Protein AF-A0A1G9BZ89-F1 (afdb_monomer_lite)

Organism: NCBI:txid246191

Sequence (480 aa):
MNKTFTPQNSADNIVSTTLSEKSFNQFIQHQGKTLTTPQHLSPFINVDRQKYFEWEQKNSFNKSFLDDFKKRMDSATYAKMRGGISHTLLTAQRSFPAYKFLVKEFINDEWTSAVSPHKAFHRDHIVHQPMTAYVAMVLLGGVREDHGSNKNFNLNLLSKAATQLKEATDCQYLRDYMKELRFPKQIYQGNFPQSLYEQCVKESTYLASLFHDIGYPYQFVGKIQNNLRDHSQVLVSLDSLAGSIGKAYKNRLVFHPLDGYRTHSRSAPSTWKDKYFEIIKEGLRSTHGMHSALNFLFLNDRIRKFPDDPDQSPLSRFCLEWAAKAILMHDMCGLYIGRDKKGKIEIKHKHLRIRFRTSPLSYILALADCIQNFGRVNAKFSKIKRMSEQDKTKEEILQIQYGSKCSKVELEFDTKSKELTIVSYYPNIGDVIENNTKYMPEQERLFFNPDFGYLDSEGTGISRILLRAKHDPDHTPASP

pLDDT: mean 80.55, std 15.73, range [31.78, 98.44]

Secondary structure (DSSP, 8-state):
-----PPPPGGGGEEEEEEEHHHHHHHHHGGGS------SSSS---B-HHHHHHHHHHS---HHHHHHHHHTS-HHHHHHHHHHHHHHHHHHHHH-TTHHHHHHHHSSHHHHHHT-TTSSSEE-STTHHHHHHHHHHHHTT-----S--SS-----HHHHHHHHHHH-GGGHHHHHHHHHTT--HHHHTT-S-HHHHHHHHHHHHHHHHHHTTTTHHHHHHHHHHHHHGGG-TTSPPHHHHHHHHHHHHTTSGGGGGGGTT-TT-TTSGGGGTHHHHHHHHHHHHH-HHHHHHHHHHHHHHHHB-TTT-TTS-HHHHHHHHHHHHHHHHHT-HHHHEEE-TTS-EEES-GGGSEETTT-HHHHHHHHHHHHTTTT--EEEEEEEEEEPTTT--EEEEEEEEEE-S--EEEEEEETTT-EEEEEEEESSHHHHHHIIIIIHHHHIIIII-TTT-SEE-TTTT--EEEEEEEE-TT-PPPP-

Radius of gyration: 23.55 Å; chains: 1; bounding box: 79×56×77 Å

Structure (mmCIF, N/CA/C/O backbone):
data_AF-A0A1G9BZ89-F1
#
_entry.id   AF-A0A1G9BZ89-F1
#
loop_
_atom_site.group_PDB
_atom_site.id
_atom_site.type_symbol
_atom_site.label_atom_id
_atom_site.label_alt_id
_atom_site.label_comp_id
_atom_site.label_asym_id
_atom_site.label_entity_id
_atom_site.label_seq_id
_atom_site.pdbx_PDB_ins_code
_atom_site.Cartn_x
_atom_site.Cartn_y
_atom_site.Cartn_z
_atom_site.occupancy
_atom_site.B_iso_or_equiv
_atom_site.auth_seq_id
_atom_site.auth_comp_id
_atom_site.auth_asym_id
_atom_site.auth_atom_id
_atom_site.pdbx_PDB_model_num
ATOM 1 N N . MET A 1 1 ? -31.617 18.877 -47.805 1.00 38.66 1 MET A N 1
ATOM 2 C CA . MET A 1 1 ? -30.391 19.379 -47.145 1.00 38.66 1 MET A CA 1
ATOM 3 C C . MET A 1 1 ? -29.980 18.377 -46.077 1.00 38.66 1 MET A C 1
ATOM 5 O O . MET A 1 1 ? -30.557 18.372 -44.998 1.00 38.66 1 MET A O 1
ATOM 9 N N . ASN A 1 2 ? -29.045 17.485 -46.407 1.00 31.81 2 ASN A N 1
ATOM 10 C CA . ASN A 1 2 ? -28.503 16.501 -45.470 1.00 31.81 2 ASN A CA 1
ATOM 11 C C . ASN A 1 2 ? -27.456 17.183 -44.586 1.00 31.81 2 ASN A C 1
ATOM 13 O O . ASN A 1 2 ? -26.423 17.618 -45.088 1.00 31.81 2 ASN A O 1
ATOM 17 N N . LYS A 1 3 ? -27.729 17.291 -43.281 1.00 34.47 3 LYS A N 1
ATOM 18 C CA . LYS A 1 3 ? -26.711 17.655 -42.291 1.00 34.47 3 LYS A CA 1
ATOM 19 C C . LYS A 1 3 ? -25.835 16.432 -42.044 1.00 34.47 3 LYS A C 1
ATOM 21 O O . LYS A 1 3 ? -26.260 15.470 -41.411 1.00 34.47 3 LYS A O 1
ATOM 26 N N . THR A 1 4 ? -24.623 16.482 -42.572 1.00 33.66 4 THR A N 1
ATOM 27 C CA . THR A 1 4 ? -23.523 15.580 -42.243 1.00 33.66 4 THR A CA 1
ATOM 28 C C . THR A 1 4 ? -23.238 15.687 -40.746 1.00 33.66 4 THR A C 1
ATOM 30 O O . THR A 1 4 ? -22.888 16.753 -40.245 1.00 33.66 4 THR A O 1
ATOM 33 N N . PHE A 1 5 ? -23.436 14.587 -40.023 1.00 36.03 5 PHE A N 1
ATOM 34 C CA . PHE A 1 5 ? -23.057 14.454 -38.621 1.00 36.03 5 PHE A CA 1
ATOM 35 C C . PHE A 1 5 ? -21.545 14.208 -38.578 1.00 36.03 5 PHE A C 1
ATOM 37 O O . PHE A 1 5 ? -21.079 13.109 -38.873 1.00 36.03 5 PHE A O 1
ATOM 44 N N . THR A 1 6 ? -20.760 15.236 -38.274 1.00 35.91 6 THR A N 1
ATOM 45 C CA . THR A 1 6 ? -19.340 15.074 -37.955 1.00 35.91 6 THR A CA 1
ATOM 46 C C . THR A 1 6 ? -19.241 14.505 -36.536 1.00 35.91 6 THR A C 1
ATOM 48 O O . THR A 1 6 ? -19.781 15.120 -35.612 1.00 35.91 6 THR A O 1
ATOM 51 N N . PRO A 1 7 ? -18.587 13.351 -36.307 1.00 40.19 7 PRO A N 1
ATOM 52 C CA . PRO A 1 7 ? -18.352 12.867 -34.954 1.00 40.19 7 PRO A CA 1
ATOM 53 C C . PRO A 1 7 ? -17.439 13.870 -34.241 1.00 40.19 7 PRO A C 1
ATOM 55 O O . PRO A 1 7 ? -16.323 14.123 -34.691 1.00 40.19 7 PRO A O 1
ATOM 58 N N . GLN A 1 8 ? -17.906 14.459 -33.140 1.00 40.53 8 GLN A N 1
ATOM 59 C CA . GLN A 1 8 ? -17.029 15.181 -32.220 1.00 40.53 8 GLN A CA 1
ATOM 60 C C . GLN A 1 8 ? -15.954 14.212 -31.708 1.00 40.53 8 GLN A C 1
ATOM 62 O O . GLN A 1 8 ? -16.275 13.147 -31.177 1.00 40.53 8 GLN A O 1
ATOM 67 N N . ASN A 1 9 ? -14.686 14.578 -31.909 1.00 44.44 9 ASN A N 1
ATOM 68 C CA . ASN A 1 9 ? -13.512 13.807 -31.506 1.00 44.44 9 ASN A CA 1
ATOM 69 C C . ASN A 1 9 ? -13.589 13.389 -30.025 1.00 44.44 9 ASN A C 1
ATOM 71 O O . ASN A 1 9 ? -13.800 14.211 -29.137 1.00 44.44 9 ASN A O 1
ATOM 75 N N . SER A 1 10 ? -13.343 12.107 -29.748 1.00 53.56 10 SER A N 1
ATOM 76 C CA . SER A 1 10 ? -13.301 11.514 -28.401 1.00 53.56 10 SER A CA 1
ATOM 77 C C . SER A 1 10 ? -12.213 12.091 -27.479 1.00 53.56 10 SER A C 1
ATOM 79 O O . SER A 1 10 ? -12.256 11.858 -26.272 1.00 53.56 10 SER A O 1
ATOM 81 N N . ALA A 1 11 ? -11.263 12.860 -28.020 1.00 59.75 11 ALA A N 1
ATOM 82 C CA . ALA A 1 11 ? -10.130 13.429 -27.291 1.00 59.75 11 ALA A CA 1
ATOM 83 C C . ALA A 1 11 ? -10.524 14.483 -26.235 1.00 59.75 11 ALA A C 1
ATOM 85 O O . ALA A 1 11 ? -9.769 14.724 -25.295 1.00 59.75 11 ALA A O 1
ATOM 86 N N . ASP A 1 12 ? -11.718 15.080 -26.325 1.00 69.38 12 ASP A N 1
ATOM 87 C CA . ASP A 1 12 ? -12.123 16.148 -25.404 1.00 69.38 12 ASP A CA 1
ATOM 88 C C . ASP A 1 12 ? -12.528 15.667 -23.998 1.00 69.38 12 ASP A C 1
ATOM 90 O O . ASP A 1 12 ? -12.602 16.486 -23.081 1.00 69.38 12 ASP A O 1
ATOM 94 N N . ASN A 1 13 ? -12.722 14.363 -23.775 1.00 86.06 13 ASN A N 1
ATOM 95 C CA . ASN A 1 13 ? -13.182 13.841 -22.477 1.00 86.06 13 ASN A CA 1
ATOM 96 C C . ASN A 1 13 ? -12.074 13.244 -21.600 1.00 86.06 13 ASN A C 1
ATOM 98 O O . ASN A 1 13 ? -12.343 12.912 -20.443 1.00 86.06 13 ASN A O 1
ATOM 102 N N . ILE A 1 14 ? -10.853 13.110 -22.120 1.00 88.25 14 ILE A N 1
ATOM 103 C CA . ILE A 1 14 ? -9.741 12.481 -21.404 1.00 88.25 14 ILE A CA 1
ATOM 104 C C . ILE A 1 14 ? -8.934 13.553 -20.669 1.00 88.25 14 ILE A C 1
ATOM 106 O O . ILE A 1 14 ? -8.550 14.571 -21.247 1.00 88.25 14 ILE A O 1
ATOM 110 N N . VAL A 1 15 ? -8.682 13.316 -19.383 1.00 90.44 15 VAL A N 1
ATOM 111 C CA . VAL A 1 15 ? -7.711 14.069 -18.578 1.00 90.44 15 VAL A CA 1
ATOM 112 C C . VAL A 1 15 ? -6.565 13.137 -18.213 1.00 90.44 15 VAL A C 1
ATOM 114 O O . VAL A 1 15 ? -6.821 11.976 -17.889 1.00 90.44 15 VAL A O 1
ATOM 117 N N . SER A 1 16 ? -5.317 13.605 -18.256 1.00 90.38 16 SER A N 1
ATOM 118 C CA . SER A 1 16 ? -4.170 12.749 -17.945 1.00 90.38 16 SER A CA 1
ATOM 119 C C . SER A 1 16 ? -3.099 13.412 -17.084 1.00 90.38 16 SER A C 1
ATOM 121 O O . SER A 1 16 ? -3.037 14.634 -16.955 1.00 90.38 16 SER A O 1
ATOM 123 N N . THR A 1 17 ? -2.283 12.582 -16.435 1.00 90.44 17 THR A N 1
ATOM 124 C CA . THR A 1 17 ? -1.066 12.996 -15.724 1.00 90.44 17 THR A CA 1
ATOM 125 C C . THR A 1 17 ? 0.039 11.966 -15.938 1.00 90.44 17 THR A C 1
ATOM 127 O O . THR A 1 17 ? -0.235 10.769 -16.053 1.00 90.44 17 THR A O 1
ATOM 130 N N . THR A 1 18 ? 1.290 12.427 -16.003 1.00 92.25 18 THR A N 1
ATOM 131 C CA . THR A 1 18 ? 2.466 11.569 -16.185 1.00 92.25 18 THR A CA 1
ATOM 132 C C . THR A 1 18 ? 3.258 11.465 -14.889 1.00 92.25 18 THR A C 1
ATOM 134 O O . THR A 1 18 ? 3.741 12.453 -14.346 1.00 92.25 18 THR A O 1
ATOM 137 N N . LEU A 1 19 ? 3.458 10.236 -14.434 1.00 92.25 19 LEU A N 1
ATOM 138 C CA . LEU A 1 19 ? 4.263 9.878 -13.279 1.00 92.25 19 LEU A CA 1
ATOM 139 C C . LEU A 1 19 ? 5.609 9.334 -13.761 1.00 92.25 19 LEU A C 1
ATOM 141 O O . LEU A 1 19 ? 5.677 8.402 -14.562 1.00 92.25 19 LEU A O 1
ATOM 145 N N . SER A 1 20 ? 6.697 9.931 -13.293 1.00 91.69 20 SER A N 1
ATOM 146 C CA . SER A 1 20 ? 8.055 9.583 -13.703 1.00 91.69 20 SER A CA 1
ATOM 147 C C . SER A 1 20 ? 9.039 9.834 -12.567 1.00 91.69 20 SER A C 1
ATOM 149 O O . SER A 1 20 ? 8.721 10.482 -11.570 1.00 91.69 20 SER A O 1
ATOM 151 N N . GLU A 1 21 ? 10.278 9.372 -12.726 1.00 87.56 21 GLU A N 1
ATOM 152 C CA . GLU A 1 21 ? 11.345 9.724 -11.786 1.00 87.56 21 GLU A CA 1
ATOM 153 C C . GLU A 1 21 ? 11.575 11.240 -11.722 1.00 87.56 21 GLU A C 1
ATOM 155 O O . GLU A 1 21 ? 11.815 11.783 -10.647 1.00 87.56 21 GLU A O 1
ATOM 160 N N . LYS A 1 22 ? 11.425 11.948 -12.849 1.00 87.00 22 LYS A N 1
ATOM 161 C CA . LYS A 1 22 ? 11.526 13.410 -12.893 1.00 87.00 22 LYS A CA 1
ATOM 162 C C . LYS A 1 22 ? 10.439 14.073 -12.044 1.00 87.00 22 LYS A C 1
ATOM 164 O O . LYS A 1 22 ? 10.764 14.930 -11.225 1.00 87.00 22 LYS A O 1
ATOM 169 N N . SER A 1 23 ? 9.179 13.670 -12.209 1.00 85.00 23 SER A N 1
ATOM 170 C CA . SER A 1 23 ? 8.065 14.251 -11.448 1.00 85.00 23 SER A CA 1
ATOM 171 C C . SER A 1 23 ? 8.120 13.864 -9.963 1.00 85.00 23 SER A C 1
ATOM 173 O O . SER A 1 23 ? 7.835 14.691 -9.099 1.00 85.00 23 SER A O 1
ATOM 175 N N . PHE A 1 24 ? 8.603 12.659 -9.636 1.00 85.88 24 PHE A N 1
ATOM 176 C CA . PHE A 1 24 ? 8.917 12.264 -8.260 1.00 85.88 24 PHE A CA 1
ATOM 177 C C . PHE A 1 24 ? 10.043 13.115 -7.649 1.00 85.88 24 PHE A C 1
ATOM 179 O O . PHE A 1 24 ? 9.909 13.605 -6.529 1.00 85.88 24 PHE A O 1
ATOM 186 N N . ASN A 1 25 ? 11.134 13.345 -8.385 1.00 82.00 25 ASN A N 1
ATOM 187 C CA . ASN A 1 25 ? 12.241 14.182 -7.921 1.00 82.00 25 ASN A CA 1
ATOM 188 C C . ASN A 1 25 ? 11.784 15.627 -7.670 1.00 82.00 25 ASN A C 1
ATOM 190 O O . ASN A 1 25 ? 12.161 16.228 -6.667 1.00 82.00 25 ASN A O 1
ATOM 194 N N . GLN A 1 26 ? 10.904 16.160 -8.519 1.00 78.12 26 GLN A N 1
ATOM 195 C CA . GLN A 1 26 ? 10.253 17.450 -8.281 1.00 78.12 26 GLN A CA 1
ATOM 196 C C . GLN A 1 26 ? 9.372 17.419 -7.024 1.00 78.12 26 GLN A C 1
ATOM 198 O O . GLN A 1 26 ? 9.438 18.343 -6.213 1.00 78.12 26 GLN A O 1
ATOM 203 N N . PHE A 1 27 ? 8.609 16.342 -6.812 1.00 76.06 27 PHE A N 1
ATOM 204 C CA . PHE A 1 27 ? 7.799 16.142 -5.609 1.00 76.06 27 PHE A CA 1
ATOM 205 C C . PHE A 1 27 ? 8.629 16.053 -4.320 1.00 76.06 27 PHE A C 1
ATOM 207 O O . PHE A 1 27 ? 8.157 16.456 -3.269 1.00 76.06 27 PHE A O 1
ATOM 214 N N . ILE A 1 28 ? 9.869 15.575 -4.347 1.00 72.38 28 ILE A N 1
ATOM 215 C CA . ILE A 1 28 ? 10.716 15.598 -3.140 1.00 72.38 28 ILE A CA 1
ATOM 216 C C . ILE A 1 28 ? 11.499 16.922 -2.981 1.00 72.38 28 ILE A C 1
ATOM 218 O O . ILE A 1 28 ? 11.950 17.224 -1.875 1.00 72.38 28 ILE A O 1
ATOM 222 N N . GLN A 1 29 ? 11.628 17.737 -4.042 1.00 64.00 29 GLN A N 1
ATOM 223 C CA . GLN A 1 29 ? 12.457 18.965 -4.096 1.00 64.00 29 GLN A CA 1
ATOM 224 C C . GLN A 1 29 ? 11.689 20.307 -4.145 1.00 64.00 29 GLN A C 1
ATOM 226 O O . GLN A 1 29 ? 12.321 21.363 -4.223 1.00 64.00 29 GLN A O 1
ATOM 231 N N . HIS A 1 30 ? 10.356 20.301 -4.181 1.00 44.97 30 HIS A N 1
ATOM 232 C CA . HIS A 1 30 ? 9.550 21.445 -4.636 1.00 44.97 30 HIS A CA 1
ATOM 233 C C . HIS A 1 30 ? 9.907 22.801 -3.983 1.00 44.97 30 HIS A C 1
ATOM 235 O O . HIS A 1 30 ? 9.807 22.990 -2.773 1.00 44.97 30 HIS A O 1
ATOM 241 N N . GLN A 1 31 ? 10.274 23.760 -4.849 1.00 39.88 31 GLN A N 1
ATOM 242 C CA . GLN A 1 31 ? 10.635 25.164 -4.568 1.00 39.88 31 GLN A CA 1
ATOM 243 C C . GLN A 1 31 ? 11.983 25.417 -3.864 1.00 39.88 31 GLN A C 1
ATOM 245 O O . GLN A 1 31 ? 12.123 26.400 -3.136 1.00 39.88 31 GLN A O 1
ATOM 250 N N . GLY A 1 32 ? 12.992 24.553 -4.039 1.00 38.00 32 GLY A N 1
ATOM 251 C CA . GLY A 1 32 ? 14.298 24.754 -3.382 1.00 38.00 32 GLY A CA 1
ATOM 252 C C . GLY A 1 32 ? 14.231 24.624 -1.853 1.00 38.00 32 GLY A C 1
ATOM 253 O O . GLY A 1 32 ? 15.196 24.915 -1.150 1.00 38.00 32 GLY A O 1
ATOM 254 N N . LYS A 1 33 ? 13.085 24.158 -1.347 1.00 38.38 33 LYS A N 1
ATOM 255 C CA . LYS A 1 33 ? 12.837 23.721 0.020 1.00 38.38 33 LYS A CA 1
ATOM 256 C C . LYS A 1 33 ? 12.517 22.231 -0.061 1.00 38.38 33 LYS A C 1
ATOM 258 O O . LYS A 1 33 ? 11.732 21.811 -0.901 1.00 38.38 33 LYS A O 1
ATOM 263 N N . THR A 1 34 ? 13.130 21.416 0.788 1.00 45.25 34 THR A N 1
ATOM 264 C CA . THR A 1 34 ? 12.801 19.987 0.898 1.00 45.25 34 THR A CA 1
ATOM 265 C C . THR A 1 34 ? 11.292 19.840 1.123 1.00 45.25 34 THR A C 1
ATOM 267 O O . THR A 1 34 ? 10.780 20.409 2.092 1.00 45.25 34 THR A O 1
ATOM 270 N N . LEU A 1 35 ? 10.565 19.144 0.235 1.00 50.41 35 LEU A N 1
ATOM 271 C CA . LEU A 1 35 ? 9.102 19.111 0.319 1.00 50.41 35 LEU A CA 1
ATOM 272 C C . LEU A 1 35 ? 8.653 18.391 1.595 1.00 50.41 35 LEU A C 1
ATOM 274 O O . LEU A 1 35 ? 9.148 17.327 1.977 1.00 50.41 35 LEU A O 1
ATOM 278 N N . THR A 1 36 ? 7.706 19.054 2.246 1.00 55.81 36 THR A N 1
ATOM 279 C CA . THR A 1 36 ? 6.980 18.708 3.454 1.00 55.81 36 THR A CA 1
ATOM 280 C C . THR A 1 36 ? 6.145 17.450 3.251 1.00 55.81 36 THR A C 1
ATOM 282 O O . THR A 1 36 ? 5.102 17.441 2.597 1.00 55.81 36 THR A O 1
ATOM 285 N N . THR A 1 37 ? 6.583 16.379 3.904 1.00 61.94 37 THR A N 1
ATOM 286 C CA . THR A 1 37 ? 5.712 15.278 4.321 1.00 61.94 37 THR A CA 1
ATOM 287 C C . THR A 1 37 ? 4.413 15.851 4.910 1.00 61.94 37 THR A C 1
ATOM 289 O O . THR A 1 37 ? 4.459 16.932 5.510 1.00 61.94 37 THR A O 1
ATOM 292 N N . PRO A 1 38 ? 3.241 15.202 4.754 1.00 62.97 38 PRO A N 1
ATOM 293 C CA . PRO A 1 38 ? 2.048 15.616 5.485 1.00 62.97 38 PRO A CA 1
ATOM 294 C C . PRO A 1 38 ? 2.385 15.760 6.978 1.00 62.97 38 PRO A C 1
ATOM 296 O O . PRO A 1 38 ? 2.878 14.824 7.601 1.00 62.97 38 PRO A O 1
ATOM 299 N N . GLN A 1 39 ? 2.211 16.972 7.501 1.00 64.19 39 GLN A N 1
ATOM 300 C CA . GLN A 1 39 ? 2.596 17.385 8.859 1.00 64.19 39 GLN A CA 1
ATOM 301 C C . GLN A 1 39 ? 1.429 18.093 9.553 1.00 64.19 39 GLN A C 1
ATOM 303 O O . GLN A 1 39 ? 1.631 18.935 10.426 1.00 64.19 39 GLN A O 1
ATOM 308 N N . HIS A 1 40 ? 0.205 17.801 9.119 1.00 63.28 40 HIS A N 1
ATOM 309 C CA . HIS A 1 40 ? -0.981 18.496 9.604 1.00 63.28 40 HIS A CA 1
ATOM 310 C C . HIS A 1 40 ? -1.281 18.120 11.062 1.00 63.28 40 HIS A C 1
ATOM 312 O O . HIS A 1 40 ? -1.831 18.938 11.792 1.00 63.28 40 HIS A O 1
ATOM 318 N N . LEU A 1 41 ? -0.856 16.930 11.505 1.00 57.47 41 LEU A N 1
ATOM 319 C CA . LEU A 1 41 ? -1.036 16.387 12.848 1.00 57.47 41 LEU A CA 1
ATOM 320 C C . LEU A 1 41 ? 0.343 16.122 13.500 1.00 57.47 41 LEU A C 1
ATOM 322 O O . LEU A 1 41 ? 0.820 14.991 13.579 1.00 57.47 41 LEU A O 1
ATOM 326 N N . SER A 1 42 ? 1.024 17.180 13.961 1.00 57.22 42 SER A N 1
ATOM 327 C CA . SER A 1 42 ? 2.330 17.093 14.648 1.00 57.22 42 SER A CA 1
ATOM 328 C C . SER A 1 42 ? 2.244 17.492 16.136 1.00 57.22 42 SER A C 1
ATOM 330 O O . SER A 1 42 ? 1.642 18.525 16.425 1.00 57.22 42 SER A O 1
ATOM 332 N N . PRO A 1 43 ? 2.903 16.769 17.074 1.00 57.03 43 PRO A N 1
ATOM 333 C CA . PRO A 1 43 ? 3.630 15.517 16.862 1.00 57.03 43 PRO A CA 1
ATOM 334 C C . PRO A 1 43 ? 2.670 14.335 16.688 1.00 57.03 43 PRO A C 1
ATOM 336 O O . PRO A 1 43 ? 1.784 14.100 17.509 1.00 57.03 43 PRO A O 1
ATOM 339 N N . PHE A 1 44 ? 2.887 13.559 15.626 1.00 62.59 44 PHE A N 1
ATOM 340 C CA . PHE A 1 44 ? 2.029 12.427 15.294 1.00 62.59 44 PHE A CA 1
ATOM 341 C C . PHE A 1 44 ? 2.180 11.269 16.292 1.00 62.59 44 PHE A C 1
ATOM 343 O O . PHE A 1 44 ? 1.232 10.518 16.470 1.00 62.59 44 PHE A O 1
ATOM 350 N N . ILE A 1 45 ? 3.320 11.116 16.985 1.00 67.94 45 ILE A N 1
ATOM 351 C CA . ILE A 1 45 ? 3.522 10.101 18.039 1.00 67.94 45 ILE A CA 1
ATOM 352 C C . ILE A 1 45 ? 4.234 10.706 19.254 1.00 67.94 45 ILE A C 1
ATOM 354 O O . ILE A 1 45 ? 5.267 11.355 19.108 1.00 67.94 45 ILE A O 1
ATOM 358 N N . ASN A 1 46 ? 3.726 10.425 20.461 1.00 70.62 46 ASN A N 1
ATOM 359 C CA . ASN A 1 46 ? 4.438 10.689 21.713 1.00 70.62 46 ASN A CA 1
ATOM 360 C C . ASN A 1 46 ? 5.364 9.503 22.049 1.00 70.62 46 ASN A C 1
ATOM 362 O O . ASN A 1 46 ? 4.895 8.379 22.263 1.00 70.62 46 ASN A O 1
ATOM 366 N N . VAL A 1 47 ? 6.675 9.743 22.033 1.00 75.12 47 VAL A N 1
ATOM 367 C CA . VAL A 1 47 ? 7.716 8.718 22.205 1.00 75.12 47 VAL A CA 1
ATOM 368 C C . VAL A 1 47 ? 8.120 8.613 23.673 1.00 75.12 47 VAL A C 1
ATOM 370 O O . VAL A 1 47 ? 8.372 9.619 24.338 1.00 75.12 47 VAL A O 1
ATOM 373 N N . ASP A 1 48 ? 8.252 7.386 24.165 1.00 77.69 48 ASP A N 1
ATOM 374 C CA . ASP A 1 48 ? 8.929 7.110 25.426 1.00 77.69 48 ASP A CA 1
ATOM 375 C C . ASP A 1 48 ? 10.443 7.290 25.231 1.00 77.69 48 ASP A C 1
ATOM 377 O O . ASP A 1 48 ? 11.114 6.455 24.619 1.00 77.69 48 ASP A O 1
ATOM 381 N N . ARG A 1 49 ? 10.977 8.420 25.713 1.00 82.25 49 ARG A N 1
ATOM 382 C CA . ARG A 1 49 ? 12.387 8.794 25.522 1.00 82.25 49 ARG A CA 1
ATOM 383 C C . ARG A 1 49 ? 13.354 7.760 26.094 1.00 82.25 49 ARG A C 1
ATOM 385 O O . ARG A 1 49 ? 14.401 7.544 25.491 1.00 82.25 49 ARG A O 1
ATOM 392 N N . GLN A 1 50 ? 13.012 7.130 27.218 1.00 82.50 50 GLN A N 1
ATOM 393 C CA . GLN A 1 50 ? 13.879 6.134 27.838 1.00 82.50 50 GLN A CA 1
ATOM 394 C C . GLN A 1 50 ? 13.926 4.869 26.979 1.00 82.50 50 GLN A C 1
ATOM 396 O O . GLN A 1 50 ? 15.012 4.459 26.572 1.00 82.50 50 GLN A O 1
ATOM 401 N N . LYS A 1 51 ? 12.762 4.311 26.614 1.00 80.00 51 LYS A N 1
ATOM 402 C CA . LYS A 1 51 ? 12.703 3.131 25.730 1.00 80.00 51 LYS A CA 1
ATOM 403 C C . LYS A 1 51 ? 13.390 3.392 24.392 1.00 80.00 51 LYS A C 1
ATOM 405 O O . LYS A 1 51 ? 14.093 2.524 23.879 1.00 80.00 51 LYS A O 1
ATOM 410 N N . TYR A 1 52 ? 13.199 4.589 23.834 1.00 81.12 52 TYR A N 1
ATOM 411 C CA . TYR A 1 52 ? 13.856 5.009 22.601 1.00 81.12 52 TYR A CA 1
ATOM 412 C C . TYR A 1 52 ? 15.383 5.016 22.750 1.00 81.12 52 TYR A C 1
ATOM 414 O O . TYR A 1 52 ? 16.072 4.440 21.911 1.00 81.12 52 TYR A O 1
ATOM 422 N N . PHE A 1 53 ? 15.914 5.619 23.817 1.00 81.81 53 PHE A N 1
ATOM 423 C CA . PHE A 1 53 ? 17.356 5.692 24.060 1.00 81.81 53 PHE A CA 1
ATOM 424 C C . PHE A 1 53 ? 17.979 4.309 24.305 1.00 81.81 53 PHE A C 1
ATOM 426 O O . PHE A 1 53 ? 19.014 3.987 23.724 1.00 81.81 53 PHE A O 1
ATOM 433 N N . GLU A 1 54 ? 17.318 3.450 25.087 1.00 80.69 54 GLU A N 1
ATOM 434 C CA . GLU A 1 54 ? 17.742 2.059 25.306 1.00 80.69 54 GLU A CA 1
ATOM 435 C C . GLU A 1 54 ? 17.820 1.262 23.992 1.00 80.69 54 GLU A C 1
ATOM 437 O O . GLU A 1 54 ? 18.725 0.447 23.795 1.00 80.69 54 GLU A O 1
ATOM 442 N N . TRP A 1 55 ? 16.877 1.493 23.075 1.00 74.62 55 TRP A N 1
ATOM 443 C CA . TRP A 1 55 ? 16.895 0.886 21.744 1.00 74.62 55 TRP A CA 1
ATOM 444 C C . TRP A 1 55 ? 17.965 1.484 20.830 1.00 74.62 55 TRP A C 1
ATOM 446 O O . TRP A 1 55 ? 18.603 0.744 20.078 1.00 74.62 55 TRP A O 1
ATOM 456 N N . GLU A 1 56 ? 18.191 2.794 20.902 1.00 79.50 56 GLU A N 1
ATOM 457 C CA . GLU A 1 56 ? 19.204 3.494 20.112 1.00 79.50 56 GLU A CA 1
ATOM 458 C C . GLU A 1 56 ? 20.621 3.026 20.436 1.00 79.50 56 GLU A C 1
ATOM 460 O O . GLU A 1 56 ? 21.410 2.796 19.517 1.00 79.50 56 GLU A O 1
ATOM 465 N N . GLN A 1 57 ? 20.924 2.802 21.716 1.00 77.88 57 GLN A N 1
ATOM 466 C CA . GLN A 1 57 ? 22.216 2.262 22.139 1.00 77.88 57 GLN A CA 1
ATOM 467 C C . GLN A 1 57 ? 22.489 0.870 21.554 1.00 77.88 57 GLN A C 1
ATOM 469 O O . GLN A 1 57 ? 23.616 0.579 21.156 1.00 77.88 57 GLN A O 1
ATOM 474 N N . LYS A 1 58 ? 21.459 0.021 21.455 1.00 71.69 58 LYS A N 1
ATOM 475 C CA . LYS A 1 58 ? 21.581 -1.350 20.931 1.00 71.69 58 LYS A CA 1
ATOM 476 C C . LYS A 1 58 ? 21.689 -1.413 19.405 1.00 71.69 58 LYS A C 1
ATOM 478 O O . LYS A 1 58 ? 22.269 -2.358 18.888 1.00 71.69 58 LYS A O 1
ATOM 483 N N . ASN A 1 59 ? 21.143 -0.423 18.693 1.00 68.81 59 ASN A N 1
ATOM 484 C CA . ASN A 1 59 ? 20.935 -0.478 17.238 1.00 68.81 59 ASN A CA 1
ATOM 485 C C . ASN A 1 59 ? 21.523 0.742 16.503 1.00 68.81 59 ASN A C 1
ATOM 487 O O . ASN A 1 59 ? 20.965 1.213 15.510 1.00 68.81 59 ASN A O 1
ATOM 491 N N . SER A 1 60 ? 22.622 1.309 17.011 1.00 63.72 60 SER A N 1
ATOM 492 C CA . SER A 1 60 ? 23.156 2.582 16.512 1.00 63.72 60 SER A CA 1
ATOM 493 C C . SER A 1 60 ? 23.484 2.545 15.013 1.00 63.72 60 SER A C 1
ATOM 495 O O . SER A 1 60 ? 24.101 1.611 14.501 1.00 63.72 60 SER A O 1
ATOM 497 N N . PHE A 1 61 ? 23.078 3.584 14.281 1.00 65.69 61 PHE A N 1
ATOM 498 C CA . PHE A 1 61 ? 23.391 3.754 12.862 1.00 65.69 61 PHE A CA 1
ATOM 499 C C . PHE A 1 61 ? 24.827 4.289 12.711 1.00 65.69 61 PHE A C 1
ATOM 501 O O . PHE A 1 61 ? 25.124 5.354 13.242 1.00 65.69 61 PHE A O 1
ATOM 508 N N . ASN A 1 62 ? 25.727 3.579 12.017 1.00 66.38 62 ASN A N 1
ATOM 509 C CA . ASN A 1 62 ? 27.139 3.971 11.893 1.00 66.38 62 ASN A CA 1
ATOM 510 C C . ASN A 1 62 ? 27.491 4.382 10.457 1.00 66.38 62 ASN A C 1
ATOM 512 O O . ASN A 1 62 ? 26.894 3.921 9.490 1.00 66.38 62 ASN A O 1
ATOM 516 N N . LYS A 1 63 ? 28.479 5.270 10.325 1.00 71.56 63 LYS A N 1
ATOM 517 C CA . LYS A 1 63 ? 28.943 5.801 9.035 1.00 71.56 63 LYS A CA 1
ATOM 518 C C . LYS A 1 63 ? 29.469 4.705 8.098 1.00 71.56 63 LYS A C 1
ATOM 520 O O . LYS A 1 63 ? 29.216 4.773 6.900 1.00 71.56 63 LYS A O 1
ATOM 525 N N . SER A 1 64 ? 30.108 3.673 8.653 1.00 73.94 64 SER A N 1
ATOM 526 C CA . SER A 1 64 ? 30.655 2.548 7.884 1.00 73.94 64 SER A CA 1
ATOM 527 C C . SER A 1 64 ? 29.598 1.834 7.042 1.00 73.94 64 SER A C 1
ATOM 529 O O . SER A 1 64 ? 29.885 1.445 5.918 1.00 73.94 64 SER A O 1
ATOM 531 N N . PHE A 1 65 ? 28.356 1.745 7.529 1.00 73.62 65 PHE A N 1
ATOM 532 C CA . PHE A 1 65 ? 27.247 1.173 6.773 1.00 73.62 65 PHE A CA 1
ATOM 533 C C . PHE A 1 65 ? 26.978 1.923 5.455 1.00 73.62 65 PHE A C 1
ATOM 535 O O . PHE A 1 65 ? 26.833 1.297 4.409 1.00 73.62 65 PHE A O 1
ATOM 542 N N . LEU A 1 66 ? 26.940 3.263 5.480 1.00 73.38 66 LEU A N 1
ATOM 543 C CA . LEU A 1 66 ? 26.725 4.062 4.266 1.00 73.38 66 LEU A CA 1
ATOM 544 C C . LEU A 1 66 ? 27.917 3.983 3.310 1.00 73.38 66 LEU A C 1
ATOM 546 O O . LEU A 1 66 ? 27.725 3.981 2.094 1.00 73.38 66 LEU A O 1
ATOM 550 N N . ASP A 1 67 ? 29.130 3.910 3.857 1.00 78.56 67 ASP A N 1
ATOM 551 C CA . ASP A 1 67 ? 30.345 3.756 3.061 1.00 78.56 67 ASP A CA 1
ATOM 552 C C . ASP A 1 67 ? 30.356 2.401 2.336 1.00 78.56 67 ASP A C 1
ATOM 554 O O . ASP A 1 67 ? 30.691 2.343 1.153 1.00 78.56 67 ASP A O 1
ATOM 558 N N . ASP A 1 68 ? 29.928 1.324 2.999 1.00 73.06 68 ASP A N 1
ATOM 559 C CA . ASP A 1 68 ? 29.804 0.001 2.381 1.00 73.06 68 ASP A CA 1
ATOM 560 C C . ASP A 1 68 ? 28.647 -0.064 1.384 1.00 73.06 68 ASP A C 1
ATOM 562 O O . ASP A 1 68 ? 28.816 -0.598 0.288 1.00 73.06 68 ASP A O 1
ATOM 566 N N . PHE A 1 69 ? 27.509 0.556 1.699 1.00 74.62 69 PHE A N 1
ATOM 567 C CA . PHE A 1 69 ? 26.378 0.666 0.779 1.00 74.62 69 PHE A CA 1
ATOM 568 C C . PHE A 1 69 ? 26.765 1.390 -0.523 1.00 74.62 69 PHE A C 1
ATOM 570 O O . PHE A 1 69 ? 26.408 0.942 -1.613 1.00 74.62 69 PHE A O 1
ATOM 577 N N . LYS A 1 70 ? 27.567 2.462 -0.432 1.00 80.25 70 LYS A N 1
ATOM 578 C CA . LYS A 1 70 ? 28.070 3.209 -1.597 1.00 80.25 70 LYS A CA 1
ATOM 579 C C . LYS A 1 70 ? 28.964 2.368 -2.512 1.00 80.25 70 LYS A C 1
ATOM 581 O O . LYS A 1 70 ? 28.923 2.559 -3.721 1.00 80.25 70 LYS A O 1
ATOM 586 N N . LYS A 1 71 ? 29.766 1.448 -1.967 1.00 77.44 71 LYS A N 1
ATOM 587 C CA . LYS A 1 71 ? 30.702 0.618 -2.757 1.00 77.44 71 LYS A CA 1
ATOM 588 C C . LYS A 1 71 ? 30.003 -0.411 -3.659 1.00 77.44 71 LYS A C 1
ATOM 590 O O . LYS A 1 71 ? 30.653 -0.971 -4.534 1.00 77.44 71 LYS A O 1
ATOM 595 N N . ARG A 1 72 ? 28.715 -0.696 -3.436 1.00 71.44 72 ARG A N 1
ATOM 596 C CA . ARG A 1 72 ? 27.996 -1.841 -4.035 1.00 71.44 72 ARG A CA 1
ATOM 597 C C . ARG A 1 72 ? 27.227 -1.520 -5.316 1.00 71.44 72 ARG A C 1
ATOM 599 O O . ARG A 1 72 ? 26.687 -2.422 -5.957 1.00 71.44 72 ARG A O 1
ATOM 606 N N . MET A 1 73 ? 27.137 -0.248 -5.681 1.00 76.69 73 MET A N 1
ATOM 607 C CA . MET A 1 73 ? 26.353 0.207 -6.825 1.00 76.69 73 MET A CA 1
ATOM 608 C C . MET A 1 73 ? 27.015 1.405 -7.496 1.00 76.69 73 MET A C 1
ATOM 610 O O . MET A 1 73 ? 27.888 2.052 -6.919 1.00 76.69 73 MET A O 1
ATOM 614 N N . ASP A 1 74 ? 26.597 1.693 -8.724 1.00 76.81 74 ASP A N 1
ATOM 615 C CA . ASP A 1 74 ? 27.032 2.894 -9.423 1.00 76.81 74 ASP A CA 1
ATOM 616 C C . ASP A 1 74 ? 26.550 4.171 -8.704 1.00 76.81 74 ASP A C 1
ATOM 618 O O . ASP A 1 74 ? 25.639 4.161 -7.865 1.00 76.81 74 ASP A O 1
ATOM 622 N N . SER A 1 75 ? 27.180 5.299 -9.035 1.00 80.00 75 SER A N 1
ATOM 623 C CA . SER A 1 75 ? 26.921 6.582 -8.375 1.00 80.00 75 SER A CA 1
ATOM 624 C C . SER A 1 75 ? 25.471 7.056 -8.521 1.00 80.00 75 SER A C 1
ATOM 626 O O . SER A 1 75 ? 24.942 7.664 -7.586 1.00 80.00 75 SER A O 1
ATOM 628 N N . ALA A 1 76 ? 24.825 6.783 -9.661 1.00 79.94 76 ALA A N 1
ATOM 629 C CA . ALA A 1 76 ? 23.456 7.214 -9.927 1.00 79.94 76 ALA A CA 1
ATOM 630 C C . ALA A 1 76 ? 22.455 6.404 -9.089 1.00 79.94 76 ALA A C 1
ATOM 632 O O . ALA A 1 76 ? 21.615 6.978 -8.388 1.00 79.94 76 ALA A O 1
ATOM 633 N N . THR A 1 77 ? 22.608 5.079 -9.073 1.00 77.31 77 THR A N 1
ATOM 634 C CA . THR A 1 77 ? 21.810 4.166 -8.248 1.00 77.31 77 THR A CA 1
ATOM 635 C C . THR A 1 77 ? 21.987 4.478 -6.761 1.00 77.31 77 THR A C 1
ATOM 637 O O . THR A 1 77 ? 20.995 4.581 -6.034 1.00 77.31 77 THR A O 1
ATOM 640 N N . TYR A 1 78 ? 23.219 4.738 -6.306 1.00 80.75 78 TYR A N 1
ATOM 641 C CA . TYR A 1 78 ? 23.480 5.137 -4.918 1.00 80.75 78 TYR A CA 1
ATOM 642 C C . TYR A 1 78 ? 22.784 6.445 -4.544 1.00 80.75 78 TYR A C 1
ATOM 644 O O . TYR A 1 78 ? 22.134 6.523 -3.498 1.00 80.75 78 TYR A O 1
ATOM 652 N N . ALA A 1 79 ? 22.897 7.477 -5.386 1.00 80.81 79 ALA A N 1
ATOM 653 C CA . ALA A 1 79 ? 22.263 8.769 -5.132 1.00 80.81 79 ALA A CA 1
ATOM 654 C C . ALA A 1 79 ? 20.741 8.625 -4.976 1.00 80.81 79 ALA A C 1
ATOM 656 O O . ALA A 1 79 ? 20.154 9.193 -4.049 1.00 80.81 79 ALA A O 1
ATOM 657 N N . LYS A 1 80 ? 20.127 7.799 -5.825 1.00 78.38 80 LYS A N 1
ATOM 658 C CA . LYS A 1 80 ? 18.696 7.498 -5.796 1.00 78.38 80 LYS A CA 1
ATOM 659 C C . LYS A 1 80 ? 18.269 6.760 -4.528 1.00 78.38 80 LYS A C 1
ATOM 661 O O . LYS A 1 80 ? 17.369 7.227 -3.827 1.00 78.38 80 LYS A O 1
ATOM 666 N N . MET A 1 81 ? 18.950 5.665 -4.183 1.00 79.56 81 MET A N 1
ATOM 667 C CA . MET A 1 81 ? 18.690 4.909 -2.950 1.00 79.56 81 MET A CA 1
ATOM 668 C C . MET A 1 81 ? 18.843 5.800 -1.716 1.00 79.56 81 MET A C 1
ATOM 670 O O . MET A 1 81 ? 17.954 5.860 -0.867 1.00 79.56 81 MET A O 1
ATOM 674 N N . ARG A 1 82 ? 19.941 6.563 -1.640 1.00 79.69 82 ARG A N 1
ATOM 675 C CA . ARG A 1 82 ? 20.190 7.514 -0.551 1.00 79.69 82 ARG A CA 1
ATOM 676 C C . ARG A 1 82 ? 19.075 8.554 -0.440 1.00 79.69 82 ARG A C 1
ATOM 678 O O . ARG A 1 82 ? 18.680 8.882 0.680 1.00 79.69 82 ARG A O 1
ATOM 685 N N . GLY A 1 83 ? 18.572 9.065 -1.564 1.00 78.88 83 GLY A N 1
ATOM 686 C CA . GLY A 1 83 ? 17.427 9.977 -1.601 1.00 78.88 83 GLY A CA 1
ATOM 687 C C . GLY A 1 83 ? 16.174 9.356 -0.980 1.00 78.88 83 GLY A C 1
ATOM 688 O O . GLY A 1 83 ? 15.588 9.949 -0.072 1.00 78.88 83 GLY A O 1
ATOM 689 N N . GLY A 1 84 ? 15.823 8.132 -1.391 1.00 79.69 84 GLY A N 1
ATOM 690 C CA . GLY A 1 84 ? 14.683 7.386 -0.843 1.00 79.69 84 GLY A CA 1
ATOM 691 C C . GLY A 1 84 ? 14.799 7.121 0.664 1.00 79.69 84 GLY A C 1
ATOM 692 O O . GLY A 1 84 ? 13.865 7.402 1.422 1.00 79.69 84 GLY A O 1
ATOM 693 N N . ILE A 1 85 ? 15.978 6.685 1.124 1.00 79.00 85 ILE A N 1
ATOM 694 C CA . ILE A 1 85 ? 16.283 6.486 2.553 1.00 79.00 85 ILE A CA 1
ATOM 695 C C . ILE A 1 85 ? 16.121 7.795 3.320 1.00 79.00 85 ILE A C 1
ATOM 697 O O . ILE A 1 85 ? 15.465 7.826 4.360 1.00 79.00 85 ILE A O 1
ATOM 701 N N . SER A 1 86 ? 16.709 8.879 2.809 1.00 78.50 86 SER A N 1
ATOM 702 C CA . SER A 1 86 ? 16.698 10.182 3.480 1.00 78.50 86 SER A CA 1
ATOM 703 C C . SER A 1 86 ? 15.274 10.706 3.625 1.00 78.50 86 SER A C 1
ATOM 705 O O . SER A 1 86 ? 14.885 11.129 4.710 1.00 78.50 86 SER A O 1
ATOM 707 N N . HIS A 1 87 ? 14.472 10.614 2.564 1.00 80.44 87 HIS A N 1
ATOM 708 C CA . HIS A 1 87 ? 13.068 11.013 2.585 1.00 80.44 87 HIS A CA 1
ATOM 709 C C . HIS A 1 87 ? 12.245 10.193 3.595 1.00 80.44 87 HIS A C 1
ATOM 711 O O . HIS A 1 87 ? 11.488 10.745 4.402 1.00 80.44 87 HIS A O 1
ATOM 717 N N . THR A 1 88 ? 12.439 8.873 3.602 1.00 82.25 88 THR A N 1
ATOM 718 C CA . THR A 1 88 ? 11.741 7.973 4.527 1.00 82.25 88 THR A CA 1
ATOM 719 C C . THR A 1 88 ? 12.148 8.249 5.975 1.00 82.25 88 THR A C 1
ATOM 721 O O . THR A 1 88 ? 11.279 8.397 6.830 1.00 82.25 88 THR A O 1
ATOM 724 N N . LEU A 1 89 ? 13.446 8.418 6.257 1.00 78.12 89 LEU A N 1
ATOM 725 C CA . LEU A 1 89 ? 13.964 8.761 7.586 1.00 78.12 89 LEU A CA 1
ATOM 726 C C . LEU A 1 89 ? 13.453 10.117 8.088 1.00 78.12 89 LEU A C 1
ATOM 728 O O . LEU A 1 89 ? 13.039 10.209 9.243 1.00 78.12 89 LEU A O 1
ATOM 732 N N . LEU A 1 90 ? 13.447 11.150 7.238 1.00 77.31 90 LEU A N 1
ATOM 733 C CA . LEU A 1 90 ? 12.922 12.476 7.590 1.00 77.31 90 LEU A CA 1
ATOM 734 C C . LEU A 1 90 ? 11.448 12.408 8.001 1.00 77.31 90 LEU A C 1
ATOM 736 O O . LEU A 1 90 ? 11.040 13.063 8.961 1.00 77.31 90 LEU A O 1
ATOM 740 N N . THR A 1 91 ? 10.657 11.588 7.305 1.00 76.62 91 THR A N 1
ATOM 741 C CA . THR A 1 91 ? 9.263 11.334 7.686 1.00 76.62 91 THR A CA 1
ATOM 742 C C . THR A 1 91 ? 9.192 10.555 8.999 1.00 76.62 91 THR A C 1
ATOM 744 O O . THR A 1 91 ? 8.526 10.971 9.949 1.00 76.62 91 THR A O 1
ATOM 747 N N . ALA A 1 92 ? 9.914 9.436 9.063 1.00 78.19 92 ALA A N 1
ATOM 748 C CA . ALA A 1 92 ? 9.864 8.486 10.160 1.00 78.19 92 ALA A CA 1
ATOM 749 C C . ALA A 1 92 ? 10.239 9.117 11.503 1.00 78.19 92 ALA A C 1
ATOM 751 O O . ALA A 1 92 ? 9.597 8.825 12.503 1.00 78.19 92 ALA A O 1
ATOM 752 N N . GLN A 1 93 ? 11.203 10.041 11.541 1.00 74.25 93 GLN A N 1
ATOM 753 C CA . GLN A 1 93 ? 11.585 10.748 12.770 1.00 74.25 93 GLN A CA 1
ATOM 754 C C . GLN A 1 93 ? 10.406 11.400 13.509 1.00 74.25 93 GLN A C 1
ATOM 756 O O . GLN A 1 93 ? 10.488 11.598 14.718 1.00 74.25 93 GLN A O 1
ATOM 761 N N . ARG A 1 94 ? 9.317 11.732 12.807 1.00 71.69 94 ARG A N 1
ATOM 762 C CA . ARG A 1 94 ? 8.145 12.402 13.389 1.00 71.69 94 ARG A CA 1
ATOM 763 C C . ARG A 1 94 ? 6.960 11.468 13.596 1.00 71.69 94 ARG A C 1
ATOM 765 O O . ARG A 1 94 ? 6.195 11.651 14.539 1.00 71.69 94 ARG A O 1
ATOM 772 N N . SER A 1 95 ? 6.793 10.500 12.701 1.00 73.44 95 SER A N 1
ATOM 773 C CA . SER A 1 95 ? 5.577 9.691 12.614 1.00 73.44 95 SER A CA 1
ATOM 774 C C . SER A 1 95 ? 5.789 8.197 12.815 1.00 73.44 95 SER A C 1
ATOM 776 O O . SER A 1 95 ? 4.818 7.487 13.043 1.00 73.44 95 SER A O 1
ATOM 778 N N . PHE A 1 96 ? 7.027 7.711 12.736 1.00 78.56 96 PHE A N 1
ATOM 779 C CA . PHE A 1 96 ? 7.391 6.333 13.047 1.00 78.56 96 PHE A CA 1
ATOM 780 C C . PHE A 1 96 ? 8.879 6.210 13.445 1.00 78.56 96 PHE A C 1
ATOM 782 O O . PHE A 1 96 ? 9.680 5.624 12.710 1.00 78.56 96 PHE A O 1
ATOM 789 N N . PRO A 1 97 ? 9.301 6.763 14.602 1.00 77.56 97 PRO A N 1
ATOM 790 C CA . PRO A 1 97 ? 10.727 6.892 14.928 1.00 77.56 97 PRO A CA 1
ATOM 791 C C . PRO A 1 97 ? 11.466 5.554 15.032 1.00 77.56 97 PRO A C 1
ATOM 793 O O . PRO A 1 97 ? 12.677 5.499 14.822 1.00 77.56 97 PRO A O 1
ATOM 796 N N . ALA A 1 98 ? 10.737 4.462 15.288 1.00 77.56 98 ALA A N 1
ATOM 797 C CA . ALA A 1 98 ? 11.298 3.118 15.377 1.00 77.56 98 ALA A CA 1
ATOM 798 C C . ALA A 1 98 ? 11.926 2.638 14.059 1.00 77.56 98 ALA A C 1
ATOM 800 O O . ALA A 1 98 ? 12.815 1.789 14.088 1.00 77.56 98 ALA A O 1
ATOM 801 N N . TYR A 1 99 ? 11.533 3.212 12.914 1.00 78.19 99 TYR A N 1
ATOM 802 C CA . TYR A 1 99 ? 12.140 2.901 11.620 1.00 78.19 99 TYR A CA 1
ATOM 803 C C . TYR A 1 99 ? 13.661 3.111 11.619 1.00 78.19 99 TYR A C 1
ATOM 805 O O . TYR A 1 99 ? 14.381 2.339 10.991 1.00 78.19 99 TYR A O 1
ATOM 813 N N . LYS A 1 100 ? 14.174 4.100 12.371 1.00 76.12 100 LYS A N 1
ATOM 814 C CA . LYS A 1 100 ? 15.617 4.382 12.470 1.00 76.12 100 LYS A CA 1
ATOM 815 C C . LYS A 1 100 ? 16.426 3.147 12.884 1.00 76.12 100 LYS A C 1
ATOM 817 O O . LYS A 1 100 ? 17.533 2.956 12.388 1.00 76.12 100 LYS A O 1
ATOM 822 N N . PHE A 1 101 ? 15.872 2.322 13.769 1.00 73.12 101 PHE A N 1
ATOM 823 C CA . PHE A 1 101 ? 16.536 1.130 14.305 1.00 73.12 101 PHE A CA 1
ATOM 824 C C . PHE A 1 101 ? 16.521 -0.044 13.336 1.00 73.12 101 PHE A C 1
ATOM 826 O O . PHE A 1 101 ? 17.315 -0.965 13.466 1.00 73.12 101 PHE A O 1
ATOM 833 N N . LEU A 1 102 ? 15.624 0.005 12.360 1.00 72.44 102 LEU A N 1
ATOM 834 C CA . LEU A 1 102 ? 15.478 -1.030 11.364 1.00 72.44 102 LEU A CA 1
ATOM 835 C C . LEU A 1 102 ? 16.315 -0.776 10.118 1.00 72.44 102 LEU A C 1
ATOM 837 O O . LEU A 1 102 ? 16.737 -1.725 9.481 1.00 72.44 102 LEU A O 1
ATOM 841 N N . VAL A 1 103 ? 16.574 0.484 9.764 1.00 71.06 103 VAL A N 1
ATOM 842 C CA . VAL A 1 103 ? 17.171 0.866 8.470 1.00 71.06 103 VAL A CA 1
ATOM 843 C C . VAL A 1 103 ? 18.379 0.012 8.061 1.00 71.06 103 VAL A C 1
ATOM 845 O O . VAL A 1 103 ? 18.508 -0.316 6.891 1.00 71.06 103 VAL A O 1
ATOM 848 N N . LYS A 1 104 ? 19.235 -0.405 8.998 1.00 68.69 104 LYS A N 1
ATOM 849 C CA . LYS A 1 104 ? 20.371 -1.296 8.705 1.00 68.69 104 LYS A CA 1
ATOM 850 C C . LYS A 1 104 ? 19.962 -2.706 8.275 1.00 68.69 104 LYS A C 1
ATOM 852 O O . LYS A 1 104 ? 20.519 -3.229 7.319 1.00 68.69 104 LYS A O 1
ATOM 857 N N . GLU A 1 105 ? 18.984 -3.288 8.958 1.00 66.06 105 GLU A N 1
ATOM 858 C CA . GLU A 1 105 ? 18.447 -4.623 8.671 1.00 66.06 105 GLU A CA 1
ATOM 859 C C . GLU A 1 105 ? 17.669 -4.655 7.348 1.00 66.06 105 GLU A C 1
ATOM 861 O O . GLU A 1 105 ? 17.601 -5.680 6.680 1.00 66.06 105 GLU A O 1
ATOM 866 N N . PHE A 1 106 ? 17.094 -3.519 6.947 1.00 64.38 106 PHE A N 1
ATOM 867 C CA . PHE A 1 106 ? 16.338 -3.386 5.696 1.00 64.38 106 PHE A CA 1
ATOM 868 C C . PHE A 1 106 ? 17.200 -3.021 4.494 1.00 64.38 106 PHE A C 1
ATOM 870 O O . PHE A 1 106 ? 16.726 -3.070 3.368 1.00 64.38 106 PHE A O 1
ATOM 877 N N . ILE A 1 107 ? 18.447 -2.613 4.710 1.00 63.41 107 ILE A N 1
ATOM 878 C CA . ILE A 1 107 ? 19.343 -2.139 3.653 1.00 63.41 107 ILE A CA 1
ATOM 879 C C . ILE A 1 107 ? 20.645 -2.948 3.737 1.00 63.41 107 ILE A C 1
ATOM 881 O O . ILE A 1 107 ? 21.747 -2.416 3.692 1.00 63.41 107 ILE A O 1
ATOM 885 N N . ASN A 1 108 ? 20.536 -4.263 3.906 1.00 56.16 108 ASN A N 1
ATOM 886 C CA . ASN A 1 108 ? 21.675 -5.174 3.836 1.00 56.16 108 ASN A CA 1
ATOM 887 C C . ASN A 1 108 ? 21.652 -5.973 2.516 1.00 56.16 108 ASN A C 1
ATOM 889 O O . ASN A 1 108 ? 20.644 -6.007 1.807 1.00 56.16 108 ASN A O 1
ATOM 893 N N . ASP A 1 109 ? 22.788 -6.581 2.153 1.00 46.88 109 ASP A N 1
ATOM 894 C CA . ASP A 1 109 ? 22.915 -7.366 0.910 1.00 46.88 109 ASP A CA 1
ATOM 895 C C . ASP A 1 109 ? 21.968 -8.556 0.888 1.00 46.88 109 ASP A C 1
ATOM 897 O O . ASP A 1 109 ? 21.508 -8.977 -0.168 1.00 46.88 109 ASP A O 1
ATOM 901 N N . GLU A 1 110 ? 21.657 -9.093 2.062 1.00 47.56 110 GLU A N 1
ATOM 902 C CA . GLU A 1 110 ? 20.684 -10.158 2.228 1.00 47.56 110 GLU A CA 1
ATOM 903 C C . GLU A 1 110 ? 19.295 -9.669 1.839 1.00 47.56 110 GLU A C 1
ATOM 905 O O . GLU A 1 110 ? 18.589 -10.385 1.165 1.00 47.56 110 GLU A O 1
ATOM 910 N N . TRP A 1 111 ? 18.895 -8.436 2.122 1.00 50.88 111 TRP A N 1
ATOM 911 C CA . TRP A 1 111 ? 17.589 -7.936 1.710 1.00 50.88 111 TRP A CA 1
ATOM 912 C C . TRP A 1 111 ? 17.485 -7.699 0.198 1.00 50.88 111 TRP A C 1
ATOM 914 O O . TRP A 1 111 ? 16.488 -8.073 -0.424 1.00 50.88 111 TRP A O 1
ATOM 924 N N . THR A 1 112 ? 18.530 -7.157 -0.433 1.00 48.66 112 THR A N 1
ATOM 925 C CA . THR A 1 112 ? 18.548 -7.010 -1.897 1.00 48.66 112 THR A CA 1
ATOM 926 C C . THR A 1 112 ? 18.657 -8.361 -2.608 1.00 48.66 112 THR A C 1
ATOM 928 O O . THR A 1 112 ? 18.080 -8.510 -3.684 1.00 48.66 112 THR A O 1
ATOM 931 N N . SER A 1 113 ? 19.319 -9.367 -2.018 1.00 42.09 113 SER A N 1
ATOM 932 C CA . SER A 1 113 ? 19.521 -10.703 -2.612 1.00 42.09 113 SER A CA 1
ATOM 933 C C . SER A 1 113 ? 18.452 -11.753 -2.251 1.00 42.09 113 SER A C 1
ATOM 935 O O . SER A 1 113 ? 18.054 -12.539 -3.110 1.00 42.09 113 SER A O 1
ATOM 937 N N . ALA A 1 114 ? 17.925 -11.750 -1.027 1.00 41.50 114 ALA A N 1
ATOM 938 C CA . ALA A 1 114 ? 16.982 -12.735 -0.485 1.00 41.50 114 ALA A CA 1
ATOM 939 C C . ALA A 1 114 ? 15.535 -12.517 -0.933 1.00 41.50 114 ALA A C 1
ATOM 941 O O . ALA A 1 114 ? 14.750 -13.466 -0.988 1.00 41.50 114 ALA A O 1
ATOM 942 N N . VAL A 1 115 ? 15.157 -11.282 -1.273 1.00 45.56 115 VAL A N 1
ATOM 943 C CA . VAL A 1 115 ? 13.753 -10.946 -1.556 1.00 45.56 115 VAL A CA 1
ATOM 944 C C . VAL A 1 115 ? 13.329 -11.322 -2.988 1.00 45.56 115 VAL A C 1
ATOM 946 O O . VAL A 1 115 ? 12.135 -11.325 -3.295 1.00 45.56 115 VAL A O 1
ATOM 949 N N . SER A 1 116 ? 14.239 -11.723 -3.893 1.00 42.31 116 SER A N 1
ATOM 950 C CA . SER A 1 116 ? 13.835 -12.122 -5.259 1.00 42.31 116 SER A CA 1
ATOM 951 C C . SER A 1 116 ? 14.761 -13.069 -6.047 1.00 42.31 116 SER A C 1
ATOM 953 O O . SER A 1 116 ? 15.031 -12.802 -7.212 1.00 42.31 116 SER A O 1
ATOM 955 N N . PRO A 1 117 ? 15.118 -14.267 -5.548 1.00 39.56 117 PRO A N 1
ATOM 956 C CA . PRO A 1 117 ? 15.473 -15.360 -6.462 1.00 39.56 117 PRO A CA 1
ATOM 957 C C . PRO A 1 117 ? 14.246 -15.906 -7.236 1.00 39.56 117 PRO A C 1
ATOM 959 O O . PRO A 1 117 ? 14.390 -16.669 -8.185 1.00 39.56 117 PRO A O 1
ATOM 962 N N . HIS A 1 118 ? 13.016 -15.522 -6.855 1.00 36.56 118 HIS A N 1
ATOM 963 C CA . HIS A 1 118 ? 11.761 -16.056 -7.417 1.00 36.56 118 HIS A CA 1
ATOM 964 C C . HIS A 1 118 ? 11.270 -15.383 -8.710 1.00 36.56 118 HIS A C 1
ATOM 966 O O . HIS A 1 118 ? 10.297 -15.830 -9.317 1.00 36.56 118 HIS A O 1
ATOM 972 N N . LYS A 1 119 ? 11.913 -14.299 -9.133 1.00 41.25 119 LYS A N 1
ATOM 973 C CA . LYS A 1 119 ? 11.708 -13.641 -10.429 1.00 41.25 119 LYS A CA 1
ATOM 974 C C . LYS A 1 119 ? 13.112 -13.512 -11.015 1.00 41.25 119 LYS A C 1
ATOM 976 O O . LYS A 1 119 ? 14.047 -13.372 -10.246 1.00 41.25 119 LYS A O 1
ATOM 981 N N . ALA A 1 120 ? 13.310 -13.582 -12.327 1.00 44.84 120 ALA A N 1
ATOM 982 C CA . ALA A 1 120 ? 14.648 -13.539 -12.945 1.00 44.84 120 ALA A CA 1
ATOM 983 C C . ALA A 1 120 ? 15.419 -12.198 -12.748 1.00 44.84 120 ALA A C 1
ATOM 985 O O . ALA A 1 120 ? 16.227 -11.821 -13.594 1.00 44.84 120 ALA A O 1
ATOM 986 N N . PHE A 1 121 ? 15.095 -11.417 -11.710 1.00 48.34 121 PHE A N 1
ATOM 987 C CA . PHE A 1 121 ? 15.530 -10.054 -11.458 1.00 48.34 121 PHE A CA 1
ATOM 988 C C . PHE A 1 121 ? 15.235 -9.615 -10.008 1.00 48.34 121 PHE A C 1
ATOM 990 O O . PHE A 1 121 ? 14.226 -10.029 -9.431 1.00 48.34 121 PHE A O 1
ATOM 997 N N . HIS A 1 122 ? 16.072 -8.735 -9.444 1.00 57.88 122 HIS A N 1
ATOM 998 C CA . HIS A 1 122 ? 15.926 -8.228 -8.072 1.00 57.88 122 HIS A CA 1
ATOM 999 C C . HIS A 1 122 ? 15.200 -6.882 -8.055 1.00 57.88 122 HIS A C 1
ATOM 1001 O O . HIS A 1 122 ? 15.511 -5.995 -8.851 1.00 57.88 122 HIS A O 1
ATOM 1007 N N . ARG A 1 123 ? 14.223 -6.732 -7.154 1.00 61.94 123 ARG A N 1
ATOM 1008 C CA . ARG A 1 123 ? 13.405 -5.520 -7.010 1.00 61.94 123 ARG A CA 1
ATOM 1009 C C . ARG A 1 123 ? 13.825 -4.759 -5.763 1.00 61.94 123 ARG A C 1
ATOM 1011 O O . ARG A 1 123 ? 13.896 -5.350 -4.693 1.00 61.94 123 ARG A O 1
ATOM 1018 N N . ASP A 1 124 ? 14.043 -3.457 -5.894 1.00 72.06 124 ASP A N 1
ATOM 1019 C CA . ASP A 1 124 ? 14.243 -2.595 -4.733 1.00 72.06 124 ASP A CA 1
ATOM 1020 C C . ASP A 1 124 ? 12.903 -2.219 -4.080 1.00 72.06 124 ASP A C 1
ATOM 1022 O O . ASP A 1 124 ? 11.887 -2.068 -4.775 1.00 72.06 124 ASP A O 1
ATOM 1026 N N . HIS A 1 125 ? 12.911 -2.079 -2.749 1.00 77.69 125 HIS A N 1
ATOM 1027 C CA . HIS A 1 125 ? 11.780 -1.519 -2.003 1.00 77.69 125 HIS A CA 1
ATOM 1028 C C . HIS A 1 125 ? 12.092 -0.171 -1.316 1.00 77.69 125 HIS A C 1
ATOM 1030 O O . HIS A 1 125 ? 11.179 0.480 -0.818 1.00 77.69 125 HIS A O 1
ATOM 1036 N N . ILE A 1 126 ? 13.355 0.279 -1.320 1.00 77.94 126 ILE A N 1
ATOM 1037 C CA . ILE A 1 126 ? 13.815 1.519 -0.664 1.00 77.94 126 ILE A CA 1
ATOM 1038 C C . ILE A 1 126 ? 13.286 2.751 -1.398 1.00 77.94 126 ILE A C 1
ATOM 1040 O O . ILE A 1 126 ? 12.876 3.728 -0.776 1.00 77.94 126 ILE A O 1
ATOM 1044 N N . VAL A 1 127 ? 13.332 2.722 -2.727 1.00 80.94 127 VAL A N 1
ATOM 1045 C CA . VAL A 1 127 ? 12.864 3.790 -3.613 1.00 80.94 127 VAL A CA 1
ATOM 1046 C C . VAL A 1 127 ? 11.392 3.584 -3.961 1.00 80.94 127 VAL A C 1
ATOM 1048 O O . VAL A 1 127 ? 10.646 4.553 -4.088 1.00 80.94 127 VAL A O 1
ATOM 1051 N N . HIS A 1 128 ? 10.956 2.328 -4.045 1.00 87.06 128 HIS A N 1
ATOM 1052 C CA . HIS A 1 128 ? 9.557 1.961 -4.255 1.00 87.06 128 HIS A CA 1
ATOM 1053 C C . HIS A 1 128 ? 8.624 2.601 -3.219 1.00 87.06 128 HIS A C 1
ATOM 1055 O O . HIS A 1 128 ? 7.688 3.290 -3.599 1.00 87.06 128 HIS A O 1
ATOM 1061 N N . GLN A 1 129 ? 8.913 2.459 -1.921 1.00 88.38 129 GLN A N 1
ATOM 1062 C CA . GLN A 1 129 ? 8.094 3.009 -0.833 1.00 88.38 129 GLN A CA 1
ATOM 1063 C C . GLN A 1 129 ? 7.808 4.524 -0.958 1.00 88.38 129 GLN A C 1
ATOM 1065 O O . GLN A 1 129 ? 6.634 4.913 -0.983 1.00 88.38 129 GLN A O 1
ATOM 1070 N N . PRO A 1 130 ? 8.818 5.414 -1.072 1.00 88.56 130 PRO A N 1
ATOM 1071 C CA . PRO A 1 130 ? 8.575 6.844 -1.241 1.00 88.56 130 PRO A CA 1
ATOM 1072 C C . PRO A 1 130 ? 7.936 7.187 -2.591 1.00 88.56 130 PRO A C 1
ATOM 1074 O O . PRO A 1 130 ? 7.127 8.116 -2.649 1.00 88.56 130 PRO A O 1
ATOM 1077 N N . MET A 1 131 ? 8.209 6.429 -3.659 1.00 90.81 131 MET A N 1
ATOM 1078 C CA . MET A 1 131 ? 7.496 6.602 -4.927 1.00 90.81 131 MET A CA 1
ATOM 1079 C C . MET A 1 131 ? 6.016 6.211 -4.810 1.00 90.81 131 MET A C 1
ATOM 1081 O O . MET A 1 131 ? 5.167 6.934 -5.326 1.00 90.81 131 MET A O 1
ATOM 1085 N N . THR A 1 132 ? 5.673 5.141 -4.087 1.00 94.06 132 THR A N 1
ATOM 1086 C CA . THR A 1 132 ? 4.279 4.749 -3.815 1.00 94.06 132 THR A CA 1
ATOM 1087 C C . THR A 1 132 ? 3.576 5.837 -3.008 1.00 94.06 132 THR A C 1
ATOM 1089 O O . THR A 1 132 ? 2.437 6.191 -3.313 1.00 94.06 132 THR A O 1
ATOM 1092 N N . ALA A 1 133 ? 4.266 6.447 -2.037 1.00 92.25 133 ALA A N 1
ATOM 1093 C CA . ALA A 1 133 ? 3.737 7.587 -1.286 1.00 92.25 133 ALA A CA 1
ATOM 1094 C C . ALA A 1 133 ? 3.445 8.793 -2.196 1.00 92.25 133 ALA A C 1
ATOM 1096 O O . ALA A 1 133 ? 2.385 9.408 -2.071 1.00 92.25 133 ALA A O 1
ATOM 1097 N N . TYR A 1 134 ? 4.336 9.098 -3.144 1.00 91.06 134 TYR A N 1
ATOM 1098 C CA . TYR A 1 134 ? 4.101 10.127 -4.161 1.00 91.06 134 TYR A CA 1
ATOM 1099 C C . TYR A 1 134 ? 2.864 9.821 -5.014 1.00 91.06 134 TYR A C 1
ATOM 1101 O O . TYR A 1 134 ? 1.975 10.668 -5.112 1.00 91.06 134 TYR A O 1
ATOM 1109 N N . VAL A 1 135 ? 2.755 8.605 -5.560 1.00 93.81 135 VAL A N 1
ATOM 1110 C CA . VAL A 1 135 ? 1.582 8.183 -6.343 1.00 93.81 135 VAL A CA 1
ATOM 1111 C C . VAL A 1 135 ? 0.300 8.326 -5.524 1.00 93.81 135 VAL A C 1
ATOM 1113 O O . VAL A 1 135 ? -0.677 8.905 -5.998 1.00 93.81 135 VAL A O 1
ATOM 1116 N N . ALA A 1 136 ? 0.306 7.873 -4.269 1.00 94.31 136 ALA A N 1
ATOM 1117 C CA . ALA A 1 136 ? -0.841 8.013 -3.384 1.00 94.31 136 ALA A CA 1
ATOM 1118 C C . ALA A 1 136 ? -1.224 9.489 -3.171 1.00 94.31 136 ALA A C 1
ATOM 1120 O O . ALA A 1 136 ? -2.407 9.827 -3.206 1.00 94.31 136 ALA A O 1
ATOM 1121 N N . MET A 1 137 ? -0.250 10.394 -3.015 1.00 90.81 137 MET A N 1
ATOM 1122 C CA . MET A 1 137 ? -0.525 11.832 -2.903 1.00 90.81 137 MET A CA 1
ATOM 1123 C C . MET A 1 137 ? -1.091 12.434 -4.196 1.00 90.81 137 MET A C 1
ATOM 1125 O O . MET A 1 137 ? -1.957 13.308 -4.110 1.00 90.81 137 MET A O 1
ATOM 1129 N N . VAL A 1 138 ? -0.670 11.959 -5.374 1.00 89.50 138 VAL A N 1
ATOM 1130 C CA . VAL A 1 138 ? -1.280 12.347 -6.659 1.00 89.50 138 VAL A CA 1
ATOM 1131 C C . VAL A 1 138 ? -2.739 11.886 -6.724 1.00 89.50 138 VAL A C 1
ATOM 1133 O O . VAL A 1 138 ? -3.618 12.690 -7.030 1.00 89.50 138 VAL A O 1
ATOM 1136 N N . LEU A 1 139 ? -3.033 10.634 -6.352 1.00 92.94 139 LEU A N 1
ATOM 1137 C CA . LEU A 1 139 ? -4.403 10.095 -6.332 1.00 92.94 139 LEU A CA 1
ATOM 1138 C C . LEU A 1 139 ? -5.334 10.851 -5.365 1.00 92.94 139 LEU A C 1
ATOM 1140 O O . LEU A 1 139 ? -6.528 11.012 -5.633 1.00 92.94 139 LEU A O 1
ATOM 1144 N N . LEU A 1 140 ? -4.789 11.344 -4.250 1.00 91.81 140 LEU A N 1
ATOM 1145 C CA . LEU A 1 140 ? -5.499 12.204 -3.301 1.00 91.81 140 LEU A CA 1
ATOM 1146 C C . LEU A 1 140 ? -5.723 13.640 -3.821 1.00 91.81 140 LEU A C 1
ATOM 1148 O O . LEU A 1 140 ? -6.446 14.397 -3.181 1.00 91.81 140 LEU A O 1
ATOM 1152 N N . GLY A 1 141 ? -5.129 14.034 -4.951 1.00 82.44 141 GLY A N 1
ATOM 1153 C CA . GLY A 1 141 ? -5.198 15.404 -5.477 1.00 82.44 141 GLY A CA 1
ATOM 1154 C C . GLY A 1 141 ? -4.258 16.388 -4.767 1.00 82.44 141 GLY A C 1
ATOM 1155 O O . GLY A 1 141 ? -4.475 17.597 -4.809 1.00 82.44 141 GLY A O 1
ATOM 1156 N N . GLY A 1 142 ? -3.231 15.879 -4.076 1.00 63.78 142 GLY A N 1
ATOM 1157 C CA . GLY A 1 142 ? -2.285 16.673 -3.289 1.00 63.78 142 GLY A CA 1
ATOM 1158 C C . GLY A 1 142 ? -1.147 17.311 -4.090 1.00 63.78 142 GLY A C 1
ATOM 1159 O O . GLY A 1 142 ? -0.471 18.184 -3.551 1.00 63.78 142 GLY A O 1
ATOM 1160 N N . VAL A 1 143 ? -0.935 16.897 -5.342 1.00 57.59 143 VAL A N 1
ATOM 1161 C CA . VAL A 1 143 ? 0.092 17.447 -6.238 1.00 57.59 143 VAL A CA 1
ATOM 1162 C C . VAL A 1 143 ? -0.619 18.238 -7.332 1.00 57.59 143 VAL A C 1
ATOM 1164 O O . VAL A 1 143 ? -1.236 17.654 -8.218 1.00 57.59 143 VAL A O 1
ATOM 1167 N N . ARG A 1 144 ? -0.580 19.570 -7.243 1.00 54.62 144 ARG A N 1
ATOM 1168 C CA . ARG A 1 144 ? -0.958 20.444 -8.358 1.00 54.62 144 ARG A CA 1
ATOM 1169 C C . ARG A 1 144 ? 0.312 20.746 -9.139 1.00 54.62 144 ARG A C 1
ATOM 1171 O O . ARG A 1 144 ? 1.219 21.372 -8.602 1.00 54.62 144 ARG A O 1
ATOM 1178 N N . GLU A 1 145 ? 0.397 20.268 -10.373 1.00 48.72 145 GLU A N 1
ATOM 1179 C CA . GLU A 1 145 ? 1.422 20.748 -11.294 1.00 48.72 145 GLU A CA 1
ATOM 1180 C C . GLU A 1 145 ? 0.985 22.130 -11.794 1.00 48.72 145 GLU A C 1
ATOM 1182 O O . GLU A 1 145 ? 0.003 22.247 -12.521 1.00 48.72 145 GLU A O 1
ATOM 1187 N N . ASP A 1 146 ? 1.707 23.187 -11.415 1.00 43.50 146 ASP A N 1
ATOM 1188 C CA . ASP A 1 146 ? 1.496 24.564 -11.904 1.00 43.50 146 ASP A CA 1
ATOM 1189 C C . ASP A 1 146 ? 1.942 24.748 -13.376 1.00 43.50 146 ASP A C 1
ATOM 1191 O O . ASP A 1 146 ? 2.337 25.830 -13.812 1.00 43.50 146 ASP A O 1
ATOM 1195 N N . HIS A 1 147 ? 1.901 23.691 -14.189 1.00 40.69 147 HIS A N 1
ATOM 1196 C CA . HIS A 1 147 ? 2.380 23.705 -15.568 1.00 40.69 147 HIS A CA 1
ATOM 1197 C C . HIS A 1 147 ? 1.222 23.610 -16.567 1.00 40.69 147 HIS A C 1
ATOM 1199 O O . HIS A 1 147 ? 0.973 22.570 -17.162 1.00 40.69 147 HIS A O 1
ATOM 1205 N N . GLY A 1 148 ? 0.530 24.738 -16.757 1.00 39.25 148 GLY A N 1
ATOM 1206 C CA . GLY A 1 148 ? 0.058 25.242 -18.059 1.00 39.25 148 GLY A CA 1
ATOM 1207 C C . GLY A 1 148 ? -0.842 24.393 -18.975 1.00 39.25 148 GLY A C 1
ATOM 1208 O O . GLY A 1 148 ? -1.181 24.886 -20.048 1.00 39.25 148 GLY A O 1
ATOM 1209 N N . SER A 1 149 ? -1.260 23.174 -18.622 1.00 41.88 149 SER A N 1
ATOM 1210 C CA . SER A 1 149 ? -2.172 22.369 -19.448 1.00 41.88 149 SER A CA 1
ATOM 1211 C C . SER A 1 149 ? -3.594 22.374 -18.874 1.00 41.88 149 SER A C 1
ATOM 1213 O O . SER A 1 149 ? -3.837 22.097 -17.704 1.00 41.88 149 SER A O 1
ATOM 1215 N N . ASN A 1 150 ? -4.555 22.755 -19.713 1.00 42.56 150 ASN A N 1
ATOM 1216 C CA . ASN A 1 150 ? -5.891 23.228 -19.332 1.00 42.56 150 ASN A CA 1
ATOM 1217 C C . ASN A 1 150 ? -6.894 22.138 -18.876 1.00 42.56 150 ASN A C 1
ATOM 1219 O O . ASN A 1 150 ? -8.104 22.346 -18.957 1.00 42.56 150 ASN A O 1
ATOM 1223 N N . LYS A 1 151 ? -6.435 20.980 -18.384 1.00 54.38 151 LYS A N 1
ATOM 1224 C CA . LYS A 1 151 ? -7.287 19.930 -17.791 1.00 54.38 151 LYS A CA 1
ATOM 1225 C C . LYS A 1 151 ? -6.529 19.194 -16.683 1.00 54.38 151 LYS A C 1
ATOM 1227 O O . LYS A 1 151 ? -5.923 18.155 -16.919 1.00 54.38 151 LYS A O 1
ATOM 1232 N N . ASN A 1 152 ? -6.575 19.722 -15.461 1.00 68.00 152 ASN A N 1
ATOM 1233 C CA . ASN A 1 152 ? -5.909 19.095 -14.317 1.00 68.00 152 ASN A CA 1
ATOM 1234 C C . ASN A 1 152 ? -6.552 17.737 -14.001 1.00 68.00 152 ASN A C 1
ATOM 1236 O O . ASN A 1 152 ? -7.694 17.681 -13.535 1.00 68.00 152 ASN A O 1
ATOM 1240 N N . PHE A 1 153 ? -5.818 16.646 -14.233 1.00 74.31 153 PHE A N 1
ATOM 1241 C CA . PHE A 1 153 ? -6.189 15.314 -13.762 1.00 74.31 153 PHE A CA 1
ATOM 1242 C C . PHE A 1 153 ? -6.466 15.362 -12.254 1.00 74.31 153 PHE A C 1
ATOM 1244 O O . PHE A 1 153 ? -5.595 15.713 -11.459 1.00 74.31 153 PHE A O 1
ATOM 1251 N N . ASN A 1 154 ? -7.693 15.033 -11.847 1.00 81.06 154 ASN A N 1
ATOM 1252 C CA . ASN A 1 154 ? -8.066 15.004 -10.439 1.00 81.06 154 ASN A CA 1
ATOM 1253 C C . ASN A 1 154 ? -9.179 13.983 -10.187 1.00 81.06 154 ASN A C 1
ATOM 1255 O O . ASN A 1 154 ? -10.354 14.234 -10.455 1.00 81.06 154 ASN A O 1
ATOM 1259 N N . LEU A 1 155 ? -8.812 12.836 -9.615 1.00 84.38 155 LEU A N 1
ATOM 1260 C CA . LEU A 1 155 ? -9.782 11.843 -9.146 1.00 84.38 155 LEU A CA 1
ATOM 1261 C C . LEU A 1 155 ? -10.459 12.262 -7.828 1.00 84.38 155 LEU A C 1
ATOM 1263 O O . LEU A 1 155 ? -11.516 11.726 -7.482 1.00 84.38 155 LEU A O 1
ATOM 1267 N N . ASN A 1 156 ? -9.864 13.216 -7.104 1.00 86.06 156 ASN A N 1
ATOM 1268 C CA . ASN A 1 156 ? -10.257 13.709 -5.786 1.00 86.06 156 ASN A CA 1
ATOM 1269 C C . ASN A 1 156 ? -10.614 12.578 -4.807 1.00 86.06 156 ASN A C 1
ATOM 1271 O O . ASN A 1 156 ? -11.689 12.570 -4.198 1.00 86.06 156 ASN A O 1
ATOM 1275 N N . LEU A 1 157 ? -9.730 11.579 -4.680 1.00 95.38 157 LEU A N 1
ATOM 1276 C CA . LEU A 1 157 ? -9.977 10.472 -3.752 1.00 95.38 157 LEU A CA 1
ATOM 1277 C C . LEU A 1 157 ? -9.915 10.923 -2.288 1.00 95.38 157 LEU A C 1
ATOM 1279 O O . LEU A 1 157 ? -10.510 10.261 -1.442 1.00 95.38 157 LEU A O 1
ATOM 1283 N N . LEU A 1 158 ? -9.268 12.057 -1.990 1.00 95.19 158 LEU A N 1
ATOM 1284 C CA . LEU A 1 158 ? -9.174 12.616 -0.643 1.00 95.19 158 LEU A CA 1
ATOM 1285 C C . LEU A 1 158 ? -10.536 12.987 -0.071 1.00 95.19 158 LEU A C 1
ATOM 1287 O O . LEU A 1 158 ? -10.942 12.402 0.934 1.00 95.19 158 LEU A O 1
ATOM 1291 N N . SER A 1 159 ? -11.260 13.905 -0.718 1.00 94.50 159 SER A N 1
ATOM 1292 C CA . SER A 1 159 ? -12.567 14.327 -0.212 1.00 94.50 159 SER A CA 1
ATOM 1293 C C . SER A 1 159 ? -13.549 13.156 -0.198 1.00 94.50 159 SER A C 1
ATOM 1295 O O . SER A 1 159 ? -14.294 13.005 0.764 1.00 94.50 159 SER A O 1
ATOM 1297 N N . LYS A 1 160 ? -13.495 12.261 -1.197 1.00 96.06 160 LYS A N 1
ATOM 1298 C CA . LYS A 1 160 ? -14.330 11.048 -1.236 1.00 96.06 160 LYS A CA 1
ATOM 1299 C C . LYS A 1 160 ? -14.048 10.119 -0.052 1.00 96.06 160 LYS A C 1
ATOM 1301 O O . LYS A 1 160 ? -14.985 9.700 0.620 1.00 96.06 160 LYS A O 1
ATOM 1306 N N . ALA A 1 161 ? -12.781 9.821 0.237 1.00 97.25 161 ALA A N 1
ATOM 1307 C CA . ALA A 1 161 ? -12.390 8.964 1.358 1.00 97.25 161 ALA A CA 1
ATOM 1308 C C . ALA A 1 161 ? -12.725 9.602 2.714 1.00 97.25 161 ALA A C 1
ATOM 1310 O O . ALA A 1 161 ? -13.174 8.908 3.628 1.00 97.25 161 ALA A O 1
ATOM 1311 N N . ALA A 1 162 ? -12.553 10.919 2.835 1.00 95.94 162 ALA A N 1
ATOM 1312 C CA . ALA A 1 162 ? -12.930 11.673 4.023 1.00 95.94 162 ALA A CA 1
ATOM 1313 C C . ALA A 1 162 ? -14.450 11.642 4.256 1.00 95.94 162 ALA A C 1
ATOM 1315 O O . ALA A 1 162 ? -14.883 11.402 5.380 1.00 95.94 162 ALA A O 1
ATOM 1316 N N . THR A 1 163 ? -15.261 11.763 3.199 1.00 95.56 163 THR A N 1
ATOM 1317 C CA . THR A 1 163 ? -16.718 11.570 3.276 1.00 95.56 163 THR A CA 1
ATOM 1318 C C . THR A 1 163 ? -17.081 10.144 3.695 1.00 95.56 163 THR A C 1
ATOM 1320 O O . THR A 1 163 ? -17.918 9.969 4.580 1.00 95.56 163 THR A O 1
ATOM 1323 N N . GLN A 1 164 ? -16.415 9.115 3.147 1.00 95.62 164 GLN A N 1
ATOM 1324 C CA . GLN A 1 164 ? -16.643 7.733 3.592 1.00 95.62 164 GLN A CA 1
ATOM 1325 C C . GLN A 1 164 ? -16.398 7.587 5.103 1.00 95.62 164 GLN A C 1
ATOM 1327 O O . GLN A 1 164 ? -17.250 7.073 5.827 1.00 95.62 164 GLN A O 1
ATOM 1332 N N . LEU A 1 165 ? -15.272 8.106 5.601 1.00 94.81 165 LEU A N 1
ATOM 1333 C CA . LEU A 1 165 ? -14.945 8.074 7.026 1.00 94.81 165 LEU A CA 1
ATOM 1334 C C . LEU A 1 165 ? -15.978 8.831 7.880 1.00 94.81 165 LEU A C 1
ATOM 1336 O O . LEU A 1 165 ? -16.424 8.313 8.909 1.00 94.81 165 LEU A O 1
ATOM 1340 N N . LYS A 1 166 ? -16.371 10.030 7.443 1.00 93.88 166 LYS A N 1
ATOM 1341 C CA . LYS A 1 166 ? -17.258 10.937 8.178 1.00 93.88 166 LYS A CA 1
ATOM 1342 C C . LYS A 1 166 ? -18.666 10.374 8.362 1.00 93.88 166 LYS A C 1
ATOM 1344 O O . LYS A 1 166 ? -19.177 10.411 9.477 1.00 93.88 166 LYS A O 1
ATOM 1349 N N . GLU A 1 167 ? -19.280 9.846 7.301 1.00 92.38 167 GLU A N 1
ATOM 1350 C CA . GLU A 1 167 ? -20.731 9.588 7.305 1.00 92.38 167 GLU A CA 1
ATOM 1351 C C . GLU A 1 167 ? -21.178 8.271 6.653 1.00 92.38 167 GLU A C 1
ATOM 1353 O O . GLU A 1 167 ? -22.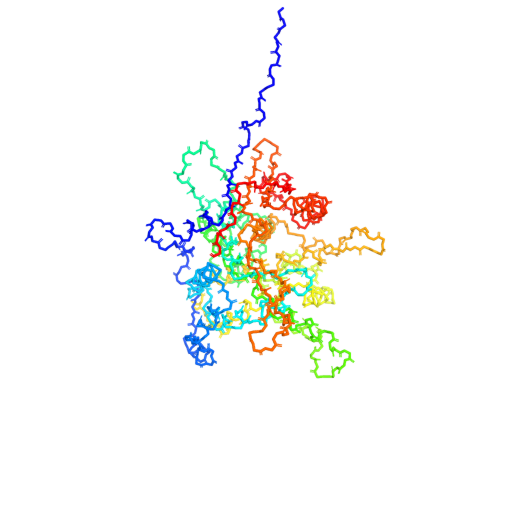298 7.831 6.906 1.00 92.38 167 GLU A O 1
ATOM 1358 N N . ALA A 1 168 ? -20.338 7.571 5.880 1.00 92.50 168 ALA A N 1
ATOM 1359 C CA . ALA A 1 168 ? -20.799 6.360 5.194 1.00 92.50 168 ALA A CA 1
ATOM 1360 C C . ALA A 1 168 ? -21.054 5.193 6.157 1.00 92.50 168 ALA A C 1
ATOM 1362 O O . ALA A 1 168 ? -20.234 4.898 7.033 1.00 92.50 168 ALA A O 1
ATOM 1363 N N . THR A 1 169 ? -22.166 4.483 5.962 1.00 91.81 169 THR A N 1
ATOM 1364 C CA . THR A 1 169 ? -22.566 3.311 6.763 1.00 91.81 169 THR A CA 1
ATOM 1365 C C . THR A 1 169 ? -21.532 2.189 6.708 1.00 91.81 169 THR A C 1
ATOM 1367 O O . THR A 1 169 ? -21.226 1.580 7.729 1.00 91.81 169 THR A O 1
ATOM 1370 N N . ASP A 1 170 ? -20.922 1.972 5.542 1.00 92.06 170 ASP A N 1
ATOM 1371 C CA . ASP A 1 170 ? -19.922 0.920 5.316 1.00 92.06 170 ASP A CA 1
ATOM 1372 C C . ASP A 1 170 ? -18.614 1.165 6.092 1.00 92.06 170 ASP A C 1
ATOM 1374 O O . ASP A 1 170 ? -17.839 0.240 6.326 1.00 92.06 170 ASP A O 1
ATOM 1378 N N . CYS A 1 171 ? -18.384 2.404 6.535 1.00 93.75 171 CYS A N 1
ATOM 1379 C CA . CYS A 1 171 ? -17.255 2.810 7.369 1.00 93.75 171 CYS A CA 1
ATOM 1380 C C . CYS A 1 171 ? -17.630 2.992 8.852 1.00 93.75 171 CYS A C 1
ATOM 1382 O O . CYS A 1 171 ? -16.821 3.516 9.620 1.00 93.75 171 CYS A O 1
ATOM 1384 N N . GLN A 1 172 ? -18.817 2.546 9.292 1.00 91.88 172 GLN A N 1
ATOM 1385 C CA . GLN A 1 172 ? -19.253 2.684 10.690 1.00 91.88 172 GLN A CA 1
ATOM 1386 C C . GLN A 1 172 ? -18.253 2.070 11.680 1.00 91.88 172 GLN A C 1
ATOM 1388 O O . GLN A 1 172 ? -17.978 2.677 12.709 1.00 91.88 172 GLN A O 1
ATOM 1393 N N . TYR A 1 173 ? -17.614 0.950 11.331 1.00 92.62 173 TYR A N 1
ATOM 1394 C CA . TYR A 1 173 ? -16.596 0.316 12.175 1.00 92.62 173 TYR A CA 1
ATOM 1395 C C . TYR A 1 173 ? -15.393 1.227 12.487 1.00 92.62 173 TYR A C 1
ATOM 1397 O O . TYR A 1 173 ? -14.773 1.073 13.536 1.00 92.62 173 TYR A O 1
ATOM 1405 N N . LEU A 1 174 ? -15.044 2.175 11.601 1.00 94.19 174 LEU A N 1
ATOM 1406 C CA . LEU A 1 174 ? -13.977 3.150 11.862 1.00 94.19 174 LEU A CA 1
ATOM 1407 C C . LEU A 1 174 ? -14.411 4.143 12.939 1.00 94.19 174 LEU A C 1
ATOM 1409 O O . LEU A 1 174 ? -13.625 4.467 13.825 1.00 94.19 174 LEU A O 1
ATOM 1413 N N . ARG A 1 175 ? -15.667 4.595 12.881 1.00 92.81 175 ARG A N 1
ATOM 1414 C CA . ARG A 1 175 ? -16.252 5.513 13.867 1.00 92.81 175 ARG A CA 1
ATOM 1415 C C . ARG A 1 175 ? -16.500 4.821 15.206 1.00 92.81 175 ARG A C 1
ATOM 1417 O O . ARG A 1 175 ? -16.221 5.407 16.248 1.00 92.81 175 ARG A O 1
ATOM 1424 N N . ASP A 1 176 ? -16.929 3.562 15.192 1.00 91.56 176 ASP A N 1
ATOM 1425 C CA . ASP A 1 176 ? -17.032 2.738 16.400 1.00 91.56 176 ASP A CA 1
ATOM 1426 C C . ASP A 1 176 ? -15.662 2.584 17.065 1.00 91.56 176 ASP A C 1
ATOM 1428 O O . ASP A 1 176 ? -15.530 2.789 18.270 1.00 91.56 176 ASP A O 1
ATOM 1432 N N . TYR A 1 177 ? -14.618 2.336 16.274 1.00 91.81 177 TYR A N 1
ATOM 1433 C CA . TYR A 1 177 ? -13.258 2.263 16.792 1.00 91.81 177 TYR A CA 1
ATOM 1434 C C . TYR A 1 177 ? -12.759 3.621 17.330 1.00 91.81 177 TYR A C 1
ATOM 1436 O O . TYR A 1 177 ? -12.149 3.677 18.395 1.00 91.81 177 TYR A O 1
ATOM 1444 N N . MET A 1 178 ? -13.081 4.751 16.681 1.00 91.56 178 MET A N 1
ATOM 1445 C CA . MET A 1 178 ? -12.821 6.089 17.250 1.00 91.56 178 MET A CA 1
ATOM 1446 C C . MET A 1 178 ? -13.524 6.290 18.603 1.00 91.56 178 MET A C 1
ATOM 1448 O O . MET A 1 178 ? -12.950 6.872 19.525 1.00 91.56 178 MET A O 1
ATOM 1452 N N . LYS A 1 179 ? -14.757 5.792 18.753 1.00 90.50 179 LYS A N 1
ATOM 1453 C CA . LYS A 1 179 ? -15.486 5.820 20.028 1.00 90.50 179 LYS A CA 1
ATOM 1454 C C . LYS A 1 179 ? -14.785 4.971 21.094 1.00 90.50 179 LYS A C 1
ATOM 1456 O O . LYS A 1 179 ? -14.658 5.430 22.227 1.00 90.50 179 LYS A O 1
ATOM 1461 N N . GLU A 1 180 ? -14.298 3.779 20.748 1.00 88.44 180 GLU A N 1
ATOM 1462 C CA . GLU A 1 180 ? -13.511 2.918 21.651 1.00 88.44 180 GLU A CA 1
ATOM 1463 C C . GLU A 1 180 ? -12.200 3.591 22.094 1.00 88.44 180 GLU A C 1
ATOM 1465 O O . GLU A 1 180 ? -11.803 3.485 23.255 1.00 88.44 180 GLU A O 1
ATOM 1470 N N . LEU A 1 181 ? -11.583 4.374 21.205 1.00 86.56 181 LEU A N 1
ATOM 1471 C CA . LEU A 1 181 ? -10.428 5.224 21.504 1.00 86.56 181 LEU A CA 1
ATOM 1472 C C . LEU A 1 181 ? -10.766 6.498 22.298 1.00 86.56 181 LEU A C 1
ATOM 1474 O O . LEU A 1 181 ? -9.876 7.310 22.543 1.00 86.56 181 LEU A O 1
ATOM 1478 N N . ARG A 1 182 ? -12.024 6.675 22.727 1.00 88.56 182 ARG A N 1
ATOM 1479 C CA . ARG A 1 182 ? -12.505 7.816 23.528 1.00 88.56 182 ARG A CA 1
ATOM 1480 C C . ARG A 1 182 ? -12.388 9.172 22.824 1.00 88.56 182 ARG A C 1
ATOM 1482 O O . ARG A 1 182 ? -12.195 10.195 23.477 1.00 88.56 182 ARG A O 1
ATOM 1489 N N . PHE A 1 183 ? -12.540 9.208 21.500 1.00 87.75 183 PHE A N 1
ATOM 1490 C CA . PHE A 1 183 ? -12.675 10.485 20.795 1.00 87.75 183 PHE A CA 1
ATOM 1491 C C . PHE A 1 183 ? -13.894 11.273 21.309 1.00 87.75 183 PHE A C 1
ATOM 1493 O O . PHE A 1 183 ? -14.899 10.663 21.688 1.00 87.75 183 PHE A O 1
ATOM 1500 N N . PRO A 1 184 ? -13.865 12.620 21.255 1.00 88.12 184 PRO A N 1
ATOM 1501 C CA . PRO A 1 184 ? -15.052 13.439 21.460 1.00 88.12 184 PRO A CA 1
ATOM 1502 C C . PRO A 1 184 ? -16.223 12.967 20.595 1.00 88.12 184 PRO A C 1
ATOM 1504 O O . PRO A 1 184 ? -16.057 12.657 19.411 1.00 88.12 184 PRO A O 1
ATOM 1507 N N . LYS A 1 185 ? -17.426 12.954 21.180 1.00 89.44 185 LYS A N 1
ATOM 1508 C CA . LYS A 1 185 ? -18.653 12.463 20.534 1.00 89.44 185 LYS A CA 1
ATOM 1509 C C . LYS A 1 185 ? -18.919 13.105 19.177 1.00 89.44 185 LYS A C 1
ATOM 1511 O O . LYS A 1 185 ? -19.340 12.427 18.248 1.00 89.44 185 LYS A O 1
ATOM 1516 N N . GLN A 1 186 ? -18.598 14.385 19.041 1.00 88.44 186 GLN A N 1
ATOM 1517 C CA . GLN A 1 186 ? -18.750 15.141 17.805 1.00 88.44 186 GLN A CA 1
ATOM 1518 C C . GLN A 1 186 ? -17.907 14.565 16.653 1.00 88.44 186 GLN A C 1
ATOM 1520 O O . GLN A 1 186 ? -18.348 14.616 15.509 1.00 88.44 186 GLN A O 1
ATOM 1525 N N . ILE A 1 187 ? -16.737 13.976 16.932 1.00 85.50 187 ILE A N 1
ATOM 1526 C CA . ILE A 1 187 ? -15.850 13.425 15.896 1.00 85.50 187 ILE A CA 1
ATOM 1527 C C . ILE A 1 187 ? -16.376 12.083 15.381 1.00 85.50 187 ILE A C 1
ATOM 1529 O O . ILE A 1 187 ? -16.529 11.908 14.176 1.00 85.50 187 ILE A O 1
ATOM 1533 N N . TYR A 1 188 ? -16.709 11.131 16.255 1.00 87.06 188 TYR A N 1
ATOM 1534 C CA . TYR A 1 188 ? -17.203 9.831 15.779 1.00 87.06 188 TYR A CA 1
ATOM 1535 C C . TYR A 1 188 ? -18.672 9.862 15.319 1.00 87.06 188 TYR A C 1
ATOM 1537 O O . TYR A 1 188 ? -19.148 8.887 14.747 1.00 87.06 188 TYR A O 1
ATOM 1545 N N . GLN A 1 189 ? -19.400 10.962 15.542 1.00 87.31 189 GLN A N 1
ATOM 1546 C CA . GLN A 1 189 ? -20.739 11.185 14.976 1.00 87.31 189 GLN A CA 1
ATOM 1547 C C . GLN A 1 189 ? -20.734 11.923 13.628 1.00 87.31 189 GLN A C 1
ATOM 1549 O O . GLN A 1 189 ? -21.806 12.165 13.086 1.00 87.31 189 GLN A O 1
ATOM 1554 N N . GLY A 1 190 ? -19.567 12.290 13.086 1.00 83.31 190 GLY A N 1
ATOM 1555 C CA . GLY A 1 190 ? -19.487 12.979 11.791 1.00 83.31 190 GLY A CA 1
ATOM 1556 C C . GLY A 1 190 ? -19.711 14.496 11.852 1.00 83.31 190 GLY A C 1
ATOM 1557 O O . GLY A 1 190 ? -19.796 15.142 10.811 1.00 83.31 190 GLY A O 1
ATOM 1558 N N . ASN A 1 191 ? -19.774 15.095 13.045 1.00 86.00 191 ASN A N 1
ATOM 1559 C CA . ASN A 1 191 ? -20.082 16.519 13.244 1.00 86.00 191 ASN A CA 1
ATOM 1560 C C . ASN A 1 191 ? -18.837 17.430 13.227 1.00 86.00 191 ASN A C 1
ATOM 1562 O O . ASN A 1 191 ? -18.913 18.588 13.632 1.00 86.00 191 ASN A O 1
ATOM 1566 N N . PHE A 1 192 ? -17.680 16.921 12.800 1.00 83.19 192 PHE A N 1
ATOM 1567 C CA . PHE A 1 192 ? -16.427 17.680 12.718 1.00 83.19 192 PHE A CA 1
ATOM 1568 C C . PHE A 1 192 ? -16.164 18.203 11.290 1.00 83.19 192 PHE A C 1
ATOM 1570 O O . PHE A 1 192 ? -16.702 17.637 10.329 1.00 83.19 192 PHE A O 1
ATOM 1577 N N . PRO A 1 193 ? -15.341 19.260 11.104 1.00 88.44 193 PRO A N 1
ATOM 1578 C CA . PRO A 1 193 ? -15.004 19.760 9.775 1.00 88.44 193 PRO A CA 1
ATOM 1579 C C . PRO A 1 193 ? -14.383 18.691 8.873 1.00 88.44 193 PRO A C 1
ATOM 1581 O O . PRO A 1 193 ? -13.535 17.907 9.301 1.00 88.44 193 PRO A O 1
ATOM 1584 N N . GLN A 1 194 ? -14.767 18.716 7.593 1.00 90.06 194 GLN A N 1
ATOM 1585 C CA . GLN A 1 194 ? -14.254 17.818 6.551 1.00 90.06 194 GLN A CA 1
ATOM 1586 C C . GLN A 1 194 ? -12.719 17.804 6.504 1.00 90.06 194 GLN A C 1
ATOM 1588 O O . GLN A 1 194 ? -12.114 16.747 6.338 1.00 90.06 194 GLN A O 1
ATOM 1593 N N . SER A 1 195 ? -12.095 18.964 6.721 1.00 89.75 195 SER A N 1
ATOM 1594 C CA . SER A 1 195 ? -10.643 19.138 6.704 1.00 89.75 195 SER A CA 1
ATOM 1595 C C . SER A 1 195 ? -9.908 18.235 7.697 1.00 89.75 195 SER A C 1
ATOM 1597 O O . SER A 1 195 ? -8.834 17.743 7.362 1.00 89.75 195 SER A O 1
ATOM 1599 N N . LEU A 1 196 ? -10.474 17.946 8.878 1.00 88.12 196 LEU A N 1
ATOM 1600 C CA . LEU A 1 196 ? -9.835 17.019 9.819 1.00 88.12 196 LEU A CA 1
ATOM 1601 C C . LEU A 1 196 ? -9.812 15.596 9.249 1.00 88.12 196 LEU A C 1
ATOM 1603 O O . LEU A 1 196 ? -8.783 14.925 9.306 1.00 88.12 196 LEU A O 1
ATOM 1607 N N . TYR A 1 197 ? -10.923 15.126 8.678 1.00 91.56 197 TYR A N 1
ATOM 1608 C CA . TYR A 1 197 ? -10.984 13.795 8.069 1.00 91.56 197 TYR A CA 1
ATOM 1609 C C . TYR A 1 197 ? -10.050 13.684 6.862 1.00 91.56 197 TYR A C 1
ATOM 1611 O O . TYR A 1 197 ? -9.389 12.660 6.695 1.00 91.56 197 TYR A O 1
ATOM 1619 N N . GLU A 1 198 ? -9.938 14.742 6.057 1.00 92.69 198 GLU A N 1
ATOM 1620 C CA . GLU A 1 198 ? -8.971 14.809 4.959 1.00 92.69 198 GLU A CA 1
ATOM 1621 C C . GLU A 1 198 ? -7.528 14.717 5.476 1.00 92.69 198 GLU A C 1
ATOM 1623 O O . GLU A 1 198 ? -6.734 13.940 4.946 1.00 92.69 198 GLU A O 1
ATOM 1628 N N . GLN A 1 199 ? -7.185 15.417 6.560 1.00 89.94 199 GLN A N 1
ATOM 1629 C CA . GLN A 1 199 ? -5.871 15.280 7.198 1.00 89.94 199 GLN A CA 1
ATOM 1630 C C . GLN A 1 199 ? -5.626 13.845 7.691 1.00 89.94 199 GLN A C 1
ATOM 1632 O O . GLN A 1 199 ? -4.572 13.280 7.400 1.00 89.94 199 GLN A O 1
ATOM 1637 N N . CYS A 1 200 ? -6.616 13.212 8.337 1.00 91.38 200 CYS A N 1
ATOM 1638 C CA . CYS A 1 200 ? -6.524 11.815 8.780 1.00 91.38 200 CYS A CA 1
ATOM 1639 C C . CYS A 1 200 ? -6.233 10.865 7.613 1.00 91.38 200 CYS A C 1
ATOM 1641 O O . CYS A 1 200 ? -5.335 10.024 7.704 1.00 91.38 200 CYS A O 1
ATOM 1643 N N . VAL A 1 201 ? -6.990 10.998 6.516 1.00 94.50 201 VAL A N 1
ATOM 1644 C CA . VAL A 1 201 ? -6.818 10.195 5.298 1.00 94.50 201 VAL A CA 1
ATOM 1645 C C . VAL A 1 201 ? -5.429 10.420 4.719 1.00 94.50 201 VAL A C 1
ATOM 1647 O O . VAL A 1 201 ? -4.724 9.449 4.446 1.00 94.50 201 VAL A O 1
ATOM 1650 N N . LYS A 1 202 ? -5.022 11.681 4.546 1.00 91.69 202 LYS A N 1
ATOM 1651 C CA . LYS A 1 202 ? -3.749 12.042 3.919 1.00 91.69 202 LYS A CA 1
ATOM 1652 C C . LYS A 1 202 ? -2.563 11.482 4.695 1.00 91.69 202 LYS A C 1
ATOM 1654 O O . LYS A 1 202 ? -1.704 10.838 4.099 1.00 91.69 202 LYS A O 1
ATOM 1659 N N . GLU A 1 203 ? -2.537 11.668 6.010 1.00 89.12 203 GLU A N 1
ATOM 1660 C CA . GLU A 1 203 ? -1.435 11.184 6.844 1.00 89.12 203 GLU A CA 1
ATOM 1661 C C . GLU A 1 203 ? -1.394 9.668 6.942 1.00 89.12 203 GLU A C 1
ATOM 1663 O O . GLU A 1 203 ? -0.350 9.061 6.711 1.00 89.12 203 GLU A O 1
ATOM 1668 N N . SER A 1 204 ? -2.538 9.040 7.205 1.00 93.94 204 SER A N 1
ATOM 1669 C CA . SER A 1 204 ? -2.608 7.584 7.317 1.00 93.94 204 SER A CA 1
ATOM 1670 C C . SER A 1 204 ? -2.240 6.909 5.986 1.00 93.94 204 SER A C 1
ATOM 1672 O O . SER A 1 204 ? -1.538 5.900 5.983 1.00 93.94 204 SER A O 1
ATOM 1674 N N . THR A 1 205 ? -2.652 7.484 4.847 1.00 95.12 205 THR A N 1
ATOM 1675 C CA . THR A 1 205 ? -2.282 6.999 3.503 1.00 95.12 205 THR A CA 1
ATOM 1676 C C . THR A 1 205 ? -0.785 7.132 3.268 1.00 95.12 205 THR A C 1
ATOM 1678 O O . THR A 1 205 ? -0.156 6.196 2.777 1.00 95.12 205 THR A O 1
ATOM 1681 N N . TYR A 1 206 ? -0.202 8.274 3.635 1.00 92.12 206 TYR A N 1
ATOM 1682 C CA . TYR A 1 206 ? 1.227 8.518 3.468 1.00 92.12 206 TYR A CA 1
ATOM 1683 C C . TYR A 1 206 ? 2.073 7.537 4.286 1.00 92.12 206 TYR A C 1
ATOM 1685 O O . TYR A 1 206 ? 3.008 6.941 3.757 1.00 92.12 206 TYR A O 1
ATOM 1693 N N . LEU A 1 207 ? 1.702 7.305 5.550 1.00 91.50 207 LEU A N 1
ATOM 1694 C CA . LEU A 1 207 ? 2.375 6.334 6.417 1.00 91.50 207 LEU A CA 1
ATOM 1695 C C . LEU A 1 207 ? 2.250 4.914 5.888 1.00 91.50 207 LEU A C 1
ATOM 1697 O O . LEU A 1 207 ? 3.249 4.203 5.811 1.00 91.50 207 LEU A O 1
ATOM 1701 N N . ALA A 1 208 ? 1.039 4.513 5.500 1.00 95.56 208 ALA A N 1
ATOM 1702 C CA . ALA A 1 208 ? 0.820 3.191 4.942 1.00 95.56 208 ALA A CA 1
ATOM 1703 C C . ALA A 1 208 ? 1.674 2.992 3.680 1.00 95.56 208 ALA A C 1
ATOM 1705 O O . ALA A 1 208 ? 2.355 1.983 3.561 1.00 95.56 208 ALA A O 1
ATOM 1706 N N . SER A 1 209 ? 1.727 3.995 2.800 1.00 94.44 209 SER A N 1
ATOM 1707 C CA . SER A 1 209 ? 2.510 3.944 1.559 1.00 94.44 209 SER A CA 1
ATOM 1708 C C . SER A 1 209 ? 4.015 3.868 1.805 1.00 94.44 209 SER A C 1
ATOM 1710 O O . SER A 1 209 ? 4.694 3.086 1.148 1.00 94.44 209 SER A O 1
ATOM 1712 N N . LEU A 1 210 ? 4.545 4.610 2.779 1.00 90.56 210 LEU A N 1
ATOM 1713 C CA . LEU A 1 210 ? 5.975 4.570 3.093 1.00 90.56 210 LEU A CA 1
ATOM 1714 C C . LEU A 1 210 ? 6.429 3.265 3.748 1.00 90.56 210 LEU A C 1
ATOM 1716 O O . LEU A 1 210 ? 7.589 2.902 3.606 1.00 90.56 210 LEU A O 1
ATOM 1720 N N . PHE A 1 211 ? 5.553 2.571 4.476 1.00 91.06 211 PHE A N 1
ATOM 1721 C CA . PHE A 1 211 ? 5.957 1.426 5.300 1.00 91.06 211 PHE A CA 1
ATOM 1722 C C . PHE A 1 211 ? 5.264 0.108 4.927 1.00 91.06 211 PHE A C 1
ATOM 1724 O O . PHE A 1 211 ? 5.431 -0.878 5.643 1.00 91.06 211 PHE A O 1
ATOM 1731 N N . HIS A 1 212 ? 4.519 0.048 3.816 1.00 92.88 212 HIS A N 1
ATOM 1732 C CA . HIS A 1 212 ? 3.786 -1.165 3.418 1.00 92.88 212 HIS A CA 1
ATOM 1733 C C . HIS A 1 212 ? 4.678 -2.393 3.203 1.00 92.88 212 HIS A C 1
ATOM 1735 O O . HIS A 1 212 ? 4.242 -3.511 3.467 1.00 92.88 212 HIS A O 1
ATOM 1741 N N . ASP A 1 213 ? 5.942 -2.172 2.843 1.00 89.00 213 ASP A N 1
ATOM 1742 C CA . ASP A 1 213 ? 6.930 -3.220 2.560 1.00 89.00 213 ASP A CA 1
ATOM 1743 C C . ASP A 1 213 ? 7.885 -3.546 3.719 1.00 89.00 213 ASP A C 1
ATOM 1745 O O . ASP A 1 213 ? 8.821 -4.334 3.570 1.00 89.00 213 ASP A O 1
ATOM 1749 N N . ILE A 1 214 ? 7.639 -3.003 4.915 1.00 85.19 214 ILE A N 1
ATOM 1750 C CA . ILE A 1 214 ? 8.491 -3.239 6.093 1.00 85.19 214 ILE A CA 1
ATOM 1751 C C . ILE A 1 214 ? 8.465 -4.700 6.601 1.00 85.19 214 ILE A C 1
ATOM 1753 O O . ILE A 1 214 ? 9.194 -5.082 7.506 1.00 85.19 214 ILE A O 1
ATOM 1757 N N . GLY A 1 215 ? 7.613 -5.558 6.052 1.00 80.25 215 GLY A N 1
ATOM 1758 C CA . GLY A 1 215 ? 7.476 -6.959 6.444 1.00 80.25 215 GLY A CA 1
ATOM 1759 C C . GLY A 1 215 ? 8.327 -7.938 5.648 1.00 80.25 215 GLY A C 1
ATOM 1760 O O . GLY A 1 215 ? 8.439 -9.089 6.070 1.00 80.25 215 GLY A O 1
ATOM 1761 N N . TYR A 1 216 ? 8.922 -7.531 4.522 1.00 79.69 216 TYR A N 1
ATOM 1762 C CA . TYR A 1 216 ? 9.619 -8.455 3.616 1.00 79.69 216 TYR A CA 1
ATOM 1763 C C . TYR A 1 216 ? 10.723 -9.302 4.273 1.00 79.69 216 TYR A C 1
ATOM 1765 O O . TYR A 1 216 ? 10.708 -10.518 4.057 1.00 79.69 216 TYR A O 1
ATOM 1773 N N . PRO A 1 217 ? 11.629 -8.745 5.108 1.00 75.69 217 PRO A N 1
ATOM 1774 C CA . PRO A 1 217 ? 12.640 -9.560 5.789 1.00 75.69 217 PRO A CA 1
ATOM 1775 C C . PRO A 1 217 ? 12.017 -10.678 6.636 1.00 75.69 217 PRO A C 1
ATOM 1777 O O . PRO A 1 217 ? 12.445 -11.829 6.597 1.00 75.69 217 PRO A O 1
ATOM 1780 N N . TYR A 1 218 ? 10.939 -10.366 7.354 1.00 76.69 218 TYR A N 1
ATOM 1781 C CA . TYR A 1 218 ? 10.246 -11.319 8.218 1.00 76.69 218 TYR A CA 1
ATOM 1782 C C . TYR A 1 218 ? 9.464 -12.362 7.422 1.00 76.69 218 TYR A C 1
ATOM 1784 O O . TYR A 1 218 ? 9.443 -13.532 7.803 1.00 76.69 218 TYR A O 1
ATOM 1792 N N . GLN A 1 219 ? 8.880 -11.976 6.282 1.00 78.06 219 GLN A N 1
ATOM 1793 C CA . GLN A 1 219 ? 8.271 -12.929 5.358 1.00 78.06 219 GLN A CA 1
ATOM 1794 C C . GLN A 1 219 ? 9.316 -13.929 4.840 1.00 78.06 219 GLN A C 1
ATOM 1796 O O . GLN A 1 219 ? 9.032 -15.124 4.753 1.00 78.06 219 GLN A O 1
ATOM 1801 N N . PHE A 1 220 ? 10.525 -13.461 4.515 1.00 75.56 220 PHE A N 1
ATOM 1802 C CA . PHE A 1 220 ? 11.623 -14.316 4.067 1.00 75.56 220 PHE A CA 1
ATOM 1803 C C . PHE A 1 220 ? 12.066 -15.303 5.154 1.00 75.56 220 PHE A C 1
ATOM 1805 O O . PHE A 1 220 ? 12.079 -16.511 4.910 1.00 75.56 220 PHE A O 1
ATOM 1812 N N . VAL A 1 221 ? 12.324 -14.816 6.373 1.00 74.44 221 VAL A N 1
ATOM 1813 C CA . VAL A 1 221 ? 12.640 -15.678 7.525 1.00 74.44 221 VAL A CA 1
ATOM 1814 C C . VAL A 1 221 ? 11.520 -16.693 7.761 1.00 74.44 221 VAL A C 1
ATOM 1816 O O . VAL A 1 221 ? 11.789 -17.882 7.924 1.00 74.44 221 VAL A O 1
ATOM 1819 N N . GLY A 1 222 ? 10.259 -16.260 7.694 1.00 72.94 222 GLY A N 1
ATOM 1820 C CA . GLY A 1 222 ? 9.099 -17.140 7.819 1.00 72.94 222 GLY A CA 1
ATOM 1821 C C . GLY A 1 222 ? 9.053 -18.230 6.744 1.00 72.94 222 GLY A C 1
ATOM 1822 O O . GLY A 1 222 ? 8.740 -19.379 7.052 1.00 72.94 222 GLY A O 1
ATOM 1823 N N . LYS A 1 223 ? 9.410 -17.917 5.491 1.00 75.44 223 LYS A N 1
ATOM 1824 C CA . LYS A 1 223 ? 9.509 -18.907 4.403 1.00 75.44 223 LYS A CA 1
ATOM 1825 C C . LYS A 1 223 ? 10.610 -19.933 4.665 1.00 75.44 223 LYS A C 1
ATOM 1827 O O . LYS A 1 223 ? 10.346 -21.125 4.525 1.00 75.44 223 LYS A O 1
ATOM 1832 N N . ILE A 1 224 ? 11.797 -19.496 5.096 1.00 75.69 224 ILE A N 1
ATOM 1833 C CA . ILE A 1 224 ? 12.885 -20.414 5.473 1.00 75.69 224 ILE A CA 1
ATOM 1834 C C . ILE A 1 224 ? 12.432 -21.329 6.611 1.00 75.69 224 ILE A C 1
ATOM 1836 O O . ILE A 1 224 ? 12.524 -22.548 6.493 1.00 75.69 224 ILE A O 1
ATOM 1840 N N . GLN A 1 225 ? 11.898 -20.756 7.692 1.00 74.25 225 GLN A N 1
ATOM 1841 C CA . GLN A 1 225 ? 11.433 -21.527 8.846 1.00 74.25 225 GLN A CA 1
ATOM 1842 C C . GLN A 1 225 ? 10.352 -22.542 8.461 1.00 74.25 225 GLN A C 1
ATOM 1844 O O . GLN A 1 225 ? 10.367 -23.667 8.949 1.00 74.25 225 GLN A O 1
ATOM 1849 N N . ASN A 1 226 ? 9.433 -22.179 7.565 1.00 72.50 226 ASN A N 1
ATOM 1850 C CA . ASN A 1 226 ? 8.412 -23.107 7.085 1.00 72.50 226 ASN A CA 1
ATOM 1851 C C . ASN A 1 226 ? 9.013 -24.279 6.301 1.00 72.50 226 ASN A C 1
ATOM 1853 O O . ASN A 1 226 ? 8.596 -25.410 6.524 1.00 72.50 226 ASN A O 1
ATOM 1857 N N . ASN A 1 227 ? 10.004 -24.031 5.441 1.00 76.44 227 ASN A N 1
ATOM 1858 C CA . ASN A 1 227 ? 10.667 -25.088 4.670 1.00 76.44 227 ASN A CA 1
ATOM 1859 C C . ASN A 1 227 ? 11.536 -26.003 5.546 1.00 76.44 227 ASN A C 1
ATOM 1861 O O . ASN A 1 227 ? 11.698 -27.178 5.240 1.00 76.44 227 ASN A O 1
ATOM 1865 N N . LEU A 1 228 ? 12.091 -25.476 6.640 1.00 77.44 228 LEU A N 1
ATOM 1866 C CA . LEU A 1 228 ? 12.918 -26.238 7.580 1.00 77.44 228 LEU A CA 1
ATOM 1867 C C . LEU A 1 228 ? 12.107 -26.933 8.683 1.00 77.44 228 LEU A C 1
ATOM 1869 O O . LEU A 1 228 ? 12.683 -27.644 9.504 1.00 77.44 228 LEU A O 1
ATOM 1873 N N . ARG A 1 229 ? 10.785 -26.729 8.735 1.00 74.56 229 ARG A N 1
ATOM 1874 C CA . ARG A 1 229 ? 9.936 -27.204 9.835 1.00 74.56 229 ARG A CA 1
ATOM 1875 C C . ARG A 1 229 ? 9.946 -28.719 9.991 1.00 74.56 229 ARG A C 1
ATOM 1877 O O . ARG A 1 229 ? 10.047 -29.196 11.116 1.00 74.56 229 ARG A O 1
ATOM 1884 N N . ASP A 1 230 ? 9.915 -29.455 8.887 1.00 70.88 230 ASP A N 1
ATOM 1885 C CA . ASP A 1 230 ? 9.945 -30.923 8.912 1.00 70.88 230 ASP A CA 1
ATOM 1886 C C . ASP A 1 230 ? 11.321 -31.473 9.340 1.00 70.88 230 ASP A C 1
ATOM 1888 O O . ASP A 1 230 ? 11.478 -32.666 9.587 1.00 70.88 230 ASP A O 1
ATOM 1892 N N . HIS A 1 231 ? 12.318 -30.591 9.476 1.00 75.31 231 HIS A N 1
ATOM 1893 C CA . HIS A 1 231 ? 13.700 -30.916 9.815 1.00 75.31 231 HIS A CA 1
ATOM 1894 C C . HIS A 1 231 ? 14.157 -30.335 11.165 1.00 75.31 231 HIS A C 1
ATOM 1896 O O . HIS A 1 231 ? 15.307 -30.543 11.549 1.00 75.31 231 HIS A O 1
ATOM 1902 N N . SER A 1 232 ? 13.302 -29.608 11.901 1.00 69.75 232 SER A N 1
ATOM 1903 C CA . SER A 1 232 ? 13.685 -28.986 13.176 1.00 69.75 232 SER A CA 1
ATOM 1904 C C . SER A 1 232 ? 12.544 -28.926 14.192 1.00 69.75 232 SER A C 1
ATOM 1906 O O . SER A 1 232 ? 11.524 -28.273 13.978 1.00 69.75 232 SER A O 1
ATOM 1908 N N . GLN A 1 233 ? 12.771 -29.534 15.361 1.00 62.41 233 GLN A N 1
ATOM 1909 C CA . GLN A 1 233 ? 11.859 -29.487 16.513 1.00 62.41 233 GLN A CA 1
ATOM 1910 C C . GLN A 1 233 ? 11.886 -28.141 17.264 1.00 62.41 233 GLN A C 1
ATOM 1912 O O . GLN A 1 233 ? 11.038 -27.894 18.116 1.00 62.41 233 GLN A O 1
ATOM 1917 N N . VAL A 1 234 ? 12.852 -27.264 16.965 1.00 68.31 234 VAL A N 1
ATOM 1918 C CA . VAL A 1 234 ? 13.073 -25.996 17.690 1.00 68.31 234 VAL A CA 1
ATOM 1919 C C . VAL A 1 234 ? 12.169 -24.868 17.166 1.00 68.31 234 VAL A C 1
ATOM 1921 O O . VAL A 1 234 ? 12.010 -23.831 17.808 1.00 68.31 234 VAL A O 1
ATOM 1924 N N . LEU A 1 235 ? 11.557 -25.043 15.993 1.00 70.94 235 LEU A N 1
ATOM 1925 C CA . LEU A 1 235 ? 10.798 -23.984 15.333 1.00 70.94 235 LEU A CA 1
ATOM 1926 C C . LEU A 1 235 ? 9.393 -23.824 15.931 1.00 70.94 235 LEU A C 1
ATOM 1928 O O . LEU A 1 235 ? 8.622 -24.777 16.029 1.00 70.94 235 LEU A O 1
ATOM 1932 N N . VAL A 1 236 ? 9.030 -22.582 16.270 1.00 71.62 236 VAL A N 1
ATOM 1933 C CA . VAL A 1 236 ? 7.690 -22.234 16.771 1.00 71.62 236 VAL A CA 1
ATOM 1934 C C . VAL A 1 236 ? 6.631 -22.664 15.752 1.00 71.62 236 VAL A C 1
ATOM 1936 O O . VAL A 1 236 ? 6.726 -22.337 14.563 1.00 71.62 236 VAL A O 1
ATOM 1939 N N . SER A 1 237 ? 5.602 -23.389 16.205 1.00 80.00 237 SER A N 1
ATOM 1940 C CA . SER A 1 237 ? 4.509 -23.806 15.323 1.00 80.00 237 SER A CA 1
ATOM 1941 C C . SER A 1 237 ? 3.722 -22.590 14.826 1.00 80.00 237 SER A C 1
ATOM 1943 O O . SER A 1 237 ? 3.482 -21.630 15.562 1.00 80.00 237 SER A O 1
ATOM 1945 N N . LEU A 1 238 ? 3.297 -22.620 13.557 1.00 82.19 238 LEU A N 1
ATOM 1946 C CA . LEU A 1 238 ? 2.498 -21.522 12.997 1.00 82.19 238 LEU A CA 1
ATOM 1947 C C . LEU A 1 238 ? 1.144 -21.407 13.696 1.00 82.19 238 LEU A C 1
ATOM 1949 O O . LEU A 1 238 ? 0.621 -20.305 13.790 1.00 82.19 238 LEU A O 1
ATOM 1953 N N . ASP A 1 239 ? 0.603 -22.514 14.204 1.00 85.06 239 ASP A N 1
ATOM 1954 C CA . ASP A 1 239 ? -0.652 -22.519 14.957 1.00 85.06 239 ASP A CA 1
ATOM 1955 C C . ASP A 1 239 ? -0.512 -21.754 16.275 1.00 85.06 239 ASP A C 1
ATOM 1957 O O . ASP A 1 239 ? -1.346 -20.908 16.598 1.00 85.06 239 ASP A O 1
ATOM 1961 N N . SER A 1 240 ? 0.587 -21.981 17.004 1.00 85.94 240 SER A N 1
ATOM 1962 C CA . SER A 1 240 ? 0.891 -21.241 18.232 1.00 85.94 240 SER A CA 1
ATOM 1963 C C . SER A 1 240 ? 1.105 -19.754 17.942 1.00 85.94 240 SER A C 1
ATOM 1965 O O . SER A 1 240 ? 0.536 -18.894 18.621 1.00 85.94 240 SER A O 1
ATOM 1967 N N . LEU A 1 241 ? 1.856 -19.438 16.880 1.00 86.06 241 LEU A N 1
ATOM 1968 C CA . LEU A 1 241 ? 2.113 -18.060 16.470 1.00 86.06 241 LEU A CA 1
ATOM 1969 C C . LEU A 1 241 ? 0.823 -17.334 16.052 1.00 86.06 241 LEU A C 1
ATOM 1971 O O . LEU A 1 241 ? 0.558 -16.236 16.543 1.00 86.06 241 LEU A O 1
ATOM 1975 N N . ALA A 1 242 ? -0.009 -17.955 15.211 1.00 89.50 242 ALA A N 1
ATOM 1976 C CA . ALA A 1 242 ? -1.304 -17.414 14.800 1.00 89.50 242 ALA A CA 1
ATOM 1977 C C . ALA A 1 242 ? -2.247 -17.241 15.999 1.00 89.50 242 ALA A C 1
ATOM 1979 O O . ALA A 1 242 ? -2.899 -16.204 16.125 1.00 89.50 242 ALA A O 1
ATOM 1980 N N . GLY A 1 243 ? -2.267 -18.211 16.919 1.00 89.81 243 GLY A N 1
ATOM 1981 C CA . GLY A 1 243 ? -3.016 -18.140 18.172 1.00 89.81 243 GLY A CA 1
ATOM 1982 C C . GLY A 1 243 ? -2.592 -16.960 19.050 1.00 89.81 243 GLY A C 1
ATOM 1983 O O . GLY A 1 243 ? -3.443 -16.229 19.559 1.00 89.81 243 GLY A O 1
ATOM 1984 N N . SER A 1 244 ? -1.283 -16.749 19.203 1.00 90.19 244 SER A N 1
ATOM 1985 C CA . SER A 1 244 ? -0.713 -15.633 19.966 1.00 90.19 244 SER A CA 1
ATOM 1986 C C . SER A 1 244 ? -1.042 -14.280 19.327 1.00 90.19 244 SER A C 1
ATOM 1988 O O . SER A 1 244 ? -1.596 -13.397 19.984 1.00 90.19 244 SER A O 1
ATOM 1990 N N . ILE A 1 245 ? -0.800 -14.145 18.019 1.00 90.44 245 ILE A N 1
ATOM 1991 C CA . ILE A 1 245 ? -1.079 -12.924 17.252 1.00 90.44 245 ILE A CA 1
ATOM 1992 C C . ILE A 1 245 ? -2.570 -12.594 17.272 1.00 90.44 245 ILE A C 1
ATOM 1994 O O . ILE A 1 245 ? -2.945 -11.468 17.596 1.00 90.44 245 ILE A O 1
ATOM 1998 N N . GLY A 1 246 ? -3.435 -13.570 16.991 1.00 87.94 246 GLY A N 1
ATOM 1999 C CA . GLY A 1 246 ? -4.879 -13.364 17.019 1.00 87.94 246 GLY A CA 1
ATOM 2000 C C . GLY A 1 246 ? -5.357 -12.902 18.394 1.00 87.94 246 GLY A C 1
ATOM 2001 O O . GLY A 1 246 ? -6.148 -11.972 18.488 1.00 87.94 246 GLY A O 1
ATOM 2002 N N . LYS A 1 247 ? -4.821 -13.457 19.488 1.00 86.88 247 LYS A N 1
ATOM 2003 C CA . LYS A 1 247 ? -5.165 -13.005 20.847 1.00 86.88 247 LYS A CA 1
ATOM 2004 C C . LYS A 1 247 ? -4.656 -11.596 21.160 1.00 86.88 247 LYS A C 1
ATOM 2006 O O . LYS A 1 247 ? -5.382 -10.844 21.807 1.00 86.88 247 LYS A O 1
ATOM 2011 N N . ALA A 1 248 ? -3.449 -11.246 20.716 1.00 87.06 248 ALA A N 1
ATOM 2012 C CA . ALA A 1 248 ? -2.832 -9.950 20.995 1.00 87.06 248 ALA A CA 1
ATOM 2013 C C . ALA A 1 248 ? -3.450 -8.800 20.177 1.00 87.06 248 ALA A C 1
ATOM 2015 O O . ALA A 1 248 ? -3.603 -7.693 20.688 1.00 87.06 248 ALA A O 1
ATOM 2016 N N . TYR A 1 249 ? -3.840 -9.060 18.925 1.00 87.56 249 TYR A N 1
ATOM 2017 C CA . TYR A 1 249 ? -4.278 -8.029 17.976 1.00 87.56 249 TYR A CA 1
ATOM 2018 C C . TYR A 1 249 ? -5.785 -8.050 17.667 1.00 87.56 249 TYR A C 1
ATOM 2020 O O . TYR A 1 249 ? -6.253 -7.157 16.966 1.00 87.56 249 TYR A O 1
ATOM 2028 N N . LYS A 1 250 ? -6.578 -9.000 18.195 1.00 83.88 250 LYS A N 1
ATOM 2029 C CA . LYS A 1 250 ? -8.030 -9.104 17.906 1.00 83.88 250 LYS A CA 1
ATOM 2030 C C . LYS A 1 250 ? -8.830 -7.818 18.117 1.00 83.88 250 LYS A C 1
ATOM 2032 O O . LYS A 1 250 ? -9.761 -7.565 17.369 1.00 83.88 250 LYS A O 1
ATOM 2037 N N . ASN A 1 251 ? -8.467 -7.014 19.115 1.00 82.50 251 ASN A N 1
ATOM 2038 C CA . ASN A 1 251 ? -9.186 -5.787 19.476 1.00 82.50 251 ASN A CA 1
ATOM 2039 C C . ASN A 1 251 ? -8.588 -4.542 18.795 1.00 82.50 251 ASN A C 1
ATOM 2041 O O . ASN A 1 251 ? -8.838 -3.417 19.221 1.00 82.50 251 ASN A O 1
ATOM 2045 N N . ARG A 1 252 ? -7.709 -4.731 17.807 1.00 87.88 252 ARG A N 1
ATOM 2046 C CA . ARG A 1 252 ? -7.030 -3.648 17.095 1.00 87.88 252 ARG A CA 1
ATOM 2047 C C . ARG A 1 252 ? -7.621 -3.476 15.710 1.00 87.88 252 ARG A C 1
ATOM 2049 O O . ARG A 1 252 ? -7.978 -4.454 15.049 1.00 87.88 252 ARG A O 1
ATOM 2056 N N . LEU A 1 253 ? -7.629 -2.234 15.228 1.00 91.88 253 LEU A N 1
ATOM 2057 C CA . LEU A 1 253 ? -8.263 -1.879 13.956 1.00 91.88 253 LEU A CA 1
ATOM 2058 C C . LEU A 1 253 ? -7.674 -2.656 12.769 1.00 91.88 253 LEU A C 1
ATOM 2060 O O . LEU A 1 253 ? -8.378 -2.942 11.799 1.00 91.88 253 LEU A O 1
ATOM 2064 N N . VAL A 1 254 ? -6.394 -3.031 12.864 1.00 92.81 254 VAL A N 1
ATOM 2065 C CA . VAL A 1 254 ? -5.672 -3.822 11.857 1.00 92.81 254 VAL A CA 1
ATOM 2066 C C . VAL A 1 254 ? -6.401 -5.109 11.471 1.00 92.81 254 VAL A C 1
ATOM 2068 O O . VAL A 1 254 ? -6.389 -5.465 10.300 1.00 92.81 254 VAL A O 1
ATOM 2071 N N . PHE A 1 255 ? -7.084 -5.776 12.407 1.00 92.25 255 PHE A N 1
ATOM 2072 C CA . PHE A 1 255 ? -7.720 -7.078 12.178 1.00 92.25 255 PHE A CA 1
ATOM 2073 C C . PHE A 1 255 ? -9.228 -7.011 11.929 1.00 92.25 255 PHE A C 1
ATOM 2075 O O . PHE A 1 255 ? -9.836 -8.042 11.648 1.00 92.25 255 PHE A O 1
ATOM 2082 N N . HIS A 1 256 ? -9.824 -5.816 11.898 1.00 90.69 256 HIS A N 1
ATOM 2083 C CA . HIS A 1 256 ? -11.228 -5.654 11.504 1.00 90.69 256 HIS A CA 1
ATOM 2084 C C . HIS A 1 256 ? -11.566 -6.256 10.127 1.00 90.69 256 HIS A C 1
ATOM 2086 O O . HIS A 1 256 ? -12.651 -6.822 10.003 1.00 90.69 256 HIS A O 1
ATOM 2092 N N . PRO A 1 257 ? -10.696 -6.207 9.093 1.00 92.19 257 PRO A N 1
ATOM 2093 C CA . PRO A 1 257 ? -10.978 -6.892 7.833 1.00 92.19 257 PRO A CA 1
ATOM 2094 C C . PRO A 1 257 ? -11.143 -8.402 8.005 1.00 92.19 257 PRO A C 1
ATOM 2096 O O . PRO A 1 257 ? -12.028 -8.987 7.390 1.00 92.19 257 PRO A O 1
ATOM 2099 N N . LEU A 1 258 ? -10.356 -9.024 8.891 1.00 90.19 258 LEU A N 1
ATOM 2100 C CA . LEU A 1 258 ? -10.462 -10.456 9.197 1.00 90.19 258 LEU A CA 1
ATOM 2101 C C . LEU A 1 258 ? -11.756 -10.779 9.955 1.00 90.19 258 LEU A C 1
ATOM 2103 O O . LEU A 1 258 ? -12.181 -11.927 9.987 1.00 90.19 258 LEU A O 1
ATOM 2107 N N . ASP A 1 259 ? -12.397 -9.759 10.527 1.00 83.38 259 ASP A N 1
ATOM 2108 C CA . ASP A 1 259 ? -13.726 -9.820 11.127 1.00 83.38 259 ASP A CA 1
ATOM 2109 C C . ASP A 1 259 ? -14.840 -9.330 10.181 1.00 83.38 259 ASP A C 1
ATOM 2111 O O . ASP A 1 259 ? -15.961 -9.014 10.580 1.00 83.38 259 ASP A O 1
ATOM 2115 N N . GLY A 1 260 ? -14.541 -9.229 8.886 1.00 85.00 260 GLY A N 1
ATOM 2116 C CA . GLY A 1 260 ? -15.477 -8.752 7.873 1.00 85.00 260 GLY A CA 1
ATOM 2117 C C . GLY A 1 260 ? -16.027 -7.354 8.133 1.00 85.00 260 GLY A C 1
ATOM 2118 O O . GLY A 1 260 ? -17.151 -7.061 7.725 1.00 85.00 260 GLY A O 1
ATOM 2119 N N . TYR A 1 261 ? -15.236 -6.507 8.797 1.00 87.75 261 TYR A N 1
ATOM 2120 C CA . TYR A 1 261 ? -15.561 -5.124 9.145 1.00 87.75 261 TYR A CA 1
ATOM 2121 C C . TYR A 1 261 ? -16.770 -4.973 10.084 1.00 87.75 261 TYR A C 1
ATOM 2123 O O . TYR A 1 261 ? -17.335 -3.885 10.183 1.00 87.75 261 TYR A O 1
ATOM 2131 N N . ARG A 1 262 ? -17.174 -6.043 10.785 1.00 74.50 262 ARG A N 1
ATOM 2132 C CA . ARG A 1 262 ? -18.325 -6.043 11.697 1.00 74.50 262 ARG A CA 1
ATOM 2133 C C . ARG A 1 262 ? -17.859 -6.076 13.144 1.00 74.50 262 ARG A C 1
ATOM 2135 O O . ARG A 1 262 ? -17.615 -7.143 13.687 1.00 74.50 262 ARG A O 1
ATOM 2142 N N . THR A 1 263 ? -17.818 -4.920 13.790 1.00 63.81 263 THR A N 1
ATOM 2143 C CA . THR A 1 263 ? -17.623 -4.833 15.240 1.00 63.81 263 THR A CA 1
ATOM 2144 C C . THR A 1 263 ? -18.700 -5.656 15.966 1.00 63.81 263 THR A C 1
ATOM 2146 O O . THR A 1 263 ? -19.898 -5.429 15.800 1.00 63.81 263 THR A O 1
ATOM 2149 N N . HIS A 1 264 ? -18.278 -6.642 16.766 1.00 61.38 264 HIS A N 1
ATOM 2150 C CA . HIS A 1 264 ? -19.119 -7.357 17.744 1.00 61.38 264 HIS A CA 1
ATOM 2151 C C . HIS A 1 264 ? -20.304 -8.178 17.176 1.00 61.38 264 HIS A C 1
ATOM 2153 O O . HIS A 1 264 ? -21.266 -8.459 17.894 1.00 61.38 264 HIS A O 1
ATOM 2159 N N . SER A 1 265 ? -20.263 -8.608 15.905 1.00 65.50 265 SER A N 1
ATOM 2160 C CA . SER A 1 265 ? -21.342 -9.415 15.298 1.00 65.50 265 SER A CA 1
ATOM 2161 C C . SER A 1 265 ? -21.110 -10.926 15.412 1.00 65.50 265 SER A C 1
ATOM 2163 O O . SER A 1 265 ? -20.067 -11.436 15.021 1.00 65.50 265 SER A O 1
ATOM 2165 N N . ARG A 1 266 ? -22.146 -11.688 15.804 1.00 61.12 266 ARG A N 1
ATOM 2166 C CA . ARG A 1 266 ? -22.130 -13.173 15.832 1.00 61.12 266 ARG A CA 1
ATOM 2167 C C . ARG A 1 266 ? -21.920 -13.840 14.464 1.00 61.12 266 ARG A C 1
ATOM 2169 O O . ARG A 1 266 ? -21.688 -15.038 14.385 1.00 61.12 266 ARG A O 1
ATOM 2176 N N . SER A 1 267 ? -22.067 -13.081 13.382 1.00 64.12 267 SER A N 1
ATOM 2177 C CA . SER A 1 267 ? -21.896 -13.562 12.004 1.00 64.12 267 SER A CA 1
ATOM 2178 C C . SER A 1 267 ? -20.504 -13.277 11.434 1.00 64.12 267 SER A C 1
ATOM 2180 O O . SER A 1 267 ? -20.249 -13.559 10.264 1.00 64.12 267 SER A O 1
ATOM 2182 N N . ALA A 1 268 ? -19.630 -12.669 12.233 1.00 65.88 268 ALA A N 1
ATOM 2183 C CA . ALA A 1 268 ? -18.335 -12.187 11.797 1.00 65.88 268 ALA A CA 1
ATOM 2184 C C . ALA A 1 268 ? -17.262 -13.289 11.923 1.00 65.88 268 ALA A C 1
ATOM 2186 O O . ALA A 1 268 ? -17.323 -14.076 12.875 1.00 65.88 268 ALA A O 1
ATOM 2187 N N . PRO A 1 269 ? -16.293 -13.405 10.992 1.00 61.94 269 PRO A N 1
ATOM 2188 C CA . PRO A 1 269 ? -15.347 -14.519 10.999 1.00 61.94 269 PRO A CA 1
ATOM 2189 C C . PRO A 1 269 ? -14.507 -14.644 12.280 1.00 61.94 269 PRO A C 1
ATOM 2191 O O . PRO A 1 269 ? -14.126 -15.767 12.609 1.00 61.94 269 PRO A O 1
ATOM 2194 N N . SER A 1 270 ? -14.269 -13.563 13.043 1.00 67.00 270 SER A N 1
ATOM 2195 C CA . SER A 1 270 ? -13.563 -13.647 14.338 1.00 67.00 270 SER A CA 1
ATOM 2196 C C . SER A 1 270 ? -14.307 -14.498 15.373 1.00 67.00 270 SER A C 1
ATOM 2198 O O . SER A 1 270 ? -13.693 -15.126 16.237 1.00 67.00 270 SER A O 1
ATOM 2200 N N . THR A 1 271 ? -15.637 -14.580 15.259 1.00 70.06 271 THR A N 1
ATOM 2201 C CA . THR A 1 271 ? -16.482 -15.401 16.136 1.00 70.06 271 THR A CA 1
ATOM 2202 C C . THR A 1 271 ? -16.477 -16.879 15.747 1.00 70.06 271 THR A C 1
ATOM 2204 O O . THR A 1 271 ? -16.852 -17.726 16.555 1.00 70.06 271 THR A O 1
ATOM 2207 N N . TRP A 1 272 ? -15.980 -17.218 14.553 1.00 71.19 272 TRP A N 1
ATOM 2208 C CA . TRP A 1 272 ? -15.897 -18.591 14.037 1.00 71.19 272 TRP A CA 1
ATOM 2209 C C . TRP A 1 272 ? -14.582 -19.277 14.423 1.00 71.19 272 TRP A C 1
ATOM 2211 O O . TRP A 1 272 ? -14.111 -20.118 13.663 1.00 71.19 272 TRP A O 1
ATOM 2221 N N . LYS A 1 273 ? -13.988 -18.854 15.554 1.00 75.19 273 LYS A N 1
ATOM 2222 C CA . LYS A 1 273 ? -12.696 -19.244 16.157 1.00 75.19 273 LYS A CA 1
ATOM 2223 C C . LYS A 1 273 ? -11.669 -19.803 15.163 1.00 75.19 273 LYS A C 1
ATOM 2225 O O . LYS A 1 273 ? -10.764 -19.073 14.772 1.00 75.19 273 LYS A O 1
ATOM 2230 N N . ASP A 1 274 ? -11.818 -21.048 14.732 1.00 83.31 274 ASP A N 1
ATOM 2231 C CA . ASP A 1 274 ? -10.935 -21.739 13.789 1.00 83.31 274 ASP A CA 1
ATOM 2232 C C . ASP A 1 274 ? -10.703 -20.954 12.489 1.00 83.31 274 ASP A C 1
ATOM 2234 O O . ASP A 1 274 ? -9.557 -20.765 12.084 1.00 83.31 274 ASP A O 1
ATOM 2238 N N . LYS A 1 275 ? -11.753 -20.401 11.860 1.00 84.31 275 LYS A N 1
ATOM 2239 C CA . LYS A 1 275 ? -11.595 -19.685 10.578 1.00 84.31 275 LYS A CA 1
ATOM 2240 C C . LYS A 1 275 ? -10.731 -18.430 10.709 1.00 84.31 275 LYS A C 1
ATOM 2242 O O . LYS A 1 275 ? -9.963 -18.113 9.807 1.00 84.31 275 LYS A O 1
ATOM 2247 N N . TYR A 1 276 ? -10.858 -17.714 11.820 1.00 87.00 276 TYR A N 1
ATOM 2248 C CA . TYR A 1 276 ? -10.084 -16.506 12.085 1.00 87.00 276 TYR A CA 1
ATOM 2249 C C . TYR A 1 276 ? -8.590 -16.806 12.215 1.00 87.00 276 TYR A C 1
ATOM 2251 O O . TYR A 1 276 ? -7.764 -16.157 11.571 1.00 87.00 276 TYR A O 1
ATOM 2259 N N . PHE A 1 277 ? -8.245 -17.827 13.001 1.00 89.88 277 PHE A N 1
ATOM 2260 C CA . PHE A 1 277 ? -6.853 -18.240 13.166 1.00 89.88 277 PHE A CA 1
ATOM 2261 C C . PHE A 1 277 ? -6.271 -18.844 11.886 1.00 89.88 277 PHE A C 1
ATOM 2263 O O . PHE A 1 277 ? -5.107 -18.581 11.584 1.00 89.88 277 PHE A O 1
ATOM 2270 N N . GLU A 1 278 ? -7.070 -19.565 11.096 1.00 89.88 278 GLU A N 1
ATOM 2271 C CA . GLU A 1 278 ? -6.632 -20.078 9.794 1.00 89.88 278 GLU A CA 1
ATOM 2272 C C . GLU A 1 278 ? -6.326 -18.951 8.796 1.00 89.88 278 GLU A C 1
ATOM 2274 O O . GLU A 1 278 ? -5.288 -18.999 8.140 1.00 89.88 278 GLU A O 1
ATOM 2279 N N . ILE A 1 279 ? -7.129 -17.879 8.746 1.00 91.25 279 ILE A N 1
ATOM 2280 C CA . ILE A 1 279 ? -6.819 -16.707 7.904 1.00 91.25 279 ILE A CA 1
ATOM 2281 C C . ILE A 1 279 ? -5.509 -16.038 8.353 1.00 91.25 279 ILE A C 1
ATOM 2283 O O . ILE A 1 279 ? -4.677 -15.681 7.516 1.00 91.25 279 ILE A O 1
ATOM 2287 N N . ILE A 1 280 ? -5.282 -15.893 9.666 1.00 92.88 280 ILE A N 1
ATOM 2288 C CA . ILE A 1 280 ? -4.022 -15.340 10.195 1.00 92.88 280 ILE A CA 1
ATOM 2289 C C . ILE A 1 280 ? -2.839 -16.217 9.777 1.00 92.88 280 ILE A C 1
ATOM 2291 O O . ILE A 1 280 ? -1.824 -15.713 9.295 1.00 92.88 280 ILE A O 1
ATOM 2295 N N . LYS A 1 281 ? -2.974 -17.531 9.938 1.00 90.94 281 LYS A N 1
ATOM 2296 C CA . LYS A 1 281 ? -1.956 -18.522 9.587 1.00 90.94 281 LYS A CA 1
ATOM 2297 C C . LYS A 1 281 ? -1.645 -18.534 8.089 1.00 90.94 281 LYS A C 1
ATOM 2299 O O . LYS A 1 281 ? -0.469 -18.565 7.726 1.00 90.94 281 LYS A O 1
ATOM 2304 N N . GLU A 1 282 ? -2.657 -18.483 7.221 1.00 90.00 282 GLU A N 1
ATOM 2305 C CA . GLU A 1 282 ? -2.468 -18.372 5.767 1.00 90.00 282 GLU A CA 1
ATOM 2306 C C . GLU A 1 282 ? -1.790 -17.040 5.413 1.00 90.00 282 GLU A C 1
ATOM 2308 O O . GLU A 1 282 ? -0.837 -17.030 4.630 1.00 90.00 282 GLU A O 1
ATOM 2313 N N . GLY A 1 283 ? -2.183 -15.940 6.065 1.00 91.19 283 GLY A N 1
ATOM 2314 C CA . GLY A 1 283 ? -1.568 -14.622 5.892 1.00 91.19 283 GLY A CA 1
ATOM 2315 C C . GLY A 1 283 ? -0.080 -14.622 6.247 1.00 91.19 283 GLY A C 1
ATOM 2316 O O . GLY A 1 283 ? 0.749 -14.232 5.432 1.00 91.19 283 GLY A O 1
ATOM 2317 N N . LEU A 1 284 ? 0.284 -15.166 7.413 1.00 88.56 284 LEU A N 1
ATOM 2318 C CA . LEU A 1 284 ? 1.682 -15.293 7.853 1.00 88.56 284 LEU A CA 1
ATOM 2319 C C . LEU A 1 284 ? 2.545 -16.130 6.899 1.00 88.56 284 LEU A C 1
ATOM 2321 O O . LEU A 1 284 ? 3.760 -15.940 6.839 1.00 88.56 284 LEU A O 1
ATOM 2325 N N . ARG A 1 285 ? 1.943 -17.063 6.155 1.00 84.12 285 ARG A N 1
ATOM 2326 C CA . ARG A 1 285 ? 2.654 -17.886 5.166 1.00 84.12 285 ARG A CA 1
ATOM 2327 C C . ARG A 1 285 ? 2.843 -17.184 3.829 1.00 84.12 285 ARG A C 1
ATOM 2329 O O . ARG A 1 285 ? 3.857 -17.406 3.172 1.00 84.12 285 ARG A O 1
ATOM 2336 N N . SER A 1 286 ? 1.850 -16.414 3.399 1.00 82.62 286 SER A N 1
ATOM 2337 C CA . SER A 1 286 ? 1.698 -16.078 1.981 1.00 82.62 286 SER A CA 1
ATOM 2338 C C . SER A 1 286 ? 1.737 -14.589 1.667 1.00 82.62 286 SER A C 1
ATOM 2340 O O . SER A 1 286 ? 2.011 -14.255 0.518 1.00 82.62 286 SER A O 1
ATOM 2342 N N . THR A 1 287 ? 1.569 -13.701 2.651 1.00 88.81 287 THR A N 1
ATOM 2343 C CA . THR A 1 287 ? 1.511 -12.253 2.400 1.00 88.81 287 THR A CA 1
ATOM 2344 C C . THR A 1 287 ? 2.607 -11.512 3.141 1.00 88.81 287 THR A C 1
ATOM 2346 O O . THR A 1 287 ? 2.939 -11.830 4.283 1.00 88.81 287 THR A O 1
ATOM 2349 N N . HIS A 1 288 ? 3.208 -10.526 2.484 1.00 88.56 288 HIS A N 1
ATOM 2350 C CA . HIS A 1 288 ? 4.116 -9.601 3.155 1.00 88.56 288 HIS A CA 1
ATOM 2351 C C . HIS A 1 288 ? 3.317 -8.550 3.928 1.00 88.56 288 HIS A C 1
ATOM 2353 O O . HIS A 1 288 ? 3.744 -8.168 5.012 1.00 88.56 288 HIS A O 1
ATOM 2359 N N . GLY A 1 289 ? 2.106 -8.196 3.473 1.00 93.19 289 GLY A N 1
ATOM 2360 C CA . GLY A 1 289 ? 1.207 -7.275 4.178 1.00 93.19 289 GLY A CA 1
ATOM 2361 C C . GLY A 1 289 ? 0.922 -7.665 5.636 1.00 93.19 289 GLY A C 1
ATOM 2362 O O . GLY A 1 289 ? 0.927 -6.795 6.507 1.00 93.19 289 GLY A O 1
ATOM 2363 N N . MET A 1 290 ? 0.760 -8.965 5.945 1.00 94.06 290 MET A N 1
ATOM 2364 C CA . MET A 1 290 ? 0.608 -9.449 7.331 1.00 94.06 290 MET A CA 1
ATOM 2365 C C . MET A 1 290 ? 1.837 -9.137 8.185 1.00 94.06 290 MET A C 1
ATOM 2367 O O . MET A 1 290 ? 1.717 -8.536 9.254 1.00 94.06 290 MET A O 1
ATOM 2371 N N . HIS A 1 291 ? 3.025 -9.505 7.705 1.00 90.06 291 HIS A N 1
ATOM 2372 C CA . HIS A 1 291 ? 4.280 -9.227 8.406 1.00 90.06 291 HIS A CA 1
ATOM 2373 C C . HIS A 1 291 ? 4.523 -7.726 8.538 1.00 90.06 291 HIS A C 1
ATOM 2375 O O . HIS A 1 291 ? 4.907 -7.257 9.607 1.00 90.06 291 HIS A O 1
ATOM 2381 N N . SER A 1 292 ? 4.260 -6.959 7.483 1.00 92.19 292 SER A N 1
ATOM 2382 C CA . SER A 1 292 ? 4.459 -5.513 7.462 1.00 92.19 292 SER A CA 1
ATOM 2383 C C . SER A 1 292 ? 3.574 -4.821 8.490 1.00 92.19 292 SER A C 1
ATOM 2385 O O . SER A 1 292 ? 4.072 -4.031 9.287 1.00 92.19 292 SER A O 1
ATOM 2387 N N . ALA A 1 293 ? 2.280 -5.151 8.531 1.00 95.12 293 ALA A N 1
ATOM 2388 C CA . ALA A 1 293 ? 1.337 -4.538 9.460 1.00 95.12 293 ALA A CA 1
ATOM 2389 C C . ALA A 1 293 ? 1.666 -4.872 10.921 1.00 95.12 293 ALA A C 1
ATOM 2391 O O . ALA A 1 293 ? 1.651 -3.985 11.776 1.00 95.12 293 ALA A O 1
ATOM 2392 N N . LEU A 1 294 ? 1.998 -6.135 11.210 1.00 92.25 294 LEU A N 1
ATOM 2393 C CA . LEU A 1 294 ? 2.353 -6.571 12.561 1.00 92.25 294 LEU A CA 1
ATOM 2394 C C . LEU A 1 294 ? 3.652 -5.929 13.042 1.00 92.25 294 LEU A C 1
ATOM 2396 O O . LEU A 1 294 ? 3.691 -5.430 14.163 1.00 92.25 294 LEU A O 1
ATOM 2400 N N . ASN A 1 295 ? 4.688 -5.883 12.201 1.00 88.31 295 ASN A N 1
ATOM 2401 C CA . ASN A 1 295 ? 5.944 -5.227 12.559 1.00 88.31 295 ASN A CA 1
ATOM 2402 C C . ASN A 1 295 ? 5.761 -3.721 12.724 1.00 88.31 295 ASN A C 1
ATOM 2404 O O . ASN A 1 295 ? 6.228 -3.158 13.712 1.00 88.31 295 ASN A O 1
ATOM 2408 N N . PHE A 1 296 ? 5.028 -3.079 11.812 1.00 89.50 296 PHE A N 1
ATOM 2409 C CA . PHE A 1 296 ? 4.709 -1.658 11.907 1.00 89.50 296 PHE A CA 1
ATOM 2410 C C . PHE A 1 296 ? 4.049 -1.321 13.251 1.00 89.50 296 PHE A C 1
ATOM 2412 O O . PHE A 1 296 ? 4.462 -0.376 13.923 1.00 89.50 296 PHE A O 1
ATOM 2419 N N . LEU A 1 297 ? 3.077 -2.121 13.695 1.00 89.12 297 LEU A N 1
ATOM 2420 C CA . LEU A 1 297 ? 2.444 -1.947 15.002 1.00 89.12 297 LEU A CA 1
ATOM 2421 C C . LEU A 1 297 ? 3.381 -2.276 16.166 1.00 89.12 297 LEU A C 1
ATOM 2423 O O . LEU A 1 297 ? 3.541 -1.452 17.061 1.00 89.12 297 LEU A O 1
ATOM 2427 N N . PHE A 1 298 ? 4.028 -3.440 16.139 1.00 87.31 298 PHE A N 1
ATOM 2428 C CA . PHE A 1 298 ? 4.917 -3.905 17.203 1.00 87.31 298 PHE A CA 1
ATOM 2429 C C . PHE A 1 298 ? 6.018 -2.889 17.514 1.00 87.31 298 PHE A C 1
ATOM 2431 O O . PHE A 1 298 ? 6.259 -2.558 18.673 1.00 87.31 298 PHE A O 1
ATOM 2438 N N . LEU A 1 299 ? 6.671 -2.362 16.481 1.00 83.31 299 LEU A N 1
ATOM 2439 C CA . LEU A 1 299 ? 7.763 -1.403 16.627 1.00 83.31 299 LEU A CA 1
ATOM 2440 C C . LEU A 1 299 ? 7.281 -0.074 17.192 1.00 83.31 299 LEU A C 1
ATOM 2442 O O . LEU A 1 299 ? 7.956 0.517 18.031 1.00 83.31 299 LEU A O 1
ATOM 2446 N N . ASN A 1 300 ? 6.096 0.369 16.775 1.00 82.19 300 ASN A N 1
ATOM 2447 C CA . ASN A 1 300 ? 5.454 1.528 17.375 1.00 82.19 300 ASN A CA 1
ATOM 2448 C C . ASN A 1 300 ? 5.146 1.284 18.853 1.00 82.19 300 ASN A C 1
ATOM 2450 O O . ASN A 1 300 ? 5.476 2.123 19.685 1.00 82.19 300 ASN A O 1
ATOM 2454 N N . ASP A 1 301 ? 4.576 0.134 19.201 1.00 81.06 301 ASP A N 1
ATOM 2455 C CA . ASP A 1 301 ? 4.221 -0.194 20.582 1.00 81.06 301 ASP A CA 1
ATOM 2456 C C . ASP A 1 301 ? 5.467 -0.289 21.489 1.00 81.06 301 ASP A C 1
ATOM 2458 O O . ASP A 1 301 ? 5.399 0.048 22.671 1.00 81.06 301 ASP A O 1
ATOM 2462 N N . ARG A 1 302 ? 6.633 -0.669 20.940 1.00 79.62 302 ARG A N 1
ATOM 2463 C CA . ARG A 1 302 ? 7.907 -0.736 21.680 1.00 79.62 302 ARG A CA 1
ATOM 2464 C C . ARG A 1 302 ? 8.447 0.617 22.119 1.00 79.62 302 ARG A C 1
ATOM 2466 O O . ARG A 1 302 ? 9.024 0.699 23.199 1.00 79.62 302 ARG A O 1
ATOM 2473 N N . ILE A 1 303 ? 8.282 1.654 21.303 1.00 75.31 303 ILE A N 1
ATOM 2474 C CA . ILE A 1 303 ? 8.829 2.992 21.587 1.00 75.31 303 ILE A CA 1
ATOM 2475 C C . ILE A 1 303 ? 7.772 3.970 22.101 1.00 75.31 303 ILE A C 1
ATOM 2477 O O . ILE A 1 303 ? 8.091 5.100 22.466 1.00 75.31 303 ILE A O 1
ATOM 2481 N N . ARG A 1 304 ? 6.501 3.562 22.111 1.00 74.12 304 ARG A N 1
ATOM 2482 C CA . ARG A 1 304 ? 5.394 4.356 22.637 1.00 74.12 304 ARG A CA 1
ATOM 2483 C C . ARG A 1 304 ? 5.169 4.069 24.118 1.00 74.12 304 ARG A C 1
ATOM 2485 O O . ARG A 1 304 ? 5.428 2.979 24.636 1.00 74.12 304 ARG A O 1
ATOM 2492 N N . LYS A 1 305 ? 4.564 5.046 24.788 1.00 64.50 305 LYS A N 1
ATOM 2493 C CA . LYS A 1 305 ? 3.895 4.858 26.081 1.00 64.50 305 LYS A CA 1
ATOM 2494 C C . LYS A 1 305 ? 2.529 4.179 25.880 1.00 64.50 305 LYS A C 1
ATOM 2496 O O . LYS A 1 305 ? 1.493 4.782 26.113 1.00 64.50 305 LYS A O 1
ATOM 2501 N N . PHE A 1 306 ? 2.507 2.994 25.272 1.00 61.25 306 PHE A N 1
ATOM 2502 C CA . PHE A 1 306 ? 1.285 2.234 24.975 1.00 61.25 306 PHE A CA 1
ATOM 2503 C C . PHE A 1 306 ? 1.133 1.055 25.951 1.00 61.25 306 PHE A C 1
ATOM 2505 O O . PHE A 1 306 ? 2.167 0.490 26.318 1.00 61.25 306 PHE A O 1
ATOM 2512 N N . PRO A 1 307 ? -0.094 0.613 26.309 1.00 51.25 307 PRO A N 1
ATOM 2513 C CA . PRO A 1 307 ? -1.417 1.211 26.051 1.00 51.25 307 PRO A CA 1
ATOM 2514 C C . PRO A 1 307 ? -1.912 2.197 27.126 1.00 51.25 307 PRO A C 1
ATOM 2516 O O . PRO A 1 307 ? -2.979 2.780 26.946 1.00 51.25 307 PRO A O 1
ATOM 2519 N N . ASP A 1 308 ? -1.163 2.382 28.213 1.00 53.53 308 ASP A N 1
ATOM 2520 C CA . ASP A 1 308 ? -1.704 2.876 29.491 1.00 53.53 308 ASP A CA 1
ATOM 2521 C C . ASP A 1 308 ? -1.604 4.395 29.719 1.00 53.53 308 ASP A C 1
ATOM 2523 O O . ASP A 1 308 ? -1.871 4.863 30.823 1.00 53.53 308 ASP A O 1
ATOM 2527 N N . ASP A 1 309 ? -1.226 5.179 28.706 1.00 62.00 309 ASP A N 1
ATOM 2528 C CA . ASP A 1 309 ? -1.067 6.631 28.847 1.00 62.00 309 ASP A CA 1
ATOM 2529 C C . ASP A 1 309 ? -2.353 7.387 28.441 1.00 62.00 309 ASP A C 1
ATOM 2531 O O . ASP A 1 309 ? -2.670 7.446 27.245 1.00 62.00 309 ASP A O 1
ATOM 2535 N N . PRO A 1 310 ? -3.107 7.969 29.397 1.00 56.72 310 PRO A N 1
ATOM 2536 C CA . PRO A 1 310 ? -4.292 8.775 29.104 1.00 56.72 310 PRO A CA 1
ATOM 2537 C C . PRO A 1 310 ? -3.972 10.075 28.344 1.00 56.72 310 PRO A C 1
ATOM 2539 O O . PRO A 1 310 ? -4.882 10.634 27.732 1.00 56.72 310 PRO A O 1
ATOM 2542 N N . ASP A 1 311 ? -2.708 10.513 28.318 1.00 58.28 311 ASP A N 1
ATOM 2543 C CA . ASP A 1 311 ? -2.255 11.705 27.592 1.00 58.28 311 ASP A CA 1
ATOM 2544 C C . ASP A 1 311 ? -1.887 11.402 26.123 1.00 58.28 311 ASP A C 1
ATOM 2546 O O . ASP A 1 311 ? -1.493 12.298 25.365 1.00 58.28 311 ASP A O 1
ATOM 2550 N N . GLN A 1 312 ? -2.005 10.145 25.663 1.00 65.75 312 GLN A N 1
ATOM 2551 C CA . GLN A 1 312 ? -1.815 9.833 24.245 1.00 65.75 312 GLN A CA 1
ATOM 2552 C C . GLN A 1 312 ? -2.970 10.351 23.386 1.00 65.75 312 GLN A C 1
ATOM 2554 O O . GLN A 1 312 ? -4.129 10.015 23.604 1.00 65.75 312 GLN A O 1
ATOM 2559 N N . SER A 1 313 ? -2.619 11.058 22.307 1.00 76.38 313 SER A N 1
ATOM 2560 C CA . SER A 1 313 ? -3.543 11.477 21.247 1.00 76.38 313 SER A CA 1
ATOM 2561 C C . SER A 1 313 ? -4.317 10.277 20.662 1.00 76.38 313 SER A C 1
ATOM 2563 O O . SER A 1 313 ? -3.721 9.433 19.972 1.00 76.38 313 SER A O 1
ATOM 2565 N N . PRO A 1 314 ? -5.650 10.197 20.865 1.00 84.06 314 PRO A N 1
ATOM 2566 C CA . PRO A 1 314 ? -6.490 9.168 20.249 1.00 84.06 314 PRO A CA 1
ATOM 2567 C C . PRO A 1 314 ? -6.410 9.196 18.718 1.00 84.06 314 PRO A C 1
ATOM 2569 O O . PRO A 1 314 ? -6.421 8.150 18.067 1.00 84.06 314 PRO A O 1
ATOM 2572 N N . LEU A 1 315 ? -6.250 10.396 18.149 1.00 85.12 315 LEU A N 1
ATOM 2573 C CA . LEU A 1 315 ? -6.104 10.634 16.717 1.00 85.12 315 LEU A CA 1
ATOM 2574 C C . LEU A 1 315 ? -4.873 9.947 16.133 1.00 85.12 315 LEU A C 1
ATOM 2576 O O . LEU A 1 315 ? -4.968 9.207 15.157 1.00 85.12 315 LEU A O 1
ATOM 2580 N N . SER A 1 316 ? -3.734 10.123 16.789 1.00 82.44 316 SER A N 1
ATOM 2581 C CA . SER A 1 316 ? -2.477 9.485 16.416 1.00 82.44 316 SER A CA 1
ATOM 2582 C C . SER A 1 316 ? -2.575 7.962 16.414 1.00 82.44 316 SER A C 1
ATOM 2584 O O . SER A 1 316 ? -2.117 7.294 15.486 1.00 82.44 316 SER A O 1
ATOM 2586 N N . ARG A 1 317 ? -3.197 7.386 17.453 1.00 85.06 317 ARG A N 1
ATOM 2587 C CA . ARG A 1 317 ? -3.424 5.937 17.528 1.00 85.06 317 ARG A CA 1
ATOM 2588 C C . ARG A 1 317 ? -4.352 5.456 16.415 1.00 85.06 317 ARG A C 1
ATOM 2590 O O . ARG A 1 317 ? -4.022 4.467 15.765 1.00 85.06 317 ARG A O 1
ATOM 2597 N N . PHE A 1 318 ? -5.458 6.157 16.180 1.00 90.44 318 PHE A N 1
ATOM 2598 C CA . PHE A 1 318 ? -6.392 5.833 15.105 1.00 90.44 318 PHE A CA 1
ATOM 2599 C C . PHE A 1 318 ? -5.692 5.794 13.744 1.00 90.44 318 PHE A C 1
ATOM 2601 O O . PHE A 1 318 ? -5.749 4.777 13.056 1.00 90.44 318 PHE A O 1
ATOM 2608 N N . CYS A 1 319 ? -4.993 6.870 13.377 1.00 91.06 319 CYS A N 1
ATOM 2609 C CA . CYS A 1 319 ? -4.332 6.987 12.081 1.00 91.06 319 CYS A CA 1
ATOM 2610 C C . CYS A 1 319 ? -3.244 5.915 11.889 1.00 91.06 319 CYS A C 1
ATOM 2612 O O . CYS A 1 319 ? -3.139 5.315 10.820 1.00 91.06 319 CYS A O 1
ATOM 2614 N N . LEU A 1 320 ? -2.484 5.602 12.944 1.00 89.62 320 LEU A N 1
ATOM 2615 C CA . LEU A 1 320 ? -1.470 4.547 12.919 1.00 89.62 320 LEU A CA 1
ATOM 2616 C C . LEU A 1 320 ? -2.084 3.153 12.722 1.00 89.62 320 LEU A C 1
ATOM 2618 O O . LEU A 1 320 ? -1.627 2.397 11.865 1.00 89.62 320 LEU A O 1
ATOM 2622 N N . GLU A 1 321 ? -3.130 2.795 13.472 1.00 92.38 321 GLU A N 1
ATOM 2623 C CA . GLU A 1 321 ? -3.769 1.484 13.297 1.00 92.38 321 GLU A CA 1
ATOM 2624 C C . GLU A 1 321 ? -4.561 1.392 11.983 1.00 92.38 321 GLU A C 1
ATOM 2626 O O . GLU A 1 321 ? -4.664 0.316 11.390 1.00 92.38 321 GLU A O 1
ATOM 2631 N N . TRP A 1 322 ? -5.072 2.517 11.475 1.00 95.88 322 TRP A N 1
ATOM 2632 C CA . TRP A 1 322 ? -5.713 2.565 10.165 1.00 95.88 322 TRP A CA 1
ATOM 2633 C C . TRP A 1 322 ? -4.697 2.389 9.030 1.00 95.88 322 TRP A C 1
ATOM 2635 O O . TRP A 1 322 ? -4.968 1.638 8.088 1.00 95.88 322 TRP A O 1
ATOM 2645 N N . ALA A 1 323 ? -3.510 2.994 9.154 1.00 96.00 323 ALA A N 1
ATOM 2646 C CA . ALA A 1 323 ? -2.385 2.741 8.261 1.00 96.00 323 ALA A CA 1
ATOM 2647 C C . ALA A 1 323 ? -1.971 1.263 8.308 1.00 96.00 323 ALA A C 1
ATOM 2649 O O . ALA A 1 323 ? -1.893 0.625 7.262 1.00 96.00 323 ALA A O 1
ATOM 2650 N N . ALA A 1 324 ? -1.827 0.675 9.503 1.00 95.94 324 ALA A N 1
ATOM 2651 C CA . ALA A 1 324 ? -1.520 -0.749 9.662 1.00 95.94 324 ALA A CA 1
ATOM 2652 C C . ALA A 1 324 ? -2.560 -1.657 8.987 1.00 95.94 324 ALA A C 1
ATOM 2654 O O . ALA A 1 324 ? -2.197 -2.625 8.327 1.00 95.94 324 ALA A O 1
ATOM 2655 N N . LYS A 1 325 ? -3.856 -1.331 9.089 1.00 97.25 325 LYS A N 1
ATOM 2656 C CA . LYS A 1 325 ? -4.927 -2.050 8.378 1.00 97.25 325 LYS A CA 1
ATOM 2657 C C . LYS A 1 325 ? -4.767 -1.968 6.858 1.00 97.25 325 LYS A C 1
ATOM 2659 O O . LYS A 1 325 ? -5.031 -2.940 6.156 1.00 97.25 325 LYS A O 1
ATOM 2664 N N . ALA A 1 326 ? -4.372 -0.819 6.319 1.00 98.25 326 ALA A N 1
ATOM 2665 C CA . ALA A 1 326 ? -4.129 -0.709 4.885 1.00 98.25 326 ALA A CA 1
ATOM 2666 C C . ALA A 1 326 ? -2.886 -1.468 4.442 1.00 98.25 326 ALA A C 1
ATOM 2668 O O . ALA A 1 326 ? -2.970 -2.189 3.452 1.00 98.25 326 ALA A O 1
ATOM 2669 N N . ILE A 1 327 ? -1.800 -1.387 5.212 1.00 97.88 327 ILE A N 1
ATOM 2670 C CA . ILE A 1 327 ? -0.611 -2.220 5.019 1.00 97.88 327 ILE A CA 1
ATOM 2671 C C . ILE A 1 327 ? -0.993 -3.704 5.052 1.00 97.88 327 ILE A C 1
ATOM 2673 O O . ILE A 1 327 ? -0.546 -4.465 4.208 1.00 97.88 327 ILE A O 1
ATOM 2677 N N . LEU A 1 328 ? -1.865 -4.132 5.966 1.00 97.31 328 LEU A N 1
ATOM 2678 C CA . LEU A 1 328 ? -2.331 -5.516 5.993 1.00 97.31 328 LEU A CA 1
ATOM 2679 C C . LEU A 1 328 ? -3.027 -5.877 4.681 1.00 97.31 328 LEU A C 1
ATOM 2681 O O . LEU A 1 328 ? -2.704 -6.882 4.057 1.00 97.31 328 LEU A O 1
ATOM 2685 N N . MET A 1 329 ? -3.993 -5.052 4.283 1.00 97.69 329 MET A N 1
ATOM 2686 C CA . MET A 1 329 ? -4.885 -5.371 3.179 1.00 97.69 329 MET A CA 1
ATOM 2687 C C . MET A 1 329 ? -4.236 -5.221 1.807 1.00 97.69 329 MET A C 1
ATOM 2689 O O . MET A 1 329 ? -4.652 -5.935 0.910 1.00 97.69 329 MET A O 1
ATOM 2693 N N . HIS A 1 330 ? -3.233 -4.368 1.589 1.00 96.69 330 HIS A N 1
ATOM 2694 C CA . HIS A 1 330 ? -2.738 -4.139 0.221 1.00 96.69 330 HIS A CA 1
ATOM 2695 C C . HIS A 1 330 ? -2.256 -5.426 -0.490 1.00 96.69 330 HIS A C 1
ATOM 2697 O O . HIS A 1 330 ? -2.413 -5.537 -1.701 1.00 96.69 330 HIS A O 1
ATOM 2703 N N . ASP A 1 331 ? -1.816 -6.438 0.272 1.00 93.62 331 ASP A N 1
ATOM 2704 C CA . ASP A 1 331 ? -1.294 -7.718 -0.229 1.00 93.62 331 ASP A CA 1
ATOM 2705 C C . ASP A 1 331 ? -2.157 -8.952 0.137 1.00 93.62 331 ASP A C 1
ATOM 2707 O O . ASP A 1 331 ? -1.668 -10.076 0.187 1.00 93.62 331 ASP A O 1
ATOM 2711 N N . MET A 1 332 ? -3.463 -8.806 0.409 1.00 95.31 332 MET A N 1
ATOM 2712 C CA . MET A 1 332 ? -4.334 -9.969 0.722 1.00 95.31 332 MET A CA 1
ATOM 2713 C C . MET A 1 332 ? -5.024 -10.601 -0.498 1.00 95.31 332 MET A C 1
ATOM 2715 O O . MET A 1 332 ? -5.846 -11.507 -0.339 1.00 95.31 332 MET A O 1
ATOM 2719 N N . CYS A 1 333 ? -4.675 -10.198 -1.727 1.00 94.94 333 CYS A N 1
ATOM 2720 C CA . CYS A 1 333 ? -5.303 -10.725 -2.945 1.00 94.94 333 CYS A CA 1
ATOM 2721 C C . CYS A 1 333 ? -5.214 -12.261 -3.045 1.00 94.94 333 CYS A C 1
ATOM 2723 O O . CYS A 1 333 ? -6.190 -12.899 -3.436 1.00 94.94 333 CYS A O 1
ATOM 2725 N N . GLY A 1 334 ? -4.081 -12.863 -2.661 1.00 91.94 334 GLY A N 1
ATOM 2726 C CA . GLY A 1 334 ? -3.879 -14.321 -2.713 1.00 91.94 334 GLY A CA 1
ATOM 2727 C C . GLY A 1 334 ? -4.698 -15.123 -1.690 1.00 91.94 334 GLY A C 1
ATOM 2728 O O . GLY A 1 334 ? -4.932 -16.317 -1.883 1.00 91.94 334 GLY A O 1
ATOM 2729 N N . LEU A 1 335 ? -5.169 -14.470 -0.622 1.00 93.69 335 LEU A N 1
ATOM 2730 C CA . LEU A 1 335 ? -6.125 -15.047 0.331 1.00 93.69 335 LEU A CA 1
ATOM 2731 C C . LEU A 1 335 ? -7.567 -14.808 -0.113 1.00 93.69 335 LEU A C 1
ATOM 2733 O O . LEU A 1 335 ? -8.448 -15.610 0.179 1.00 93.69 335 LEU A O 1
ATOM 2737 N N . TYR A 1 336 ? -7.829 -13.698 -0.801 1.00 95.31 336 TYR A N 1
ATOM 2738 C CA . TYR A 1 336 ? -9.150 -13.386 -1.333 1.00 95.31 336 TYR A CA 1
ATOM 2739 C C . TYR A 1 336 ? -9.519 -14.299 -2.516 1.00 95.31 336 TYR A C 1
ATOM 2741 O O . TYR A 1 336 ? -10.601 -14.900 -2.503 1.00 95.31 336 TYR A O 1
ATOM 2749 N N . ILE A 1 337 ? -8.618 -14.441 -3.497 1.00 93.44 337 ILE A N 1
ATOM 2750 C CA . ILE A 1 337 ? -8.798 -15.253 -4.710 1.00 93.44 337 ILE A CA 1
ATOM 2751 C C . ILE A 1 337 ? -7.831 -16.435 -4.709 1.00 93.44 337 ILE A C 1
ATOM 2753 O O . ILE A 1 337 ? -6.617 -16.269 -4.627 1.00 93.44 337 ILE A O 1
ATOM 2757 N N . GLY A 1 338 ? -8.384 -17.632 -4.886 1.00 89.19 338 GLY A N 1
ATOM 2758 C CA . GLY A 1 338 ? -7.655 -18.851 -5.209 1.00 89.19 338 GLY A CA 1
ATOM 2759 C C . GLY A 1 338 ? -7.893 -19.314 -6.645 1.00 89.19 338 GLY A C 1
ATOM 2760 O O . GLY A 1 338 ? -8.656 -18.721 -7.413 1.00 89.19 338 GLY A O 1
ATOM 2761 N N . ARG A 1 339 ? -7.242 -20.423 -6.995 1.00 88.94 339 ARG A N 1
ATOM 2762 C CA . ARG A 1 339 ? -7.566 -21.208 -8.185 1.00 88.94 339 ARG A CA 1
ATOM 2763 C C . ARG A 1 339 ? -7.944 -22.619 -7.757 1.00 88.94 339 ARG A C 1
ATOM 2765 O O . ARG A 1 339 ? -7.258 -23.197 -6.915 1.00 88.94 339 ARG A O 1
ATOM 2772 N N . ASP A 1 340 ? -9.002 -23.162 -8.346 1.00 88.50 340 ASP A N 1
ATOM 2773 C CA . ASP A 1 340 ? -9.374 -24.561 -8.148 1.00 88.50 340 ASP A CA 1
ATOM 2774 C C . ASP A 1 340 ? -8.382 -25.509 -8.858 1.00 88.50 340 ASP A C 1
ATOM 2776 O O . ASP A 1 340 ? -7.480 -25.085 -9.589 1.00 88.50 340 ASP A O 1
ATOM 2780 N N . LYS A 1 341 ? -8.564 -26.826 -8.689 1.00 87.62 341 LYS A N 1
ATOM 2781 C CA . LYS A 1 341 ? -7.726 -27.852 -9.347 1.00 87.62 341 LYS A CA 1
ATOM 2782 C C . LYS A 1 341 ? -7.752 -27.785 -10.883 1.00 87.62 341 LYS A C 1
ATOM 2784 O O . LYS A 1 341 ? -6.879 -28.357 -11.526 1.00 87.62 341 LYS A O 1
ATOM 2789 N N . LYS A 1 342 ? -8.754 -27.123 -11.471 1.00 88.69 342 LYS A N 1
ATOM 2790 C CA . LYS A 1 342 ? -8.928 -26.925 -12.919 1.00 88.69 342 LYS A CA 1
ATOM 2791 C C . LYS A 1 342 ? -8.432 -25.544 -13.375 1.00 88.69 342 LYS A C 1
ATOM 2793 O O . LYS A 1 342 ? -8.607 -25.191 -14.538 1.00 88.69 342 LYS A O 1
ATOM 2798 N N . GLY A 1 343 ? -7.835 -24.755 -12.479 1.00 85.31 343 GLY A N 1
ATOM 2799 C CA . GLY A 1 343 ? -7.327 -23.415 -12.756 1.00 85.31 343 GLY A CA 1
ATOM 2800 C C . GLY A 1 343 ? -8.394 -22.315 -12.824 1.00 85.31 343 GLY A C 1
ATOM 2801 O O . GLY A 1 343 ? -8.056 -21.186 -13.197 1.00 85.31 343 GLY A O 1
ATOM 2802 N N . LYS A 1 344 ? -9.659 -22.598 -12.479 1.00 89.00 344 LYS A N 1
ATOM 2803 C CA . LYS A 1 344 ? -10.730 -21.591 -12.423 1.00 89.00 344 LYS A CA 1
ATOM 2804 C C . LYS A 1 344 ? -10.600 -20.734 -11.169 1.00 89.00 344 LYS A C 1
ATOM 2806 O O . LYS A 1 344 ? -10.179 -21.213 -10.122 1.00 89.00 344 LYS A O 1
ATOM 2811 N N . ILE A 1 345 ? -10.976 -19.464 -11.291 1.00 91.19 345 ILE A N 1
ATOM 2812 C CA . ILE A 1 345 ? -10.991 -18.509 -10.178 1.00 91.19 345 ILE A CA 1
ATOM 2813 C C . ILE A 1 345 ? -12.007 -18.959 -9.126 1.00 91.19 345 ILE A C 1
ATOM 2815 O O . ILE A 1 345 ? -13.164 -19.221 -9.454 1.00 91.19 345 ILE A O 1
ATOM 2819 N N . GLU A 1 346 ? -11.580 -18.980 -7.866 1.00 94.12 346 GLU A N 1
ATOM 2820 C CA . GLU A 1 346 ? -12.417 -19.264 -6.702 1.00 94.12 346 GLU A CA 1
ATOM 2821 C C . GLU A 1 346 ? -12.277 -18.134 -5.674 1.00 94.12 346 GLU A C 1
ATOM 2823 O O . GLU A 1 346 ? -11.166 -17.763 -5.294 1.00 94.12 346 GLU A O 1
ATOM 2828 N N . ILE A 1 347 ? -13.398 -17.586 -5.197 1.00 94.69 347 ILE A N 1
ATOM 2829 C CA . ILE A 1 347 ? -13.383 -16.568 -4.139 1.00 94.69 347 ILE A CA 1
ATOM 2830 C C . ILE A 1 347 ? -13.386 -17.270 -2.777 1.00 94.69 347 ILE A C 1
ATOM 2832 O O . ILE A 1 347 ? -14.432 -17.734 -2.318 1.00 94.69 347 ILE A O 1
ATOM 2836 N N . LYS A 1 348 ? -12.233 -17.295 -2.104 1.00 92.19 348 LYS A N 1
ATOM 2837 C CA . LYS A 1 348 ? -12.048 -17.955 -0.800 1.00 92.19 348 LYS A CA 1
ATOM 2838 C C . LYS A 1 348 ? -12.650 -17.148 0.354 1.00 92.19 348 LYS A C 1
ATOM 2840 O O . LYS A 1 348 ? -13.333 -17.682 1.235 1.00 92.19 348 LYS A O 1
ATOM 2845 N N . HIS A 1 349 ? -12.401 -15.837 0.368 1.00 91.50 349 HIS A N 1
ATOM 2846 C CA . HIS A 1 349 ? -12.708 -14.969 1.510 1.00 91.50 349 HIS A CA 1
ATOM 2847 C C . HIS A 1 349 ? -13.335 -13.644 1.073 1.00 91.50 349 HIS A C 1
ATOM 2849 O O . HIS A 1 349 ? -12.692 -12.604 1.107 1.00 91.50 349 HIS A O 1
ATOM 2855 N N . LYS A 1 350 ? -14.627 -13.661 0.715 1.00 91.38 350 LYS A N 1
ATOM 2856 C CA . LYS A 1 350 ? -15.368 -12.496 0.178 1.00 91.38 350 LYS A CA 1
ATOM 2857 C C . LYS A 1 350 ? -15.182 -11.181 0.950 1.00 91.38 350 LYS A C 1
ATOM 2859 O O . LYS A 1 350 ? -15.215 -10.116 0.348 1.00 91.38 350 LYS A O 1
ATOM 2864 N N . HIS A 1 351 ? -15.008 -11.255 2.266 1.00 89.88 351 HIS A N 1
ATOM 2865 C CA . HIS A 1 351 ? -14.845 -10.088 3.129 1.00 89.88 351 HIS A CA 1
ATOM 2866 C C . HIS A 1 351 ? -13.469 -9.412 3.021 1.00 89.88 351 HIS A C 1
ATOM 2868 O O . HIS A 1 351 ? -13.335 -8.280 3.465 1.00 89.88 351 HIS A O 1
ATOM 2874 N N . LEU A 1 352 ? -12.464 -10.074 2.436 1.00 94.88 352 LEU A N 1
ATOM 2875 C CA . LEU A 1 352 ? -11.148 -9.484 2.183 1.00 94.88 352 LEU A CA 1
ATOM 2876 C C . LEU A 1 352 ? -11.118 -8.628 0.910 1.00 94.88 352 LEU A C 1
ATOM 2878 O O . LEU A 1 352 ? -10.129 -7.944 0.679 1.00 94.88 352 LEU A O 1
ATOM 2882 N N . ARG A 1 353 ? -12.181 -8.629 0.093 1.00 96.31 353 ARG A N 1
ATOM 2883 C CA . ARG A 1 353 ? -12.284 -7.738 -1.069 1.00 96.31 353 ARG A CA 1
ATOM 2884 C C . ARG A 1 353 ? -12.164 -6.282 -0.612 1.00 96.31 353 ARG A C 1
ATOM 2886 O O . ARG A 1 353 ? -12.947 -5.830 0.227 1.00 96.31 353 ARG A O 1
ATOM 2893 N N . ILE A 1 354 ? -11.218 -5.536 -1.172 1.00 97.44 354 ILE A N 1
ATOM 2894 C CA . ILE A 1 354 ? -11.019 -4.133 -0.819 1.00 97.44 354 ILE A CA 1
ATOM 28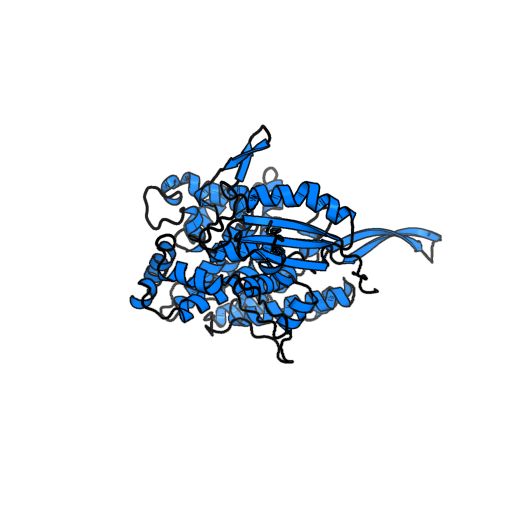95 C C . ILE A 1 354 ? -12.005 -3.280 -1.608 1.00 97.44 354 ILE A C 1
ATOM 2897 O O . ILE A 1 354 ? -11.801 -2.977 -2.781 1.00 97.44 354 ILE A O 1
ATOM 2901 N N . ARG A 1 355 ? -13.051 -2.827 -0.922 1.00 97.12 355 ARG A N 1
ATOM 2902 C CA . ARG A 1 355 ? -13.985 -1.835 -1.457 1.00 97.12 355 ARG A CA 1
ATOM 2903 C C . ARG A 1 355 ? -13.606 -0.446 -1.011 1.00 97.12 355 ARG A C 1
ATOM 2905 O O . ARG A 1 355 ? -13.395 -0.245 0.184 1.00 97.12 355 ARG A O 1
ATOM 2912 N N . PHE A 1 356 ? -13.601 0.526 -1.918 1.00 97.81 356 PHE A N 1
ATOM 2913 C CA . PHE A 1 356 ? -13.346 1.912 -1.529 1.00 97.81 356 PHE A CA 1
ATOM 2914 C C . PHE A 1 356 ? -14.378 2.424 -0.511 1.00 97.81 356 PHE A C 1
ATOM 2916 O O . PHE A 1 356 ? -13.999 3.075 0.458 1.00 97.81 356 PHE A O 1
ATOM 2923 N N . ARG A 1 357 ? -15.659 2.052 -0.646 1.00 96.06 357 ARG A N 1
ATOM 2924 C CA . ARG A 1 357 ? -16.712 2.396 0.333 1.00 96.06 357 ARG A CA 1
ATOM 2925 C C . ARG A 1 357 ? -16.446 1.883 1.752 1.00 96.06 357 ARG A C 1
ATOM 2927 O O . ARG A 1 357 ? -16.796 2.545 2.723 1.00 96.06 357 ARG A O 1
ATOM 2934 N N . THR A 1 358 ? -15.827 0.710 1.887 1.00 95.62 358 THR A N 1
ATOM 2935 C CA . THR A 1 358 ? -15.604 0.052 3.190 1.00 95.62 358 THR A CA 1
ATOM 2936 C C . THR A 1 358 ? -14.193 0.284 3.732 1.00 95.62 358 THR A C 1
ATOM 2938 O O . THR A 1 358 ? -13.990 0.397 4.938 1.00 95.62 358 THR A O 1
ATOM 2941 N N . SER A 1 359 ? -13.183 0.351 2.866 1.00 97.00 359 SER A N 1
ATOM 2942 C CA . SER A 1 359 ? -11.776 0.508 3.242 1.00 97.00 359 SER A CA 1
ATOM 2943 C C . SER A 1 359 ? -11.042 1.431 2.260 1.00 97.00 359 SER A C 1
ATOM 2945 O O . SER A 1 359 ? -10.131 0.984 1.554 1.00 97.00 359 SER A O 1
ATOM 2947 N N . PRO A 1 360 ? -11.395 2.733 2.222 1.00 97.56 360 PRO A N 1
ATOM 2948 C CA . PRO A 1 360 ? -10.886 3.666 1.213 1.00 97.56 360 PRO A CA 1
ATOM 2949 C C . PRO A 1 360 ? -9.360 3.790 1.249 1.00 97.56 360 PRO A C 1
ATOM 2951 O O . PRO A 1 360 ? -8.718 3.842 0.207 1.00 97.56 360 PRO A O 1
ATOM 2954 N N . LEU A 1 36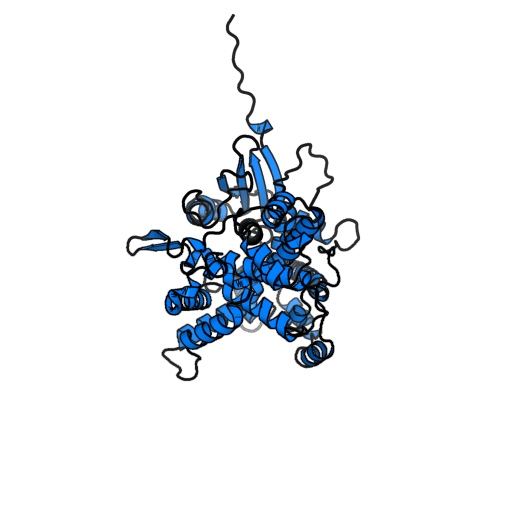1 ? -8.759 3.757 2.440 1.00 97.56 361 LEU A N 1
ATOM 2955 C CA . LEU A 1 361 ? -7.307 3.846 2.599 1.00 97.56 361 LEU A CA 1
ATOM 2956 C C . LEU A 1 361 ? -6.576 2.622 2.031 1.00 97.56 361 LEU A C 1
ATOM 2958 O O . LEU A 1 361 ? -5.595 2.774 1.310 1.00 97.56 361 LEU A O 1
ATOM 2962 N N . SER A 1 362 ? -7.081 1.413 2.305 1.00 98.19 362 SER A N 1
ATOM 2963 C CA . SER A 1 362 ? -6.541 0.174 1.726 1.00 98.19 362 SER A CA 1
ATOM 2964 C C . SER A 1 362 ? -6.654 0.178 0.203 1.00 98.19 362 SER A C 1
ATOM 2966 O O . SER A 1 362 ? -5.731 -0.265 -0.469 1.00 98.19 362 SER A O 1
ATOM 2968 N N . TYR A 1 363 ? -7.768 0.696 -0.330 1.00 98.44 363 TYR A N 1
ATOM 2969 C CA . TYR A 1 363 ? -7.982 0.829 -1.770 1.00 98.44 363 TYR A CA 1
ATOM 2970 C C . TYR A 1 363 ? -6.950 1.768 -2.397 1.00 98.44 363 TYR A C 1
ATOM 2972 O O . TYR A 1 363 ? -6.309 1.404 -3.378 1.00 98.44 363 TYR A O 1
ATOM 2980 N N . ILE A 1 364 ? -6.758 2.957 -1.813 1.00 98.19 364 ILE A N 1
ATOM 2981 C CA . ILE A 1 364 ? -5.805 3.951 -2.321 1.00 98.19 364 ILE A CA 1
ATOM 2982 C C . ILE A 1 364 ? -4.380 3.397 -2.291 1.00 98.19 364 ILE A C 1
ATOM 2984 O O . ILE A 1 364 ? -3.671 3.543 -3.280 1.00 98.19 364 ILE A O 1
ATOM 2988 N N . LEU A 1 365 ? -3.974 2.736 -1.200 1.00 98.31 365 LEU A N 1
ATOM 2989 C CA . LEU A 1 365 ? -2.647 2.125 -1.102 1.00 98.31 365 LEU A CA 1
ATOM 2990 C C . LEU A 1 365 ? -2.443 1.036 -2.162 1.00 98.31 365 LEU A C 1
ATOM 2992 O O . LEU A 1 365 ? -1.459 1.083 -2.890 1.00 98.31 365 LEU A O 1
ATOM 2996 N N . ALA A 1 366 ? -3.374 0.086 -2.275 1.00 97.56 366 ALA A N 1
ATOM 2997 C CA . ALA A 1 366 ? -3.255 -1.008 -3.236 1.00 97.56 366 ALA A CA 1
ATOM 2998 C C . ALA A 1 366 ? -3.245 -0.502 -4.690 1.00 97.56 366 ALA A C 1
ATOM 3000 O O . ALA A 1 366 ? -2.480 -0.997 -5.515 1.00 97.56 366 ALA A O 1
ATOM 3001 N N . LEU A 1 367 ? -4.054 0.516 -5.004 1.00 97.75 367 LEU A N 1
ATOM 3002 C CA . LEU A 1 367 ? -4.041 1.159 -6.317 1.00 97.75 367 LEU A CA 1
ATOM 3003 C C . LEU A 1 367 ? -2.724 1.909 -6.569 1.00 97.75 367 LEU A C 1
ATOM 3005 O O . LEU A 1 367 ? -2.171 1.806 -7.661 1.00 97.75 367 LEU A O 1
ATOM 3009 N N . ALA A 1 368 ? -2.213 2.643 -5.576 1.00 97.12 368 ALA A N 1
ATOM 3010 C CA . ALA A 1 368 ? -0.945 3.359 -5.687 1.00 97.12 368 ALA A CA 1
ATOM 3011 C C . ALA A 1 368 ? 0.230 2.402 -5.920 1.00 97.12 368 ALA A C 1
ATOM 3013 O O . ALA A 1 368 ? 1.058 2.673 -6.784 1.00 97.12 368 ALA A O 1
ATOM 3014 N N . ASP A 1 369 ? 0.264 1.277 -5.207 1.00 95.31 369 ASP A N 1
ATOM 3015 C CA . ASP A 1 369 ? 1.266 0.226 -5.384 1.00 95.31 369 ASP A CA 1
ATOM 3016 C C . ASP A 1 369 ? 1.194 -0.401 -6.791 1.00 95.31 369 ASP A C 1
ATOM 3018 O O . ASP A 1 369 ? 2.207 -0.531 -7.475 1.00 95.31 369 ASP A O 1
ATOM 3022 N N . CYS A 1 370 ? -0.018 -0.657 -7.307 1.00 93.38 370 CYS A N 1
ATOM 3023 C CA . CYS A 1 370 ? -0.204 -1.124 -8.688 1.00 93.38 370 CYS A CA 1
ATOM 3024 C C . CYS A 1 370 ? 0.296 -0.116 -9.742 1.00 93.38 370 CYS A C 1
ATOM 3026 O O . CYS A 1 370 ? 0.811 -0.517 -10.785 1.00 93.38 370 CYS A O 1
ATOM 3028 N N . ILE A 1 371 ? 0.124 1.186 -9.493 1.00 95.31 371 ILE A N 1
ATOM 3029 C CA . ILE A 1 371 ? 0.563 2.265 -10.393 1.00 95.31 371 ILE A CA 1
ATOM 3030 C C . ILE A 1 371 ? 2.080 2.502 -10.286 1.00 95.31 371 ILE A C 1
ATOM 3032 O O . ILE A 1 371 ? 2.716 2.883 -11.274 1.00 95.31 371 ILE A O 1
ATOM 3036 N N . GLN A 1 372 ? 2.682 2.296 -9.110 1.00 92.06 372 GLN A N 1
ATOM 3037 C CA . GLN A 1 372 ? 4.105 2.532 -8.870 1.00 92.06 372 GLN A CA 1
ATOM 3038 C C . GLN A 1 372 ? 4.956 1.448 -9.545 1.00 92.06 372 GLN A C 1
ATOM 3040 O O . GLN A 1 372 ? 5.377 0.462 -8.943 1.00 92.06 372 GLN A O 1
ATOM 3045 N N . ASN A 1 373 ? 5.256 1.665 -10.823 1.00 85.75 373 ASN A N 1
ATOM 3046 C CA . ASN A 1 373 ? 6.182 0.819 -11.571 1.00 85.75 373 ASN A CA 1
ATOM 3047 C C . ASN A 1 373 ? 7.352 1.607 -12.185 1.00 85.75 373 ASN A C 1
ATOM 3049 O O . ASN A 1 373 ? 8.425 1.046 -12.409 1.00 85.75 373 ASN A O 1
ATOM 3053 N N . PHE A 1 374 ? 7.175 2.910 -12.431 1.00 89.12 374 PHE A N 1
ATOM 3054 C CA . PHE A 1 374 ? 8.199 3.771 -13.029 1.00 89.12 374 PHE A CA 1
ATOM 3055 C C . PHE A 1 374 ? 9.407 3.956 -12.110 1.00 89.12 374 PHE A C 1
ATOM 3057 O O . PHE A 1 374 ? 9.272 4.030 -10.889 1.00 89.12 374 PHE A O 1
ATOM 3064 N N . GLY A 1 375 ? 10.602 4.046 -12.693 1.00 82.81 375 GLY A N 1
ATOM 3065 C CA . GLY A 1 375 ? 11.823 4.350 -11.947 1.00 82.81 375 GLY A CA 1
ATOM 3066 C C . GLY A 1 375 ? 12.200 3.301 -10.894 1.00 82.81 375 GLY A C 1
ATOM 3067 O O . GLY A 1 375 ? 13.156 3.520 -10.155 1.00 82.81 375 GLY A O 1
ATOM 3068 N N . ARG A 1 376 ? 11.509 2.159 -10.816 1.00 79.56 376 ARG A N 1
ATOM 3069 C CA . ARG A 1 376 ? 11.854 1.083 -9.883 1.00 79.56 376 ARG A CA 1
ATOM 3070 C C . ARG A 1 376 ? 13.205 0.495 -10.271 1.00 79.56 376 ARG A C 1
ATOM 3072 O O . ARG A 1 376 ? 13.396 0.152 -11.446 1.00 79.56 376 ARG A O 1
ATOM 3079 N N . VAL A 1 377 ? 14.133 0.415 -9.315 1.00 78.00 377 VAL A N 1
ATOM 3080 C CA . VAL A 1 377 ? 15.479 -0.102 -9.582 1.00 78.00 377 VAL A CA 1
ATOM 3081 C C . VAL A 1 377 ? 15.403 -1.616 -9.727 1.00 78.00 377 VAL A C 1
ATOM 3083 O O . VAL A 1 377 ? 14.781 -2.320 -8.928 1.00 78.00 377 VAL A O 1
ATOM 3086 N N . ASN A 1 378 ? 16.034 -2.100 -10.786 1.00 77.00 378 ASN A N 1
ATOM 3087 C CA . ASN A 1 378 ? 16.134 -3.497 -11.131 1.00 77.00 378 ASN A CA 1
ATOM 3088 C C . ASN A 1 378 ? 17.600 -3.870 -11.357 1.00 77.00 378 ASN A C 1
ATOM 3090 O O . ASN A 1 378 ? 18.281 -3.205 -12.138 1.00 77.00 378 ASN A O 1
ATOM 3094 N N . ALA A 1 379 ? 18.059 -4.940 -10.710 1.00 74.00 379 ALA A N 1
ATOM 3095 C CA . ALA A 1 379 ? 19.391 -5.493 -10.919 1.00 74.00 379 ALA A CA 1
ATOM 3096 C C . ALA A 1 379 ? 19.331 -6.745 -11.808 1.00 74.00 379 ALA A C 1
ATOM 3098 O O . ALA A 1 379 ? 18.575 -7.688 -11.538 1.00 74.00 379 ALA A O 1
ATOM 3099 N N . LYS A 1 380 ? 20.151 -6.757 -12.861 1.00 74.12 380 LYS A N 1
ATOM 3100 C CA . LYS A 1 380 ? 20.386 -7.908 -13.738 1.00 74.12 380 LYS A CA 1
ATOM 3101 C C . LYS A 1 380 ? 21.792 -8.445 -13.519 1.00 74.12 380 LYS A C 1
ATOM 3103 O O . LYS A 1 380 ? 22.752 -7.683 -13.484 1.00 74.12 380 LYS A O 1
ATOM 3108 N N . PHE A 1 381 ? 21.897 -9.762 -13.423 1.00 74.12 381 PHE A N 1
ATOM 3109 C CA . PHE A 1 381 ? 23.160 -10.465 -13.251 1.00 74.12 381 PHE A CA 1
ATOM 3110 C C . PHE A 1 381 ? 23.608 -11.017 -14.598 1.00 74.12 381 PHE A C 1
ATOM 3112 O O . PHE A 1 381 ? 22.851 -11.718 -15.271 1.00 74.12 381 PHE A O 1
ATOM 3119 N N . SER A 1 382 ? 24.839 -10.713 -14.989 1.00 76.25 382 SER A N 1
ATOM 3120 C CA . SER A 1 382 ? 25.449 -11.218 -16.216 1.00 76.25 382 SER A CA 1
ATOM 3121 C C . SER A 1 382 ? 26.855 -11.717 -15.934 1.00 76.25 382 SER A C 1
ATOM 3123 O O . SER A 1 382 ? 27.611 -11.077 -15.209 1.00 76.25 382 SER A O 1
ATOM 3125 N N . LYS A 1 383 ? 27.230 -12.847 -16.529 1.00 79.44 383 LYS A N 1
ATOM 3126 C CA . LYS A 1 383 ? 28.613 -13.323 -16.493 1.00 79.44 383 LYS A CA 1
ATOM 3127 C C . LYS A 1 383 ? 29.422 -12.603 -17.564 1.00 79.44 383 LYS A C 1
ATOM 3129 O O . LYS A 1 383 ? 29.050 -12.642 -18.736 1.00 79.44 383 LYS A O 1
ATOM 3134 N N . ILE A 1 384 ? 30.539 -12.005 -17.175 1.00 79.19 384 ILE A N 1
ATOM 3135 C CA . ILE A 1 384 ? 31.533 -11.461 -18.098 1.00 79.19 384 ILE A CA 1
ATOM 3136 C C . ILE A 1 384 ? 32.825 -12.261 -17.973 1.00 79.19 384 ILE A C 1
ATOM 3138 O O . ILE A 1 384 ? 33.216 -12.674 -16.886 1.00 79.19 384 ILE A O 1
ATOM 3142 N N . LYS A 1 385 ? 33.493 -12.505 -19.101 1.00 78.12 385 LYS A N 1
ATOM 3143 C CA . LYS A 1 385 ? 34.814 -13.139 -19.107 1.00 78.12 385 LYS A CA 1
ATOM 3144 C C . LYS A 1 385 ? 35.857 -12.034 -19.074 1.00 78.12 385 LYS A C 1
ATOM 3146 O O . LYS A 1 385 ? 36.005 -11.323 -20.067 1.00 78.12 385 LYS A O 1
ATOM 3151 N N . ARG A 1 386 ? 36.561 -11.883 -17.954 1.00 74.38 386 ARG A N 1
ATOM 3152 C CA . ARG A 1 386 ? 37.710 -10.980 -17.854 1.00 74.38 386 ARG A CA 1
ATOM 3153 C C . ARG A 1 386 ? 38.979 -11.805 -18.034 1.00 74.38 386 ARG A C 1
ATOM 3155 O O . ARG A 1 386 ? 39.103 -12.894 -17.480 1.00 74.38 386 ARG A O 1
ATOM 3162 N N . MET A 1 387 ? 39.907 -11.320 -18.853 1.00 64.12 387 MET A N 1
ATOM 3163 C CA . MET A 1 387 ? 41.248 -11.898 -18.873 1.00 64.12 387 MET A CA 1
ATOM 3164 C C . MET A 1 387 ? 41.966 -11.478 -17.594 1.00 64.12 387 MET A C 1
ATOM 3166 O O . MET A 1 387 ? 42.094 -10.281 -17.340 1.00 64.12 387 MET A O 1
ATOM 3170 N N . SER A 1 388 ? 42.419 -12.453 -16.808 1.00 65.69 388 SER A N 1
ATOM 3171 C CA . SER A 1 388 ? 43.381 -12.188 -15.741 1.00 65.69 388 SER A CA 1
ATOM 3172 C C . SER A 1 388 ? 44.704 -11.751 -16.377 1.00 65.69 388 SER A C 1
ATOM 3174 O O . SER A 1 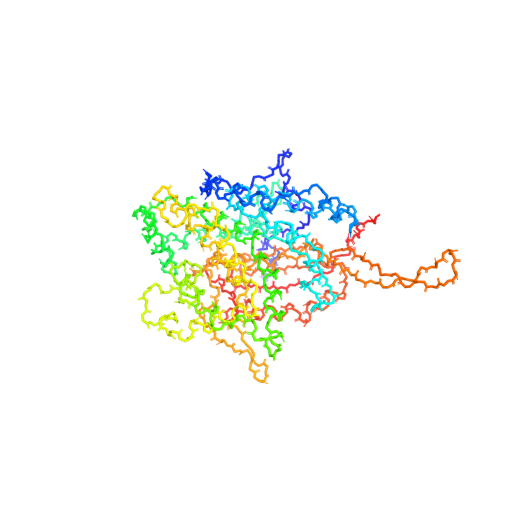388 ? 45.241 -12.450 -17.242 1.00 65.69 388 SER A O 1
ATOM 3176 N N . GLU A 1 389 ? 45.218 -10.588 -15.968 1.00 63.81 389 GLU A N 1
ATOM 3177 C CA . GLU A 1 389 ? 46.515 -10.062 -16.422 1.00 63.81 389 GLU A CA 1
ATOM 3178 C C . GLU A 1 389 ? 47.691 -10.930 -15.948 1.00 63.81 389 GLU A C 1
ATOM 3180 O O . GLU A 1 389 ? 48.753 -10.901 -16.566 1.00 63.81 389 GLU A O 1
ATOM 3185 N N . GLN A 1 390 ? 47.499 -11.729 -14.893 1.00 64.38 390 GLN A N 1
ATOM 3186 C CA . GLN A 1 390 ? 48.557 -12.530 -14.274 1.00 64.38 390 GLN A CA 1
ATOM 3187 C C . GLN A 1 390 ? 48.671 -13.940 -14.870 1.00 64.38 390 GLN A C 1
ATOM 3189 O O . GLN A 1 390 ? 49.787 -14.400 -15.091 1.00 64.38 390 GLN A O 1
ATOM 3194 N N . ASP A 1 391 ? 47.554 -14.583 -15.238 1.00 70.25 391 ASP A N 1
ATOM 3195 C CA . ASP A 1 391 ? 47.564 -16.017 -15.590 1.00 70.25 391 ASP A CA 1
ATOM 3196 C C . ASP A 1 391 ? 47.073 -16.349 -17.010 1.00 70.25 391 ASP A C 1
ATOM 3198 O O . ASP A 1 391 ? 47.020 -17.519 -17.389 1.00 70.25 391 ASP A O 1
ATOM 3202 N N . LYS A 1 392 ? 46.680 -15.354 -17.825 1.00 65.75 392 LYS A N 1
ATOM 3203 C CA . LYS A 1 392 ? 46.033 -15.558 -19.149 1.00 65.75 392 LYS A CA 1
ATOM 3204 C C . LYS A 1 392 ? 44.814 -16.501 -19.114 1.00 65.75 392 LYS A C 1
ATOM 3206 O O . LYS A 1 392 ? 44.334 -16.948 -20.159 1.00 65.75 392 LYS A O 1
ATOM 3211 N N . THR A 1 393 ? 44.278 -16.789 -17.933 1.00 61.72 393 THR A N 1
ATOM 3212 C CA . THR A 1 393 ? 43.054 -17.557 -17.732 1.00 61.72 393 THR A CA 1
ATOM 3213 C C . THR A 1 393 ? 41.848 -16.624 -17.851 1.00 61.72 393 THR A C 1
ATOM 3215 O O . THR A 1 393 ? 41.898 -15.438 -17.507 1.00 61.72 393 THR A O 1
ATOM 3218 N N . LYS A 1 394 ? 40.752 -17.139 -18.423 1.00 62.56 394 LYS A N 1
ATOM 3219 C CA . LYS A 1 394 ? 39.480 -16.410 -18.491 1.00 62.56 394 LYS A CA 1
ATOM 3220 C C . LYS A 1 394 ? 38.765 -16.600 -17.162 1.00 62.56 394 LYS A C 1
ATOM 3222 O O . LYS A 1 394 ? 38.214 -17.671 -16.923 1.00 62.56 394 LYS A O 1
ATOM 3227 N N . GLU A 1 395 ? 38.765 -15.571 -16.331 1.00 73.00 395 GLU A N 1
ATOM 3228 C CA . GLU A 1 395 ? 37.972 -15.555 -15.110 1.00 73.00 395 GLU A CA 1
ATOM 3229 C C . GLU A 1 395 ? 36.536 -15.144 -15.459 1.00 73.00 395 GLU A C 1
ATOM 3231 O O . GLU A 1 395 ? 36.303 -14.149 -16.156 1.00 73.00 395 GLU A O 1
ATOM 3236 N N . GLU A 1 396 ? 35.557 -15.940 -15.026 1.00 73.50 396 GLU A N 1
ATOM 3237 C CA . GLU A 1 396 ? 34.149 -15.553 -15.106 1.00 73.50 396 GLU A CA 1
ATOM 3238 C C . GLU A 1 396 ? 33.825 -14.652 -13.917 1.00 73.50 396 GLU A C 1
ATOM 3240 O O . GLU A 1 396 ? 33.675 -15.121 -12.793 1.00 73.50 396 GLU A O 1
ATOM 3245 N N . ILE A 1 397 ? 33.691 -13.354 -14.174 1.00 76.31 397 ILE A N 1
ATOM 3246 C CA . ILE A 1 397 ? 33.284 -12.381 -13.166 1.00 76.31 397 ILE A CA 1
ATOM 3247 C C . ILE A 1 397 ? 31.783 -12.136 -13.312 1.00 76.31 397 ILE A C 1
ATOM 3249 O O . ILE A 1 397 ? 31.248 -12.010 -14.417 1.00 76.31 397 ILE A O 1
ATOM 3253 N N . LEU A 1 398 ? 31.083 -12.068 -12.184 1.00 70.31 398 LEU A N 1
ATOM 3254 C CA . LEU A 1 398 ? 29.683 -11.670 -12.136 1.00 70.31 398 LEU A CA 1
ATOM 3255 C C . LEU A 1 398 ? 29.594 -10.140 -12.215 1.00 70.31 398 LEU A C 1
ATOM 3257 O O . LEU A 1 398 ? 30.078 -9.438 -11.331 1.00 70.31 398 LEU A O 1
ATOM 3261 N N . GLN A 1 399 ? 28.967 -9.617 -13.264 1.00 74.75 399 GLN A N 1
ATOM 3262 C CA . GLN A 1 399 ? 28.614 -8.207 -13.381 1.00 74.75 399 GLN A CA 1
ATOM 3263 C C . GLN A 1 399 ? 27.150 -8.010 -12.986 1.00 74.75 399 GLN A C 1
ATOM 3265 O O . GLN A 1 399 ? 26.273 -8.759 -13.424 1.00 74.75 399 GLN A O 1
ATOM 3270 N N . ILE A 1 400 ? 26.888 -6.973 -12.193 1.00 73.06 400 ILE A N 1
ATOM 3271 C CA . ILE A 1 400 ? 25.540 -6.517 -11.859 1.00 73.06 400 ILE A CA 1
ATOM 3272 C C . ILE A 1 400 ? 25.268 -5.240 -12.655 1.00 73.06 400 ILE A C 1
ATOM 3274 O O . ILE A 1 400 ? 26.045 -4.291 -12.591 1.00 73.06 400 ILE A O 1
ATOM 3278 N N . GLN A 1 401 ? 24.177 -5.226 -13.416 1.00 76.56 401 GLN A N 1
ATOM 3279 C CA . GLN A 1 401 ? 23.697 -4.056 -14.146 1.00 76.56 401 GLN A CA 1
ATOM 3280 C C . GLN A 1 401 ? 22.416 -3.544 -13.494 1.00 76.56 401 GLN A C 1
ATOM 3282 O O . GLN A 1 401 ? 21.436 -4.287 -13.385 1.00 76.56 401 GLN A O 1
ATOM 3287 N N . TYR A 1 402 ? 22.419 -2.279 -13.086 1.00 75.88 402 TYR A N 1
ATOM 3288 C CA . TYR A 1 402 ? 21.244 -1.606 -12.544 1.00 75.88 402 TYR A CA 1
ATOM 3289 C C . TYR A 1 402 ? 20.515 -0.837 -13.648 1.00 75.88 402 TYR A C 1
ATOM 3291 O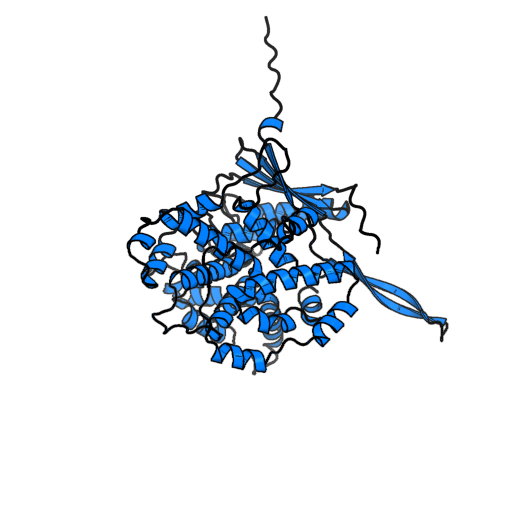 O . TYR A 1 402 ? 21.127 -0.280 -14.555 1.00 75.88 402 TYR A O 1
ATOM 3299 N N . GLY A 1 403 ? 19.188 -0.810 -13.582 1.00 76.88 403 GLY A N 1
ATOM 3300 C CA . GLY A 1 403 ? 18.360 -0.019 -14.488 1.00 76.88 403 GLY A CA 1
ATOM 3301 C C . GLY A 1 403 ? 16.904 0.002 -14.045 1.00 76.88 403 GLY A C 1
ATOM 3302 O O . GLY A 1 403 ? 16.562 -0.524 -12.988 1.00 76.88 403 GLY A O 1
ATOM 3303 N N . SER A 1 404 ? 16.023 0.578 -14.859 1.00 82.25 404 SER A N 1
ATOM 3304 C CA . SER A 1 404 ? 14.576 0.476 -14.657 1.00 82.25 404 SER A CA 1
ATOM 3305 C C . SER A 1 404 ? 13.912 -0.151 -15.875 1.00 82.25 404 SER A C 1
ATOM 3307 O O . SER A 1 404 ? 14.323 0.086 -17.007 1.00 82.25 404 SER A O 1
ATOM 3309 N N . LYS A 1 405 ? 12.889 -0.980 -15.644 1.00 84.69 405 LYS A N 1
ATOM 3310 C CA . LYS A 1 405 ? 12.091 -1.559 -16.735 1.00 84.69 405 LYS A CA 1
ATOM 3311 C C . LYS A 1 405 ? 11.040 -0.584 -17.261 1.00 84.69 405 LYS A C 1
ATOM 3313 O O . LYS A 1 405 ? 10.713 -0.642 -18.437 1.00 84.69 405 LYS A O 1
ATOM 3318 N N . CYS A 1 406 ? 10.502 0.271 -16.395 1.00 90.38 406 CYS A N 1
ATOM 3319 C CA . CYS A 1 406 ? 9.417 1.188 -16.717 1.00 90.38 406 CYS A CA 1
ATOM 3320 C C . CYS A 1 406 ? 9.933 2.622 -16.575 1.00 90.38 406 CYS A C 1
ATOM 3322 O O . CYS A 1 406 ? 10.375 3.021 -15.495 1.00 90.38 406 CYS A O 1
ATOM 3324 N N . SER A 1 407 ? 9.883 3.397 -17.654 1.00 91.94 407 SER A N 1
ATOM 3325 C CA . SER A 1 407 ? 10.398 4.771 -17.683 1.00 91.94 407 SER A CA 1
ATOM 3326 C C . SER A 1 407 ? 9.423 5.756 -17.029 1.00 91.94 407 SER A C 1
ATOM 3328 O O . SER A 1 407 ? 9.818 6.593 -16.214 1.00 91.94 407 SER A O 1
ATOM 3330 N N . LYS A 1 408 ? 8.136 5.627 -17.357 1.00 94.69 408 LYS A N 1
ATOM 3331 C CA . LYS A 1 408 ? 7.038 6.470 -16.875 1.00 94.69 408 LYS A CA 1
ATOM 3332 C C . LYS A 1 408 ? 5.723 5.693 -16.853 1.00 94.69 408 LYS A C 1
ATOM 3334 O O . LYS A 1 408 ? 5.590 4.658 -17.508 1.00 94.69 408 LYS A O 1
ATOM 3339 N N . VAL A 1 409 ? 4.756 6.210 -16.109 1.00 95.81 409 VAL A N 1
ATOM 3340 C CA . VAL A 1 409 ? 3.369 5.743 -16.104 1.00 95.81 409 VAL A CA 1
ATOM 3341 C C . VAL A 1 409 ? 2.462 6.933 -16.378 1.00 95.81 409 VAL A C 1
ATOM 3343 O O . VAL A 1 409 ? 2.594 7.965 -15.731 1.00 95.81 409 VAL A O 1
ATOM 3346 N N . GLU A 1 410 ? 1.543 6.801 -17.322 1.00 95.62 410 GLU A N 1
ATOM 3347 C CA . GLU A 1 410 ? 0.511 7.800 -17.590 1.00 95.62 410 GLU A CA 1
ATOM 3348 C C . GLU A 1 410 ? -0.830 7.308 -17.046 1.00 95.62 410 GLU A C 1
ATOM 3350 O O . GLU A 1 410 ? -1.204 6.148 -17.236 1.00 95.62 410 GLU A O 1
ATOM 3355 N N . LEU A 1 411 ? -1.532 8.183 -16.332 1.00 95.19 411 LEU A N 1
ATOM 3356 C CA . LEU A 1 411 ? -2.893 7.938 -15.874 1.00 95.19 411 LEU A CA 1
ATOM 3357 C C . LEU A 1 411 ? -3.837 8.711 -16.783 1.00 95.19 411 LEU A C 1
ATOM 3359 O O . LEU A 1 411 ? -3.818 9.936 -16.761 1.00 95.19 411 LEU A O 1
ATOM 3363 N N . GLU A 1 412 ? -4.659 8.008 -17.553 1.00 95.19 412 GLU A N 1
ATOM 3364 C CA . GLU A 1 412 ? -5.654 8.587 -18.459 1.00 95.19 412 GLU A CA 1
ATOM 3365 C C . GLU A 1 412 ? -7.052 8.320 -17.880 1.00 95.19 412 GLU A C 1
ATOM 3367 O O . GLU A 1 412 ? -7.439 7.167 -17.697 1.00 95.19 412 GLU A O 1
ATOM 3372 N N . PHE A 1 413 ? -7.823 9.361 -17.565 1.00 94.31 413 PHE A N 1
ATOM 3373 C CA . PHE A 1 413 ? -9.192 9.224 -17.064 1.00 94.31 413 PHE A CA 1
ATOM 3374 C C . PHE A 1 413 ? -10.195 9.812 -18.054 1.00 94.31 413 PHE A C 1
ATOM 3376 O O . PHE A 1 413 ? -10.206 11.020 -18.300 1.00 94.31 413 PHE A O 1
ATOM 3383 N N . ASP A 1 414 ? -11.067 8.962 -18.593 1.00 94.75 414 ASP A N 1
ATOM 3384 C CA . ASP A 1 414 ? -12.189 9.392 -19.421 1.00 94.75 414 ASP A CA 1
ATOM 3385 C C . ASP A 1 414 ? -13.335 9.861 -18.518 1.00 94.75 414 ASP A C 1
ATOM 3387 O O . ASP A 1 414 ? -14.032 9.088 -17.857 1.00 94.75 414 ASP A O 1
ATOM 3391 N N . THR A 1 415 ? -13.557 11.171 -18.508 1.00 91.31 415 THR A N 1
ATOM 3392 C CA . THR A 1 415 ? -14.575 11.817 -17.676 1.00 91.31 415 THR A CA 1
ATOM 3393 C C . THR A 1 415 ? -16.010 11.447 -18.056 1.00 91.31 415 THR A C 1
ATOM 3395 O O . THR A 1 415 ? -16.900 11.615 -17.214 1.00 91.31 415 THR A O 1
ATOM 3398 N N . LYS A 1 416 ? -16.253 10.921 -19.263 1.00 92.50 416 LYS A N 1
ATOM 3399 C CA . LYS A 1 416 ? -17.571 10.483 -19.738 1.00 92.50 416 LYS A CA 1
ATOM 3400 C C . LYS A 1 416 ? -17.830 9.021 -19.387 1.00 92.50 416 LYS A C 1
ATOM 3402 O O . LYS A 1 416 ? -18.830 8.738 -18.729 1.00 92.50 416 LYS A O 1
ATOM 3407 N N . SER A 1 417 ? -16.949 8.105 -19.795 1.00 94.62 417 SER A N 1
ATOM 3408 C CA . SER A 1 417 ? -17.111 6.666 -19.506 1.00 94.62 417 SER A CA 1
ATOM 3409 C C . SER A 1 417 ? -16.736 6.292 -18.066 1.00 94.62 417 SER A C 1
ATOM 3411 O O . SER A 1 417 ? -17.130 5.227 -17.584 1.00 94.62 417 SER A O 1
ATOM 3413 N N . LYS A 1 418 ? -16.028 7.186 -17.358 1.00 94.81 418 LYS A N 1
ATOM 3414 C CA . LYS A 1 418 ? -15.456 6.975 -16.019 1.00 94.81 418 LYS A CA 1
ATOM 3415 C C . LYS A 1 418 ? -14.392 5.873 -15.981 1.00 94.81 418 LYS A C 1
ATOM 3417 O O . LYS A 1 418 ? -14.142 5.298 -14.922 1.00 94.81 418 LYS A O 1
ATOM 3422 N N . GLU A 1 419 ? -13.768 5.583 -17.116 1.00 96.19 419 GLU A N 1
ATOM 3423 C CA . GLU A 1 419 ? -12.686 4.610 -17.228 1.00 96.19 419 GLU A CA 1
ATOM 3424 C C . GLU A 1 419 ? -11.337 5.249 -16.870 1.00 96.19 419 GLU A C 1
ATOM 3426 O O . GLU A 1 419 ? -11.013 6.340 -17.341 1.00 96.19 419 GLU A O 1
ATOM 3431 N N . LEU A 1 420 ? -10.553 4.570 -16.030 1.00 96.81 420 LEU A N 1
ATOM 3432 C CA . LEU A 1 420 ? -9.167 4.919 -15.720 1.00 96.81 420 LEU A CA 1
ATOM 3433 C C . LEU A 1 420 ? -8.230 3.931 -16.421 1.00 96.81 420 LEU A C 1
ATOM 3435 O O . LEU A 1 420 ? -8.217 2.748 -16.087 1.00 96.81 420 LEU A O 1
ATOM 3439 N N . THR A 1 421 ? -7.401 4.414 -17.336 1.00 97.44 421 THR A N 1
ATOM 3440 C CA . THR A 1 421 ? -6.347 3.620 -17.970 1.00 97.44 421 THR A CA 1
ATOM 3441 C C . THR A 1 421 ? -4.992 3.965 -17.359 1.00 97.44 421 THR A C 1
ATOM 3443 O O . THR A 1 421 ? -4.583 5.124 -17.329 1.00 97.44 421 THR A O 1
ATOM 3446 N N . ILE A 1 422 ? -4.289 2.945 -16.869 1.00 97.75 422 ILE A N 1
ATOM 3447 C CA . ILE A 1 422 ? -2.918 3.023 -16.359 1.00 97.75 422 ILE A CA 1
ATOM 3448 C C . ILE A 1 422 ? -1.991 2.523 -17.467 1.00 97.75 422 ILE A C 1
ATOM 3450 O O . ILE A 1 422 ? -1.953 1.327 -17.775 1.00 97.75 422 ILE A O 1
ATOM 3454 N N . VAL A 1 423 ? -1.241 3.437 -18.076 1.00 97.38 423 VAL A N 1
ATOM 3455 C CA . VAL A 1 423 ? -0.349 3.144 -19.199 1.00 97.38 423 VAL A CA 1
ATOM 3456 C C . VAL A 1 423 ? 1.096 3.127 -18.714 1.00 97.38 423 VAL A C 1
ATOM 3458 O O . VAL A 1 423 ? 1.672 4.169 -18.419 1.00 97.38 423 VAL A O 1
ATOM 3461 N N . SER A 1 424 ? 1.702 1.945 -18.640 1.00 96.44 424 SER A N 1
ATOM 3462 C CA . SER A 1 424 ? 3.123 1.781 -18.313 1.00 96.44 424 SER A CA 1
ATOM 3463 C C . SER A 1 424 ? 3.979 1.831 -19.577 1.00 96.44 424 SER A C 1
ATOM 3465 O O . SER A 1 424 ? 3.726 1.100 -20.537 1.00 96.44 424 SER A O 1
ATOM 3467 N N . TYR A 1 425 ? 5.009 2.670 -19.576 1.00 95.81 425 TYR A N 1
ATOM 3468 C CA . TYR A 1 425 ? 5.915 2.841 -20.708 1.00 95.81 425 TYR A CA 1
ATOM 3469 C C . TYR A 1 425 ? 7.230 2.094 -20.465 1.00 95.81 425 TYR A C 1
ATOM 3471 O O . TYR A 1 425 ? 7.872 2.275 -19.427 1.00 95.81 425 TYR A O 1
ATOM 3479 N N . TYR A 1 426 ? 7.622 1.247 -21.418 1.00 93.56 426 TYR A N 1
ATOM 3480 C CA . TYR A 1 426 ? 8.809 0.396 -21.331 1.00 93.56 426 TYR A CA 1
ATOM 3481 C C . TYR A 1 426 ? 9.784 0.704 -22.476 1.00 93.56 426 TYR A C 1
ATOM 3483 O O . TYR A 1 426 ? 9.359 0.735 -23.634 1.00 93.56 426 TYR A O 1
ATOM 3491 N N . PRO A 1 427 ? 11.094 0.837 -22.197 1.00 90.62 427 PRO A N 1
ATOM 3492 C CA . PRO A 1 427 ? 12.107 1.001 -23.243 1.00 90.62 427 PRO A CA 1
ATOM 3493 C C . PRO A 1 427 ? 12.304 -0.256 -24.103 1.00 90.62 427 PRO A C 1
ATOM 3495 O O . PRO A 1 427 ? 12.775 -0.180 -25.228 1.00 90.62 427 PRO A O 1
ATOM 3498 N N . ASN A 1 428 ? 11.987 -1.444 -23.573 1.00 89.56 428 ASN A N 1
ATOM 3499 C CA . ASN A 1 428 ? 12.161 -2.710 -24.282 1.00 89.56 428 ASN A CA 1
ATOM 3500 C C . ASN A 1 428 ? 10.822 -3.214 -24.839 1.00 89.56 428 ASN A C 1
ATOM 3502 O O . ASN A 1 428 ? 9.881 -3.461 -24.085 1.00 89.56 428 ASN A O 1
ATOM 3506 N N . ILE A 1 429 ? 10.751 -3.439 -26.154 1.00 92.56 429 ILE A N 1
ATOM 3507 C CA . ILE A 1 429 ? 9.533 -3.926 -26.822 1.00 92.56 429 ILE A CA 1
ATOM 3508 C C . ILE A 1 429 ? 9.094 -5.326 -26.357 1.00 92.56 429 ILE A C 1
ATOM 3510 O O . ILE A 1 429 ? 7.901 -5.614 -26.301 1.00 92.56 429 ILE A O 1
ATOM 3514 N N . GLY A 1 430 ? 10.036 -6.190 -25.973 1.00 90.69 430 GLY A N 1
ATOM 3515 C CA . GLY A 1 430 ? 9.748 -7.509 -25.412 1.00 90.69 430 GLY A CA 1
ATOM 3516 C C . GLY A 1 430 ? 8.998 -7.417 -24.084 1.00 90.69 430 GLY A C 1
ATOM 3517 O O . GLY A 1 430 ? 8.015 -8.131 -23.897 1.00 90.69 430 GLY A O 1
ATOM 3518 N N . ASP A 1 431 ? 9.383 -6.478 -23.208 1.00 89.56 431 ASP A N 1
ATOM 3519 C CA . ASP A 1 431 ? 8.637 -6.204 -21.972 1.00 89.56 431 ASP A CA 1
ATOM 3520 C C . ASP A 1 431 ? 7.213 -5.693 -22.296 1.00 89.56 431 ASP A C 1
ATOM 3522 O O . ASP A 1 431 ? 6.259 -6.091 -21.628 1.00 89.56 431 ASP A O 1
ATOM 3526 N N . VAL A 1 432 ? 7.025 -4.871 -23.340 1.00 93.38 432 VAL A N 1
ATOM 3527 C CA . VAL A 1 432 ? 5.686 -4.413 -23.777 1.00 93.38 432 VAL A CA 1
ATOM 3528 C C . VAL A 1 432 ? 4.804 -5.590 -24.196 1.00 93.38 432 VAL A C 1
ATOM 3530 O O . VAL A 1 432 ? 3.662 -5.701 -23.742 1.00 93.38 432 VAL A O 1
ATOM 3533 N N . ILE A 1 433 ? 5.331 -6.475 -25.048 1.00 93.69 433 ILE A N 1
ATOM 3534 C CA . ILE A 1 433 ? 4.608 -7.654 -25.540 1.00 93.69 433 ILE A CA 1
ATOM 3535 C C . ILE A 1 433 ? 4.246 -8.573 -24.369 1.00 93.69 433 ILE A C 1
ATOM 3537 O O . ILE A 1 433 ? 3.088 -8.971 -24.238 1.00 93.69 433 ILE A O 1
ATOM 3541 N N . GLU A 1 434 ? 5.202 -8.878 -23.488 1.00 91.50 434 GLU A N 1
ATOM 3542 C CA . GLU A 1 434 ? 4.978 -9.766 -22.343 1.00 91.50 434 GLU A CA 1
ATOM 3543 C C . GLU A 1 434 ? 3.921 -9.198 -21.377 1.00 91.50 434 GLU A C 1
ATOM 3545 O O . GLU A 1 434 ? 3.016 -9.916 -20.942 1.00 91.50 434 GLU A O 1
ATOM 3550 N N . ASN A 1 435 ? 3.977 -7.895 -21.078 1.00 92.56 435 ASN A N 1
ATOM 3551 C CA . ASN A 1 435 ? 2.998 -7.260 -20.195 1.00 92.56 435 ASN A CA 1
ATOM 3552 C C . ASN A 1 435 ? 1.592 -7.249 -20.808 1.00 92.56 435 ASN A C 1
ATOM 3554 O O . ASN A 1 435 ? 0.652 -7.664 -20.129 1.00 92.56 435 ASN A O 1
ATOM 3558 N N . ASN A 1 436 ? 1.441 -6.855 -22.077 1.00 94.25 436 ASN A N 1
ATOM 3559 C CA . ASN A 1 436 ? 0.128 -6.791 -22.732 1.00 94.25 436 ASN A CA 1
ATOM 3560 C C . ASN A 1 436 ? -0.508 -8.172 -22.966 1.00 94.25 436 ASN A C 1
ATOM 3562 O O . ASN A 1 436 ? -1.730 -8.284 -22.959 1.00 94.25 436 ASN A O 1
ATOM 3566 N N . THR A 1 437 ? 0.291 -9.221 -23.182 1.00 92.75 437 THR A N 1
ATOM 3567 C CA . THR A 1 437 ? -0.235 -10.565 -23.500 1.00 92.75 437 THR A CA 1
ATOM 3568 C C . THR A 1 437 ? -0.486 -11.431 -22.271 1.00 92.75 437 THR A C 1
ATOM 3570 O O . THR A 1 437 ? -1.393 -12.262 -22.289 1.00 92.75 437 THR A O 1
ATOM 3573 N N . LYS A 1 438 ? 0.300 -11.253 -21.202 1.00 90.94 438 LYS A N 1
ATOM 3574 C CA . LYS A 1 438 ? 0.293 -12.156 -20.045 1.00 90.94 438 LYS A CA 1
ATOM 3575 C C . LYS A 1 438 ? -0.061 -11.446 -18.745 1.00 90.94 438 LYS A C 1
ATOM 3577 O O . LYS A 1 438 ? -1.069 -11.779 -18.126 1.00 90.94 438 LYS A O 1
ATOM 3582 N N . TYR A 1 439 ? 0.760 -10.491 -18.310 1.00 89.69 439 TYR A N 1
ATOM 3583 C CA . TYR A 1 439 ? 0.672 -9.982 -16.936 1.00 89.69 439 TYR A CA 1
ATOM 3584 C C . TYR A 1 439 ? -0.480 -9.001 -16.719 1.00 89.69 439 TYR A C 1
ATOM 3586 O O . TYR A 1 439 ? -1.214 -9.145 -15.743 1.00 89.69 439 TYR A O 1
ATOM 3594 N N . MET A 1 440 ? -0.672 -8.030 -17.614 1.00 94.50 440 MET A N 1
ATOM 3595 C CA . MET A 1 440 ? -1.712 -7.010 -17.462 1.00 94.50 440 MET A CA 1
ATOM 3596 C C . MET A 1 440 ? -3.129 -7.582 -17.578 1.00 94.50 440 MET A C 1
ATOM 3598 O O . MET A 1 440 ? -3.928 -7.280 -16.695 1.00 94.50 440 MET A O 1
ATOM 3602 N N . PRO A 1 441 ? -3.463 -8.468 -18.542 1.00 94.44 441 PRO A N 1
ATOM 3603 C CA . PRO A 1 441 ? -4.788 -9.095 -18.578 1.00 94.44 441 PRO A CA 1
ATOM 3604 C C . PRO A 1 441 ? -5.094 -9.928 -17.327 1.00 94.44 441 PRO A C 1
ATOM 3606 O O . PRO A 1 441 ? -6.220 -9.929 -16.825 1.00 94.44 441 PRO A O 1
ATOM 3609 N N . GLU A 1 442 ? -4.094 -10.639 -16.792 1.00 91.81 442 GLU A N 1
ATOM 3610 C CA . GLU A 1 442 ? -4.260 -11.386 -15.545 1.00 91.81 442 GLU A CA 1
ATOM 3611 C C . GLU A 1 442 ? -4.493 -10.447 -14.35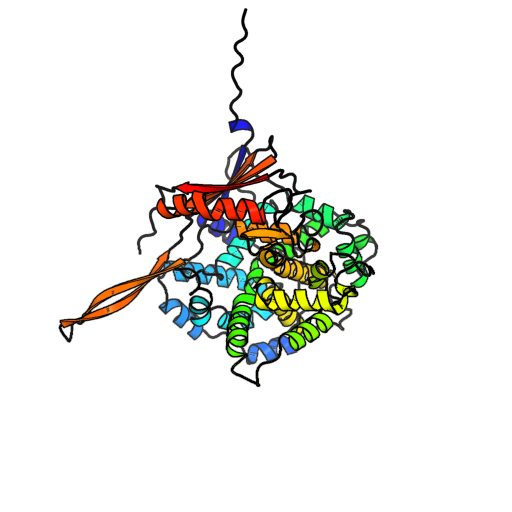5 1.00 91.81 442 GLU A C 1
ATOM 3613 O O . GLU A 1 442 ? -5.414 -10.686 -13.572 1.00 91.81 442 GLU A O 1
ATOM 3618 N N . GLN A 1 443 ? -3.709 -9.373 -14.236 1.00 92.38 443 GLN A N 1
ATOM 3619 C CA . GLN A 1 443 ? -3.877 -8.372 -13.182 1.00 92.38 443 GLN A CA 1
ATOM 3620 C C . GLN A 1 443 ? -5.220 -7.645 -13.286 1.00 92.38 443 GLN A C 1
ATOM 3622 O O . GLN A 1 443 ? -5.914 -7.543 -12.281 1.00 92.38 443 GLN A O 1
ATOM 3627 N N . GLU A 1 444 ? -5.645 -7.220 -14.479 1.00 94.06 444 GLU A N 1
ATOM 3628 C CA . GLU A 1 444 ? -6.982 -6.657 -14.706 1.00 94.06 444 GLU A CA 1
ATOM 3629 C C . GLU A 1 444 ? -8.073 -7.595 -14.199 1.00 94.06 444 GLU A C 1
ATOM 3631 O O . GLU A 1 444 ? -8.975 -7.179 -13.473 1.00 94.06 444 GLU A O 1
ATOM 3636 N N . ARG A 1 445 ? -7.964 -8.886 -14.524 1.00 93.75 445 ARG A N 1
ATOM 3637 C CA . ARG A 1 445 ? -8.939 -9.887 -14.098 1.00 93.75 445 ARG A CA 1
ATOM 3638 C C . ARG A 1 445 ? -8.937 -10.096 -12.582 1.00 93.75 445 ARG A C 1
ATOM 3640 O O . ARG A 1 445 ? -10.007 -10.187 -11.993 1.00 93.75 445 ARG A O 1
ATOM 3647 N N . LEU A 1 446 ? -7.766 -10.217 -11.956 1.00 94.38 446 LEU A N 1
ATOM 3648 C CA . LEU A 1 446 ? -7.651 -10.549 -10.530 1.00 94.38 446 LEU A CA 1
ATOM 3649 C C . LEU A 1 446 ? -7.866 -9.340 -9.610 1.00 94.38 446 LEU A C 1
ATOM 3651 O O . LEU A 1 446 ? -8.445 -9.498 -8.539 1.00 94.38 446 LEU A O 1
ATOM 3655 N N . PHE A 1 447 ? -7.434 -8.146 -10.016 1.00 95.56 447 PHE A N 1
ATOM 3656 C CA . PHE A 1 447 ? -7.515 -6.934 -9.199 1.00 95.56 447 PHE A CA 1
ATOM 3657 C C . PHE A 1 447 ? -8.692 -6.042 -9.574 1.00 95.56 447 PHE A C 1
ATOM 3659 O O . PHE A 1 447 ? -9.375 -5.575 -8.673 1.00 95.56 447 PHE A O 1
ATOM 3666 N N . PHE A 1 448 ? -8.955 -5.817 -10.860 1.00 97.06 448 PHE A N 1
ATOM 3667 C CA . PHE A 1 448 ? -9.817 -4.715 -11.310 1.00 97.06 448 PHE A CA 1
ATOM 3668 C C . PHE A 1 448 ? -11.159 -5.149 -11.906 1.00 97.06 448 PHE A C 1
ATOM 3670 O O . PHE A 1 448 ? -11.960 -4.298 -12.294 1.00 97.06 448 PHE A O 1
ATOM 3677 N N . ASN A 1 449 ? -11.434 -6.454 -11.984 1.00 94.81 449 ASN A N 1
ATOM 3678 C CA . ASN A 1 449 ? -12.729 -6.939 -12.443 1.00 94.81 449 ASN A CA 1
ATOM 3679 C C . ASN A 1 449 ? -13.860 -6.428 -11.512 1.00 94.81 449 ASN A C 1
ATOM 3681 O O . ASN A 1 449 ? -13.806 -6.691 -10.308 1.00 94.81 449 ASN A O 1
ATOM 3685 N N . PRO A 1 450 ? -14.902 -5.750 -12.029 1.00 91.69 450 PRO A N 1
ATOM 3686 C CA . PRO A 1 450 ? -15.955 -5.172 -11.188 1.00 91.69 450 PRO A CA 1
ATOM 3687 C C . PRO A 1 450 ? -16.760 -6.191 -10.368 1.00 91.69 450 PRO A C 1
ATOM 3689 O O . PRO A 1 450 ? -17.235 -5.870 -9.278 1.00 91.69 450 PRO A O 1
ATOM 3692 N N . ASP A 1 451 ? -16.884 -7.430 -10.840 1.00 91.62 451 ASP A N 1
ATOM 3693 C CA . ASP A 1 451 ? -17.738 -8.438 -10.208 1.00 91.62 451 ASP A CA 1
ATOM 3694 C C . ASP A 1 451 ? -17.008 -9.181 -9.086 1.00 91.62 451 ASP A C 1
ATOM 3696 O O . ASP A 1 451 ? -17.568 -9.428 -8.013 1.00 91.62 451 ASP A O 1
ATOM 3700 N N . PHE A 1 452 ? -15.739 -9.528 -9.314 1.00 93.69 452 PHE A N 1
ATOM 3701 C CA . PHE A 1 452 ? -14.976 -10.381 -8.400 1.00 93.69 452 PHE A CA 1
ATOM 3702 C C . PHE A 1 452 ? -13.531 -9.945 -8.163 1.00 93.69 452 PHE A C 1
ATOM 3704 O O . PHE A 1 452 ? -12.859 -10.589 -7.359 1.00 93.69 452 PHE A O 1
ATOM 3711 N N . GLY A 1 453 ? -13.041 -8.895 -8.818 1.00 96.31 453 GLY A N 1
ATOM 3712 C CA . GLY A 1 453 ? -11.684 -8.387 -8.636 1.00 96.31 453 GLY A CA 1
ATOM 3713 C C . GLY A 1 453 ? -11.411 -7.973 -7.191 1.00 96.31 453 GLY A C 1
ATOM 3714 O O . GLY A 1 453 ? -12.328 -7.658 -6.425 1.00 96.31 453 GLY A O 1
ATOM 3715 N N . TYR A 1 454 ? -10.141 -8.023 -6.799 1.00 97.81 454 TYR A N 1
ATOM 3716 C CA . TYR A 1 454 ? -9.719 -7.715 -5.438 1.00 97.81 454 TYR A CA 1
ATOM 3717 C C . TYR A 1 454 ? -10.053 -6.286 -5.007 1.00 97.81 454 TYR A C 1
ATOM 3719 O O . TYR A 1 454 ? -10.453 -6.071 -3.861 1.00 97.81 454 TYR A O 1
ATOM 3727 N N . LEU A 1 455 ? -9.924 -5.338 -5.933 1.00 97.81 455 LEU A N 1
ATOM 3728 C CA . LEU A 1 455 ? -10.289 -3.945 -5.760 1.00 97.81 455 LEU A CA 1
ATOM 3729 C C . LEU A 1 455 ? -11.685 -3.696 -6.324 1.00 97.81 455 LEU A C 1
ATOM 3731 O O . LEU A 1 455 ? -12.057 -4.159 -7.401 1.00 97.81 455 LEU A O 1
ATOM 3735 N N . ASP A 1 456 ? -12.462 -2.943 -5.565 1.00 97.31 456 ASP A N 1
ATOM 3736 C CA . ASP A 1 456 ? -13.804 -2.519 -5.922 1.00 97.31 456 ASP A CA 1
ATOM 3737 C C . ASP A 1 456 ? -13.876 -0.995 -5.823 1.00 97.31 456 ASP A C 1
ATOM 3739 O O . ASP A 1 456 ? -13.778 -0.401 -4.740 1.00 97.31 456 ASP A O 1
ATOM 3743 N N . SER A 1 457 ? -13.987 -0.385 -7.003 1.00 96.94 457 SER A N 1
ATOM 3744 C CA . SER A 1 457 ? -13.944 1.056 -7.235 1.00 96.94 457 SER A CA 1
ATOM 3745 C C . SER A 1 457 ? -15.254 1.764 -6.888 1.00 96.94 457 SER A C 1
ATOM 3747 O O . SER A 1 457 ? -15.345 2.984 -7.071 1.00 96.94 457 SER A O 1
ATOM 3749 N N . GLU A 1 458 ? -16.277 1.055 -6.403 1.00 94.94 458 GLU A N 1
ATOM 3750 C CA . GLU A 1 458 ? -17.542 1.675 -6.016 1.00 94.94 458 GLU A CA 1
ATOM 3751 C C . GLU A 1 458 ? -17.302 2.848 -5.042 1.00 94.94 458 GLU A C 1
ATOM 3753 O O . GLU A 1 458 ? -16.523 2.755 -4.094 1.00 94.94 458 GLU A O 1
ATOM 3758 N N . GLY A 1 459 ? -17.932 3.999 -5.296 1.00 92.06 459 GLY A N 1
ATOM 3759 C CA . GLY A 1 459 ? -17.744 5.225 -4.506 1.00 92.06 459 GLY A CA 1
ATOM 3760 C C . GLY A 1 459 ? -16.532 6.087 -4.895 1.00 92.06 459 GLY A C 1
ATOM 3761 O O . GLY A 1 459 ? -16.428 7.223 -4.433 1.00 92.06 459 GLY A O 1
ATOM 3762 N N . THR A 1 460 ? -15.649 5.617 -5.784 1.00 94.81 460 THR A N 1
ATOM 3763 C CA . THR A 1 460 ? -14.542 6.436 -6.324 1.00 94.81 460 THR A CA 1
ATOM 3764 C C . THR A 1 460 ? -14.959 7.292 -7.517 1.00 94.81 460 THR A C 1
ATOM 3766 O O . THR A 1 460 ? -14.278 8.262 -7.841 1.00 94.81 460 THR A O 1
ATOM 3769 N N . GLY A 1 461 ? -16.065 6.956 -8.186 1.00 93.06 461 GLY A N 1
ATOM 3770 C CA . GLY A 1 461 ? -16.441 7.547 -9.474 1.00 93.06 461 GLY A CA 1
ATOM 3771 C C . GLY A 1 461 ? -15.647 7.006 -10.670 1.00 93.06 461 GLY A C 1
ATOM 3772 O O . GLY A 1 461 ? -15.718 7.612 -11.734 1.00 93.06 461 GLY A O 1
ATOM 3773 N N . ILE A 1 462 ? -14.909 5.905 -10.491 1.00 95.94 462 ILE A N 1
ATOM 3774 C CA . ILE A 1 462 ? -14.262 5.118 -11.547 1.00 95.94 462 ILE A CA 1
ATOM 3775 C C . ILE A 1 462 ? -15.141 3.891 -11.816 1.00 95.94 462 ILE A C 1
ATOM 3777 O O . ILE A 1 462 ? -15.439 3.137 -10.890 1.00 95.94 462 ILE A O 1
ATOM 3781 N N . SER A 1 463 ? -15.562 3.695 -13.064 1.00 95.44 463 SER A N 1
ATOM 3782 C CA . SER A 1 463 ? -16.376 2.545 -13.485 1.00 95.44 463 SER A CA 1
ATOM 3783 C C . SER A 1 463 ? -15.520 1.320 -13.804 1.00 95.44 463 SER A C 1
ATOM 3785 O O . SER A 1 463 ? -15.934 0.189 -13.556 1.00 95.44 463 SER A O 1
ATOM 3787 N N . ARG A 1 464 ? -14.317 1.540 -14.345 1.00 95.94 464 ARG A N 1
ATOM 3788 C CA . ARG A 1 464 ? -13.400 0.489 -14.785 1.00 95.94 464 ARG A CA 1
ATOM 3789 C C . ARG A 1 464 ? -11.954 0.965 -14.718 1.00 95.94 464 ARG A C 1
ATOM 3791 O O . ARG A 1 464 ? -11.683 2.143 -14.939 1.00 95.94 464 ARG A O 1
ATOM 3798 N N . ILE A 1 465 ? -11.041 0.038 -14.431 1.00 97.56 465 ILE A N 1
ATOM 3799 C CA . ILE A 1 465 ? -9.595 0.264 -14.496 1.00 97.56 465 ILE A CA 1
ATOM 3800 C C . ILE A 1 465 ? -8.998 -0.668 -15.550 1.00 97.56 465 ILE A C 1
ATOM 3802 O O . ILE A 1 465 ? -9.283 -1.868 -15.546 1.00 97.56 465 ILE A O 1
ATOM 3806 N N . LEU A 1 466 ? -8.188 -0.107 -16.444 1.00 97.12 466 LEU A N 1
ATOM 3807 C CA . LEU A 1 466 ? -7.462 -0.819 -17.491 1.00 97.12 466 LEU A CA 1
ATOM 3808 C C . LEU A 1 466 ? -5.953 -0.642 -17.320 1.00 97.12 466 LEU A C 1
ATOM 3810 O O . LEU A 1 466 ? -5.483 0.407 -16.888 1.00 97.12 466 LEU A O 1
ATOM 3814 N N . LEU A 1 467 ? -5.195 -1.660 -17.705 1.00 97.44 467 LEU A N 1
ATOM 3815 C CA . LEU A 1 467 ? -3.740 -1.704 -17.688 1.00 97.44 467 LEU A CA 1
ATOM 3816 C C . LEU A 1 467 ? -3.218 -1.856 -19.114 1.00 97.44 467 LEU A C 1
ATOM 3818 O O . LEU A 1 467 ? -3.611 -2.770 -19.841 1.00 97.44 467 LEU A O 1
ATOM 3822 N N . ARG A 1 468 ? -2.318 -0.972 -19.535 1.00 96.81 468 ARG A N 1
ATOM 3823 C CA . ARG A 1 468 ? -1.718 -1.016 -20.875 1.00 96.81 468 ARG A CA 1
ATOM 3824 C C . ARG A 1 468 ? -0.211 -0.840 -20.794 1.00 96.81 468 ARG A C 1
ATOM 3826 O O . ARG A 1 468 ? 0.279 -0.065 -19.978 1.00 96.81 468 ARG A O 1
ATOM 3833 N N . ALA A 1 469 ? 0.518 -1.523 -21.670 1.00 96.81 469 ALA A N 1
ATOM 3834 C CA . ALA A 1 469 ? 1.940 -1.299 -21.884 1.00 96.81 469 ALA A CA 1
ATOM 3835 C C . ALA A 1 469 ? 2.170 -0.622 -23.240 1.00 96.81 469 ALA A C 1
ATOM 3837 O O . ALA A 1 469 ? 1.611 -1.055 -24.253 1.00 96.81 469 ALA A O 1
ATOM 3838 N N . LYS A 1 470 ? 3.012 0.414 -23.269 1.00 97.12 470 LYS A N 1
ATOM 3839 C CA . LYS A 1 470 ? 3.456 1.100 -24.493 1.00 97.12 470 LYS A CA 1
ATOM 3840 C C . LYS A 1 470 ? 4.985 1.147 -24.555 1.00 97.12 470 LYS A C 1
ATOM 3842 O O . LYS A 1 470 ? 5.660 1.078 -23.530 1.00 97.12 470 LYS A O 1
ATOM 3847 N N . HIS A 1 471 ? 5.524 1.239 -25.766 1.00 95.50 471 HIS A N 1
ATOM 3848 C CA . HIS A 1 471 ? 6.959 1.398 -25.994 1.00 95.50 471 HIS A CA 1
ATOM 3849 C C . HIS A 1 471 ? 7.375 2.860 -25.787 1.00 95.50 471 HIS A C 1
ATOM 3851 O O . HIS A 1 471 ? 6.648 3.759 -26.208 1.00 95.50 471 HIS A O 1
ATOM 3857 N N . ASP A 1 472 ? 8.530 3.084 -25.159 1.00 92.62 472 ASP A N 1
ATOM 3858 C CA . ASP A 1 472 ? 9.134 4.409 -24.977 1.00 92.62 472 ASP A CA 1
ATOM 3859 C C . ASP A 1 472 ? 10.432 4.519 -25.796 1.00 92.62 472 ASP A C 1
ATOM 3861 O O . ASP A 1 472 ? 11.501 4.167 -25.291 1.00 92.62 472 ASP A O 1
ATOM 3865 N N . PRO A 1 473 ? 10.358 4.943 -27.072 1.00 80.44 473 PRO A N 1
ATOM 3866 C CA . PRO A 1 473 ? 11.524 4.976 -27.955 1.00 80.44 473 PRO A CA 1
ATOM 3867 C C . PRO A 1 473 ? 12.543 6.049 -27.552 1.00 80.44 473 PRO A C 1
ATOM 3869 O O . PRO A 1 473 ? 13.724 5.909 -27.858 1.00 80.44 473 PRO A O 1
ATOM 3872 N N . ASP A 1 474 ? 12.099 7.088 -26.841 1.00 79.12 474 ASP A N 1
ATOM 3873 C CA . ASP A 1 474 ? 12.916 8.249 -26.478 1.00 79.12 474 ASP A CA 1
ATOM 3874 C C . ASP A 1 474 ? 13.665 8.053 -25.152 1.00 79.12 474 ASP A C 1
ATOM 3876 O O . ASP A 1 474 ? 14.352 8.958 -24.670 1.00 79.12 474 ASP A O 1
ATOM 3880 N N . HIS A 1 475 ? 13.537 6.879 -24.524 1.00 73.19 475 HIS A N 1
ATOM 3881 C CA . HIS A 1 475 ? 14.260 6.586 -23.298 1.00 73.19 475 HIS A CA 1
ATOM 3882 C C . HIS A 1 475 ? 15.715 6.221 -23.604 1.00 73.19 475 HIS A C 1
ATOM 3884 O O . HIS A 1 475 ? 16.063 5.051 -23.767 1.00 73.19 475 HIS A O 1
ATOM 3890 N N . THR A 1 476 ? 16.585 7.227 -23.632 1.00 58.84 476 THR A N 1
ATOM 3891 C CA . THR A 1 476 ? 18.031 7.013 -23.592 1.00 58.84 476 THR A CA 1
ATOM 3892 C C . THR A 1 476 ? 18.399 6.528 -22.185 1.00 58.84 476 THR A C 1
ATOM 3894 O O . THR A 1 476 ? 18.170 7.270 -21.223 1.00 58.84 476 THR A O 1
ATOM 3897 N N . PRO A 1 477 ? 18.946 5.308 -22.008 1.00 54.12 477 PRO A N 1
ATOM 3898 C CA . PRO A 1 477 ? 19.466 4.909 -20.709 1.00 54.12 477 PRO A CA 1
ATOM 3899 C C . PRO A 1 477 ? 20.524 5.930 -20.287 1.00 54.12 477 PRO A C 1
ATOM 3901 O O . PRO A 1 477 ? 21.347 6.335 -21.109 1.00 54.12 477 PRO A O 1
ATOM 3904 N N . ALA A 1 478 ? 20.478 6.380 -19.031 1.00 48.47 478 ALA A N 1
ATOM 3905 C CA . ALA A 1 478 ? 21.510 7.260 -18.499 1.00 48.47 478 ALA A CA 1
ATOM 3906 C C . ALA A 1 478 ? 22.874 6.597 -18.740 1.00 48.47 478 ALA A C 1
ATOM 3908 O O . ALA A 1 478 ? 23.069 5.445 -18.345 1.00 48.47 478 ALA A O 1
ATOM 3909 N N . SER A 1 479 ? 23.769 7.289 -19.451 1.00 31.78 479 SER A N 1
ATOM 3910 C CA . SER A 1 479 ? 25.118 6.784 -19.705 1.00 31.78 479 SER A CA 1
ATOM 3911 C C . SER A 1 479 ? 25.793 6.441 -18.368 1.00 31.78 479 SER A C 1
ATOM 3913 O O . SER A 1 479 ? 25.648 7.228 -17.428 1.00 31.78 479 SER A O 1
ATOM 3915 N N . PRO A 1 480 ? 26.463 5.278 -18.274 1.00 36.12 480 PRO A N 1
ATOM 3916 C CA . PRO A 1 480 ? 27.065 4.782 -17.036 1.00 36.12 480 PRO A CA 1
ATOM 3917 C C . PRO A 1 480 ? 28.137 5.705 -16.452 1.00 36.12 480 PRO A C 1
ATOM 3919 O O . PRO A 1 480 ? 28.808 6.417 -17.237 1.00 36.12 480 PRO A O 1
#

Foldseek 3Di:
DDDDDDPDDLVVQKDKDWFFPVVLVCCQCPPVDGDDDLCVDPQLADFDPVLVVVLCVVQPDDPVLLVVLPVPDDPVVSVLLVSLQVVLCVVCVRQPNLVNSCVSVCSDPCNQVLLDPPDLWTFDPSNLLSLLLVLLCVQCVNDDDPDDDDHDDYLNLLLLLLCLCQDFPLALLLLVVLVVLVHPPCRSNNNDDSVVSSSLLSNLLSLLSNQLQVQSVVLSVLQVLVVCVVVDPPGDDLLVVLVVCCVVPVSFLLCCLLQLVDPPDCPGNVVVVVSSSVLLSVLSNFWSLSRRLVCLVVSSCSGHPPDPDPPTDSSSRSSSSLSSNLSNLLTCLPVQWDADPVRDIDGNRPSSQAECSNNVSSLSSNVSSVLSQHPTKIKHWDWDFDQDPPPSDTDTDIDIDIDGQFRMWMWMARNVLLETEIETEGQDVVVQCCCVPPPQVVQQVQAWDCPRHSYHCPSSSRPTYGYHYDYDNPDDTDDD